Protein AF-A0A8H5JDY6-F1 (afdb_monomer_lite)

InterPro domains:
  IPR015947 PUA-like superfamily [SSF88697] (14-107)

Structure (mmCIF, N/CA/C/O backbone):
data_AF-A0A8H5JDY6-F1
#
_entry.id   AF-A0A8H5JDY6-F1
#
loop_
_atom_site.group_PDB
_atom_site.id
_atom_site.type_symbol
_atom_site.label_atom_id
_atom_site.label_alt_id
_atom_site.label_comp_id
_atom_site.label_asym_id
_atom_site.label_entity_id
_atom_site.label_seq_id
_atom_site.pdbx_PDB_ins_code
_atom_site.Cartn_x
_atom_site.Cartn_y
_atom_site.Cartn_z
_atom_site.occupancy
_atom_site.B_iso_or_equiv
_atom_site.auth_seq_id
_atom_site.auth_comp_id
_atom_site.auth_asym_id
_atom_site.auth_atom_id
_atom_site.pdbx_PDB_model_num
ATOM 1 N N . MET A 1 1 ? 12.019 32.047 50.350 1.00 37.59 1 MET A N 1
ATOM 2 C CA . MET A 1 1 ? 12.387 30.990 49.386 1.00 37.59 1 MET A CA 1
ATOM 3 C C . MET A 1 1 ? 11.101 30.482 48.761 1.00 37.59 1 MET A C 1
ATOM 5 O O . MET A 1 1 ? 10.306 29.867 49.458 1.00 37.59 1 MET A O 1
ATOM 9 N N . SER A 1 2 ? 10.834 30.854 47.509 1.00 33.97 2 SER A N 1
ATOM 10 C CA . SER A 1 2 ? 9.687 30.367 46.742 1.00 33.97 2 SER A CA 1
ATOM 11 C C . SER A 1 2 ? 9.898 28.890 46.413 1.00 33.97 2 SER A C 1
ATOM 13 O O . SER A 1 2 ? 10.955 28.505 45.916 1.00 33.97 2 SER A O 1
ATOM 15 N N . SER A 1 3 ? 8.912 28.051 46.726 1.00 31.92 3 SER A N 1
ATOM 16 C CA . SER A 1 3 ? 8.915 26.646 46.322 1.00 31.92 3 SER A CA 1
ATOM 17 C C . SER A 1 3 ? 9.013 26.551 44.794 1.00 31.92 3 SER A C 1
ATOM 19 O O . SER A 1 3 ? 8.308 27.296 44.107 1.00 31.92 3 SER A O 1
ATOM 21 N N . PRO A 1 4 ? 9.854 25.662 44.238 1.00 40.69 4 PRO A N 1
ATOM 22 C CA . PRO A 1 4 ? 9.937 25.493 42.796 1.00 40.69 4 PRO A CA 1
ATOM 23 C C . PRO A 1 4 ? 8.584 24.999 42.276 1.00 40.69 4 PRO A C 1
ATOM 25 O O . PRO A 1 4 ? 8.028 24.021 42.785 1.00 40.69 4 PRO A O 1
ATOM 28 N N . SER A 1 5 ? 8.037 25.697 41.279 1.00 38.22 5 SER A N 1
ATOM 29 C CA . SER A 1 5 ? 6.816 25.287 40.591 1.00 38.22 5 SER A CA 1
ATOM 30 C C . SER A 1 5 ? 7.032 23.891 40.010 1.00 38.22 5 SER A C 1
ATOM 32 O O . SER A 1 5 ? 7.867 23.714 39.120 1.00 38.22 5 SER A O 1
ATOM 34 N N . LYS A 1 6 ? 6.301 22.891 40.519 1.00 40.03 6 LYS A N 1
ATOM 35 C CA . LYS A 1 6 ? 6.245 21.562 39.900 1.00 40.03 6 LYS A CA 1
ATOM 36 C C . LYS A 1 6 ? 5.881 21.746 38.426 1.00 40.03 6 LYS A C 1
ATOM 38 O O . LYS A 1 6 ? 4.860 22.365 38.127 1.00 40.03 6 LYS A O 1
ATOM 43 N N . ALA A 1 7 ? 6.710 21.214 37.528 1.00 43.44 7 ALA A N 1
ATOM 44 C CA . ALA A 1 7 ? 6.368 21.100 36.116 1.00 43.44 7 ALA A CA 1
ATOM 45 C C . ALA A 1 7 ? 4.961 20.480 35.987 1.00 43.44 7 ALA A C 1
ATOM 47 O O . ALA A 1 7 ? 4.639 19.577 36.772 1.00 43.44 7 ALA A O 1
ATOM 48 N N . PRO A 1 8 ? 4.106 20.962 35.065 1.00 44.25 8 PRO A N 1
ATOM 49 C CA . PRO A 1 8 ? 2.738 20.476 34.945 1.00 44.25 8 PRO A CA 1
ATOM 50 C C . PRO A 1 8 ? 2.750 18.957 34.767 1.00 44.25 8 PRO A C 1
ATOM 52 O O . PRO A 1 8 ? 3.319 18.421 33.816 1.00 44.25 8 PRO A O 1
ATOM 55 N N . GLN A 1 9 ? 2.165 18.262 35.742 1.00 56.91 9 GLN A N 1
ATOM 56 C CA . GLN A 1 9 ? 2.072 16.811 35.754 1.00 56.91 9 GLN A CA 1
ATOM 57 C C . GLN A 1 9 ? 1.309 16.390 34.498 1.00 56.91 9 GLN A C 1
ATOM 59 O O . GLN A 1 9 ? 0.154 16.779 34.309 1.00 56.91 9 GLN A O 1
ATOM 64 N N . ARG A 1 10 ? 1.992 15.660 33.611 1.00 61.56 10 ARG A N 1
ATOM 65 C CA . ARG A 1 10 ? 1.423 15.218 32.338 1.00 61.56 10 ARG A CA 1
ATOM 66 C C . ARG A 1 10 ? 0.091 14.500 32.582 1.00 61.56 10 ARG A C 1
ATOM 68 O O . ARG A 1 10 ? 0.060 13.578 33.397 1.00 61.56 10 ARG A O 1
ATOM 75 N N . SER A 1 11 ? -0.977 14.927 31.910 1.00 84.81 11 SER A N 1
ATOM 76 C CA . SER A 1 11 ? -2.358 14.620 32.312 1.00 84.81 11 SER A CA 1
ATOM 77 C C . SER A 1 11 ? -3.200 13.986 31.203 1.00 84.81 11 SER A C 1
ATOM 79 O O . SER A 1 11 ? -2.949 14.176 30.015 1.00 84.81 11 SER A O 1
ATOM 81 N N . ASP A 1 12 ? -4.202 13.217 31.612 1.00 94.88 12 ASP A N 1
ATOM 82 C CA . ASP A 1 12 ? -5.194 12.591 30.744 1.00 94.88 12 ASP A CA 1
ATOM 83 C C . ASP A 1 12 ? -6.489 13.411 30.751 1.00 94.88 12 ASP A C 1
ATOM 85 O O . ASP A 1 12 ? -6.920 13.894 31.806 1.00 94.88 12 ASP A O 1
ATOM 89 N N . MET A 1 13 ? -7.123 13.556 29.586 1.00 95.88 13 MET A N 1
ATOM 90 C CA . MET A 1 13 ? -8.344 14.354 29.425 1.00 95.88 13 MET A CA 1
ATOM 91 C C . MET A 1 13 ? -9.471 13.536 28.805 1.00 95.88 13 MET A C 1
ATOM 93 O O . MET A 1 13 ? -9.252 12.833 27.830 1.00 95.88 13 MET A O 1
ATOM 97 N N . ILE A 1 14 ? -10.686 13.690 29.321 1.00 96.81 14 ILE A N 1
ATOM 98 C CA . ILE A 1 14 ? -11.923 13.220 28.706 1.00 96.81 14 ILE A CA 1
ATOM 99 C C . ILE A 1 14 ? -12.445 14.313 27.778 1.00 96.81 14 ILE A C 1
ATOM 101 O O . ILE A 1 14 ? -12.570 15.469 28.198 1.00 96.81 14 ILE A O 1
ATOM 105 N N . LEU A 1 15 ? -12.785 13.943 26.545 1.00 96.25 15 LEU A N 1
ATOM 106 C CA . LEU A 1 15 ? -13.447 14.812 25.577 1.00 96.25 15 LEU A CA 1
ATOM 107 C C . LEU A 1 15 ? -14.740 14.160 25.091 1.00 96.25 15 LEU A C 1
ATOM 109 O O . LEU A 1 15 ? -14.753 12.994 24.703 1.00 96.25 15 LEU A O 1
ATOM 113 N N . ALA A 1 16 ? -15.826 14.931 25.100 1.00 94.81 16 ALA A N 1
ATOM 114 C CA . ALA A 1 16 ? -17.083 14.515 24.495 1.00 94.81 16 ALA A CA 1
ATOM 115 C C . ALA A 1 16 ? -16.989 14.582 22.966 1.00 94.81 16 ALA A C 1
ATOM 117 O O . ALA A 1 16 ? -16.473 15.561 22.415 1.00 94.81 16 ALA A O 1
ATOM 118 N N . MET A 1 17 ? -17.508 13.554 22.302 1.00 94.31 17 MET A N 1
ATOM 119 C CA . MET A 1 17 ? -17.521 13.437 20.850 1.00 94.31 17 MET A CA 1
ATOM 120 C C . MET A 1 17 ? -18.772 12.700 20.389 1.00 94.31 17 MET A C 1
ATOM 122 O O . MET A 1 17 ? -19.239 11.777 21.058 1.00 94.31 17 MET A O 1
ATOM 126 N N . ASN A 1 18 ? -19.330 13.119 19.256 1.00 92.50 18 ASN A N 1
ATOM 127 C CA . ASN A 1 18 ? -20.426 12.378 18.649 1.00 92.50 18 ASN A CA 1
ATOM 128 C C . ASN A 1 18 ? -19.904 11.155 17.888 1.00 92.50 18 ASN A C 1
ATOM 130 O O . ASN A 1 18 ? -18.706 11.010 17.633 1.00 92.50 18 ASN A O 1
ATOM 134 N N . ASP A 1 19 ? -20.840 10.291 17.528 1.00 87.19 19 ASP A N 1
ATOM 135 C CA . ASP A 1 19 ? -20.514 9.025 16.906 1.00 87.19 19 ASP A CA 1
ATOM 136 C C . ASP A 1 19 ? -19.826 9.149 15.528 1.00 87.19 19 ASP A C 1
ATOM 138 O O . ASP A 1 19 ? -18.737 8.592 15.368 1.00 87.19 19 ASP A O 1
ATOM 142 N N . PRO A 1 20 ? -20.327 9.967 14.575 1.00 88.56 20 PRO A N 1
ATOM 143 C CA . PRO A 1 20 ? -19.644 10.147 13.291 1.00 88.56 20 PRO A CA 1
ATOM 144 C C . PRO A 1 20 ? -18.198 10.662 13.387 1.00 88.56 20 PRO A C 1
ATOM 146 O O . PRO A 1 20 ? -17.340 10.186 12.647 1.00 88.56 20 PRO A O 1
ATOM 149 N N . TYR A 1 21 ? -17.892 11.606 14.289 1.00 90.56 21 TYR A N 1
ATOM 150 C CA . TYR A 1 21 ? -16.520 12.116 14.441 1.00 90.56 21 TYR A CA 1
ATOM 151 C C . TYR A 1 21 ? -15.595 11.099 15.110 1.00 90.56 21 TYR A C 1
ATOM 153 O O . TYR A 1 21 ? -14.415 11.027 14.771 1.00 90.56 21 TYR A O 1
ATOM 161 N N . MET A 1 22 ? -16.120 10.290 16.036 1.00 92.25 22 MET A N 1
ATOM 162 C CA . MET A 1 22 ? -15.347 9.195 16.616 1.00 92.25 22 MET A CA 1
ATOM 163 C C . MET A 1 22 ? -14.999 8.154 15.556 1.00 92.25 22 MET A C 1
ATOM 165 O O . MET A 1 22 ? -13.853 7.716 15.512 1.00 92.25 22 MET A O 1
ATOM 169 N N . GLN A 1 23 ? -15.937 7.817 14.668 1.00 85.12 23 GLN A N 1
ATOM 170 C CA . GLN A 1 23 ? -15.677 6.871 13.587 1.00 85.12 23 GLN A CA 1
ATOM 171 C C . GLN A 1 23 ? -14.550 7.354 12.663 1.00 85.12 23 GLN A C 1
ATOM 173 O O . GLN A 1 23 ? -13.665 6.580 12.320 1.00 85.12 23 GLN A O 1
ATOM 178 N N . GLN A 1 24 ? -14.478 8.657 12.372 1.00 87.88 24 GLN A N 1
ATOM 179 C CA . GLN A 1 24 ? -13.372 9.218 11.586 1.00 87.88 24 GLN A CA 1
ATOM 180 C C . GLN A 1 24 ? -11.995 9.005 12.238 1.00 87.88 24 GLN A C 1
ATOM 182 O O . GLN A 1 24 ? -11.001 8.810 11.539 1.00 87.88 24 GLN A O 1
ATOM 187 N N . ILE A 1 25 ? -11.921 9.048 13.570 1.00 91.19 25 ILE A N 1
ATOM 188 C CA . ILE A 1 25 ? -10.687 8.771 14.317 1.00 91.19 25 ILE A CA 1
ATOM 189 C C . ILE A 1 25 ? -10.376 7.274 14.316 1.00 91.19 25 ILE A C 1
ATOM 191 O O . ILE A 1 25 ? -9.220 6.906 14.121 1.00 91.19 25 ILE A O 1
ATOM 195 N N . ILE A 1 26 ? -11.392 6.429 14.524 1.00 85.62 26 ILE A N 1
ATOM 196 C CA . ILE A 1 26 ? -11.260 4.964 14.511 1.00 85.62 26 ILE A CA 1
ATOM 197 C C . ILE A 1 26 ? -10.711 4.500 13.159 1.00 85.62 26 ILE A C 1
ATOM 199 O O . ILE A 1 26 ? -9.690 3.822 13.138 1.00 85.62 26 ILE A O 1
ATOM 203 N N . ASP A 1 27 ? -11.299 4.972 12.058 1.00 75.81 27 ASP A N 1
ATOM 204 C CA . ASP A 1 27 ? -10.912 4.614 10.683 1.00 75.81 27 ASP A CA 1
ATOM 205 C C . ASP A 1 27 ? -9.605 5.301 10.231 1.00 75.81 27 ASP A C 1
ATOM 207 O O . ASP A 1 27 ? -9.150 5.176 9.086 1.00 75.81 27 ASP A O 1
ATOM 211 N N . GLY A 1 28 ? -9.019 6.129 11.105 1.00 78.25 28 GLY A N 1
ATOM 212 C CA . GLY A 1 28 ? -7.809 6.899 10.841 1.00 78.25 28 GLY A CA 1
ATOM 213 C C . GLY A 1 28 ? -7.948 7.920 9.709 1.00 78.25 28 GLY A C 1
ATOM 214 O O . GLY A 1 28 ? -6.936 8.340 9.151 1.00 78.25 28 GLY A O 1
ATOM 215 N N . THR A 1 29 ? -9.173 8.306 9.337 1.00 81.75 29 THR A N 1
ATOM 216 C CA . THR A 1 29 ? -9.412 9.390 8.370 1.00 81.75 29 THR A CA 1
ATOM 217 C C . THR A 1 29 ? -9.142 10.750 9.003 1.00 81.75 29 THR A C 1
ATOM 219 O O . THR A 1 29 ? -8.613 11.636 8.342 1.00 81.75 29 THR A O 1
ATOM 222 N N . LYS A 1 30 ? -9.422 10.906 10.301 1.00 89.69 30 LYS A N 1
ATOM 223 C CA . LYS A 1 30 ? -9.057 12.071 11.108 1.00 89.69 30 LYS A CA 1
ATOM 224 C C . LYS A 1 30 ? -7.798 11.767 11.920 1.00 89.69 30 LYS A C 1
ATOM 226 O O . LYS A 1 30 ? -7.852 11.047 12.913 1.00 89.69 30 LYS A O 1
ATOM 231 N N . THR A 1 31 ? -6.662 12.334 11.511 1.00 90.56 31 THR A N 1
ATOM 232 C CA . THR A 1 31 ? -5.354 12.075 12.145 1.00 90.56 31 THR A CA 1
ATOM 233 C C . THR A 1 31 ? -4.997 13.072 13.252 1.00 90.56 31 THR A C 1
ATOM 235 O O . THR A 1 31 ? -4.133 12.786 14.086 1.00 90.56 31 THR A O 1
ATOM 238 N N . TYR A 1 32 ? -5.687 14.215 13.309 1.00 96.00 32 TYR A N 1
ATOM 239 C CA . TYR A 1 32 ? -5.535 15.229 14.352 1.00 96.00 32 TYR A CA 1
ATOM 240 C C . TYR A 1 32 ? -6.867 15.586 15.002 1.00 96.00 32 TYR A C 1
ATOM 242 O O . TYR A 1 32 ? -7.896 15.728 14.335 1.00 96.00 32 TYR A O 1
ATOM 250 N N . GLU A 1 33 ? -6.825 15.807 16.312 1.00 96.12 33 GLU A N 1
ATOM 251 C CA . GLU A 1 33 ? -7.919 16.397 17.070 1.00 96.12 33 GLU A CA 1
ATOM 252 C C . GLU A 1 33 ? -7.685 17.899 17.259 1.00 96.12 33 GLU A C 1
ATOM 254 O O . GLU A 1 33 ? -6.688 18.312 17.853 1.00 96.12 33 GLU A O 1
ATOM 259 N N . PHE A 1 34 ? -8.607 18.723 16.758 1.00 95.75 34 PHE A N 1
ATOM 260 C CA . PHE A 1 34 ? -8.471 20.182 16.753 1.00 95.75 34 PHE A CA 1
ATOM 261 C C . PHE A 1 34 ? -9.213 20.793 17.937 1.00 95.75 34 PHE A C 1
ATOM 263 O O . PHE A 1 34 ? -10.382 20.483 18.183 1.00 95.75 34 PHE A O 1
ATOM 270 N N . ARG A 1 35 ? -8.571 21.709 18.668 1.00 94.81 35 ARG A N 1
ATOM 271 C CA . ARG A 1 35 ? -9.177 22.392 19.815 1.00 94.81 35 ARG A CA 1
ATOM 272 C C . ARG A 1 35 ? -8.899 23.887 19.821 1.00 94.81 35 ARG A C 1
ATOM 274 O O . ARG A 1 35 ? -7.846 24.357 19.409 1.00 94.81 35 ARG A O 1
ATOM 281 N N . LYS A 1 36 ? -9.858 24.622 20.389 1.00 93.75 36 LYS A N 1
ATOM 282 C CA . LYS A 1 36 ? -9.757 26.068 20.640 1.00 93.75 36 LYS A CA 1
ATOM 283 C C . LYS A 1 36 ? -8.929 26.431 21.873 1.00 93.75 36 LYS A C 1
ATOM 285 O O . LYS A 1 36 ? -8.822 27.590 22.249 1.00 93.75 36 LYS A O 1
ATOM 290 N N . TYR A 1 37 ? -8.409 25.433 22.576 1.00 91.88 37 TYR A N 1
ATOM 291 C CA . TYR A 1 37 ? -7.704 25.614 23.834 1.00 91.88 37 TYR A CA 1
ATOM 292 C C . TYR A 1 37 ? -6.547 24.634 23.944 1.00 91.88 37 TYR A C 1
ATOM 294 O O . TYR A 1 37 ? -6.638 23.496 23.487 1.00 91.88 37 TYR A O 1
ATOM 302 N N . ASN A 1 38 ? -5.500 25.062 24.645 1.00 92.50 38 ASN A N 1
ATOM 303 C CA . ASN A 1 38 ? -4.368 24.208 24.950 1.00 92.50 38 ASN A CA 1
ATOM 304 C C . ASN A 1 38 ? -4.682 23.260 26.125 1.00 92.50 38 ASN A C 1
ATOM 306 O O . ASN A 1 38 ? -5.188 23.671 27.174 1.00 92.50 38 ASN A O 1
ATOM 310 N N . MET A 1 39 ? -4.343 21.991 25.947 1.00 92.56 39 MET A N 1
ATOM 311 C CA . MET A 1 39 ? -4.252 20.922 26.935 1.00 92.56 39 MET A CA 1
ATOM 312 C C . MET A 1 39 ? -2.767 20.631 27.207 1.00 92.56 39 MET A C 1
ATOM 314 O O . MET A 1 39 ? -2.231 19.602 26.804 1.00 92.56 39 MET A O 1
ATOM 318 N N . ALA A 1 40 ? -2.078 21.573 27.855 1.00 90.19 40 ALA A N 1
ATOM 319 C CA . ALA A 1 40 ? -0.635 21.481 28.072 1.00 90.19 40 ALA A CA 1
ATOM 320 C C . ALA A 1 40 ? -0.251 20.221 28.873 1.00 90.19 40 ALA A C 1
ATOM 322 O O . ALA A 1 40 ? -0.848 19.917 29.909 1.00 90.19 40 ALA A O 1
ATOM 323 N N . GLY A 1 41 ? 0.762 19.496 28.389 1.00 89.62 41 GLY A N 1
ATOM 324 C CA . GLY A 1 41 ? 1.234 18.251 28.997 1.00 89.62 41 GLY A CA 1
ATOM 325 C C . GLY A 1 41 ? 0.276 17.066 28.840 1.00 89.62 41 GLY A C 1
ATOM 326 O O . GLY A 1 41 ? 0.387 16.102 29.600 1.00 89.62 41 GLY A O 1
ATOM 327 N N . ILE A 1 42 ? -0.683 17.123 27.912 1.00 94.44 42 ILE A N 1
ATOM 328 C CA . ILE A 1 42 ? -1.572 15.991 27.655 1.00 94.44 42 ILE A CA 1
ATOM 329 C C . ILE A 1 42 ? -0.788 14.751 27.204 1.00 94.44 42 ILE A C 1
ATOM 331 O O . ILE A 1 42 ? 0.170 14.849 26.443 1.00 94.44 42 ILE A O 1
ATOM 335 N N . LYS A 1 43 ? -1.196 13.578 27.694 1.00 94.25 43 LYS A N 1
ATOM 336 C CA . LYS A 1 43 ? -0.685 12.274 27.233 1.00 94.25 43 LYS A CA 1
ATOM 337 C C . LYS A 1 43 ? -1.691 11.534 26.372 1.00 94.25 43 LYS A C 1
ATOM 339 O O . LYS A 1 43 ? -1.327 10.898 25.387 1.00 94.25 43 LYS A O 1
ATOM 344 N N . ARG A 1 44 ? -2.946 11.544 26.815 1.00 96.31 44 ARG A N 1
ATOM 345 C CA . ARG A 1 44 ? -4.019 10.717 26.274 1.00 96.31 44 ARG A CA 1
ATOM 346 C C . ARG A 1 44 ? -5.330 11.483 26.318 1.00 96.31 44 ARG A C 1
ATOM 348 O O . ARG A 1 44 ? -5.602 12.211 27.278 1.00 96.31 44 ARG A O 1
ATOM 355 N N . ILE A 1 45 ? -6.141 11.265 25.296 1.00 97.44 45 ILE A N 1
ATOM 356 C CA . ILE A 1 45 ? -7.530 11.697 25.234 1.00 97.44 45 ILE A CA 1
ATOM 357 C C . ILE A 1 45 ? -8.422 10.468 25.403 1.00 97.44 45 ILE A C 1
ATOM 359 O O . ILE A 1 45 ? -8.247 9.473 24.710 1.00 97.44 45 ILE A O 1
ATOM 363 N N . TRP A 1 46 ? -9.377 10.543 26.321 1.00 97.81 46 TRP A N 1
ATOM 364 C CA . TRP A 1 46 ? -10.408 9.544 26.568 1.00 97.81 46 TRP A CA 1
ATOM 365 C C . TRP A 1 46 ? -11.700 10.056 25.932 1.00 97.81 46 TRP A C 1
ATOM 367 O O . TRP A 1 46 ? -12.231 11.095 26.330 1.00 97.81 46 TRP A O 1
ATOM 377 N N . PHE A 1 47 ? -12.203 9.377 24.909 1.00 97.25 47 PHE A N 1
ATOM 378 C CA . PHE A 1 47 ? -13.349 9.862 24.150 1.00 97.25 47 PHE A CA 1
ATOM 379 C C . PHE A 1 47 ? -14.662 9.331 24.716 1.00 97.25 47 PHE A C 1
ATOM 381 O O . PHE A 1 47 ? -14.977 8.140 24.622 1.00 97.25 47 PHE A O 1
ATOM 388 N N . TYR A 1 48 ? -15.438 10.250 25.291 1.00 97.12 48 TYR A N 1
ATOM 389 C CA . TYR A 1 48 ? -16.818 10.028 25.696 1.00 97.12 48 TYR A CA 1
ATOM 390 C C . TYR A 1 48 ? -17.724 10.154 24.470 1.00 97.12 48 TYR A C 1
ATOM 392 O O . TYR A 1 48 ? -17.989 11.269 24.008 1.00 97.12 48 TYR A O 1
ATOM 400 N N . ARG A 1 49 ? -18.198 9.019 23.941 1.00 94.94 49 ARG A N 1
ATOM 401 C CA . ARG A 1 49 ? -19.226 9.012 22.897 1.00 94.94 49 ARG A CA 1
ATOM 402 C C . ARG A 1 49 ? -20.537 9.441 23.533 1.00 94.94 49 ARG A C 1
ATOM 404 O O . ARG A 1 49 ? -21.015 8.820 24.485 1.00 94.94 49 ARG A O 1
ATOM 411 N N . THR A 1 50 ? -21.111 10.515 23.005 1.00 93.00 50 THR A N 1
ATOM 412 C CA . THR A 1 50 ? -22.443 10.980 23.401 1.00 93.00 50 THR A CA 1
ATOM 413 C C . THR A 1 50 ? -23.515 9.949 23.016 1.00 93.00 50 THR A C 1
ATOM 415 O O . THR A 1 50 ? -23.203 8.844 22.568 1.00 93.00 50 THR A O 1
ATOM 418 N N . ALA A 1 51 ? -24.797 10.278 23.201 1.00 86.88 51 ALA A N 1
ATOM 419 C CA . ALA A 1 51 ? -25.891 9.403 22.777 1.00 86.88 51 ALA A CA 1
ATOM 420 C C . ALA A 1 51 ? -25.686 8.904 21.323 1.00 86.88 51 ALA A C 1
ATOM 422 O O . ALA A 1 51 ? -25.271 9.703 20.478 1.00 86.88 51 ALA A O 1
ATOM 423 N N . PRO A 1 52 ? -25.949 7.613 21.033 1.00 89.75 52 PRO A N 1
ATOM 424 C CA . PRO A 1 52 ? -26.630 6.638 21.896 1.00 89.75 52 PRO A CA 1
ATOM 425 C C . PRO A 1 52 ? -25.738 5.917 22.925 1.00 89.75 52 PRO A C 1
ATOM 427 O O . PRO A 1 52 ? -26.274 5.319 23.850 1.00 89.75 52 PRO A O 1
ATOM 430 N N . HIS A 1 53 ? -24.407 5.994 22.825 1.00 91.31 53 HIS A N 1
ATOM 431 C CA . HIS A 1 53 ? -23.498 5.193 23.663 1.00 91.31 53 HIS A CA 1
ATOM 432 C C . HIS A 1 53 ? -23.437 5.670 25.117 1.00 91.31 53 HIS A C 1
ATOM 434 O O . HIS A 1 53 ? -23.490 4.866 26.040 1.00 91.31 53 HIS A O 1
ATOM 440 N N . SER A 1 54 ? -23.335 6.987 25.327 1.00 94.25 54 SER A N 1
ATOM 441 C CA . SER A 1 54 ? -23.217 7.602 26.661 1.00 94.25 54 SER A CA 1
ATOM 442 C C . SER A 1 54 ? -22.106 6.988 27.532 1.00 94.25 54 SER A C 1
ATOM 444 O O . SER A 1 54 ? -22.267 6.829 28.748 1.00 94.25 54 SER A O 1
ATOM 446 N N . ALA A 1 55 ? -20.968 6.670 26.912 1.00 96.31 55 ALA A N 1
ATOM 447 C CA . ALA A 1 55 ? -19.855 5.954 27.526 1.00 96.31 55 ALA A CA 1
ATOM 448 C C . ALA A 1 55 ? -18.504 6.448 26.995 1.00 96.31 55 ALA A C 1
ATOM 450 O O . ALA A 1 55 ? -18.398 6.917 25.857 1.00 96.31 55 ALA A O 1
ATOM 451 N N . ILE A 1 56 ? -17.449 6.315 27.802 1.00 97.19 56 ILE A N 1
ATOM 452 C CA . ILE A 1 56 ? -16.083 6.406 27.282 1.00 97.19 56 ILE A CA 1
ATOM 453 C C . ILE A 1 56 ? -15.762 5.086 26.604 1.00 97.19 56 ILE A C 1
ATOM 455 O O . ILE A 1 56 ? -15.784 4.038 27.238 1.00 97.19 56 ILE A O 1
ATOM 459 N N . THR A 1 57 ? -15.462 5.149 25.315 1.00 96.12 57 THR A N 1
ATOM 460 C CA . THR A 1 57 ? -15.255 3.943 24.497 1.00 96.12 57 THR A CA 1
ATOM 461 C C . THR A 1 57 ? -13.826 3.802 24.012 1.00 96.12 57 THR A C 1
ATOM 463 O O . THR A 1 57 ? -13.404 2.690 23.721 1.00 96.12 57 THR A O 1
ATOM 466 N N . HIS A 1 58 ? -13.076 4.906 23.941 1.00 96.25 58 HIS A N 1
ATOM 467 C CA . HIS A 1 58 ? -11.737 4.896 23.370 1.00 96.25 58 HIS A CA 1
ATOM 468 C C . HIS A 1 58 ? -10.744 5.734 24.165 1.00 96.25 58 HIS A C 1
ATOM 470 O O . HIS A 1 58 ? -11.092 6.790 24.698 1.00 96.25 58 HIS A O 1
ATOM 476 N N . ILE A 1 59 ? -9.488 5.289 24.172 1.00 97.12 59 ILE A N 1
ATOM 477 C CA . ILE A 1 59 ? -8.332 6.020 24.692 1.00 97.12 59 ILE A CA 1
ATOM 478 C C . ILE A 1 59 ? -7.342 6.220 23.546 1.00 97.12 59 ILE A C 1
ATOM 480 O O . ILE A 1 59 ? -6.968 5.277 22.852 1.00 97.12 59 ILE A O 1
ATOM 484 N N . CYS A 1 60 ? -6.915 7.457 23.334 1.00 96.44 60 CYS A N 1
ATOM 485 C CA . CYS A 1 60 ? -6.026 7.842 22.248 1.00 96.44 60 CYS A CA 1
ATOM 486 C C . CYS A 1 60 ? -4.791 8.549 22.809 1.00 96.44 60 CYS A C 1
ATOM 488 O O . CYS A 1 60 ? -4.912 9.679 23.291 1.00 96.44 60 CYS A O 1
ATOM 490 N N . PRO A 1 61 ? -3.601 7.926 22.776 1.00 95.38 61 PRO A N 1
ATOM 491 C CA . PRO A 1 61 ? -2.351 8.630 23.022 1.00 95.38 61 PRO A CA 1
ATOM 492 C C . PRO A 1 61 ? -2.151 9.741 21.993 1.00 95.38 61 PRO A C 1
ATOM 494 O O . PRO A 1 61 ? -2.406 9.538 20.803 1.00 95.38 61 PRO A O 1
ATOM 497 N N . VAL A 1 62 ? -1.675 10.897 22.448 1.00 95.75 62 VAL A N 1
ATOM 498 C CA . VAL A 1 62 ? -1.482 12.075 21.597 1.00 95.75 62 VAL A CA 1
ATOM 499 C C . VAL A 1 62 ? -0.130 12.738 21.820 1.00 95.75 62 VAL A C 1
ATOM 501 O O . VAL A 1 62 ? 0.487 12.578 22.874 1.00 95.75 62 VAL A O 1
ATOM 504 N N . ASN A 1 63 ? 0.319 13.492 20.818 1.00 92.62 63 ASN A N 1
ATOM 505 C CA . ASN A 1 63 ? 1.472 14.383 20.950 1.00 92.62 63 ASN A CA 1
ATOM 506 C C . ASN A 1 63 ? 1.082 15.712 21.611 1.00 92.62 63 ASN A C 1
ATOM 508 O O . ASN A 1 63 ? -0.100 16.014 21.797 1.00 92.62 63 ASN A O 1
ATOM 512 N N . GLU A 1 64 ? 2.088 16.527 21.934 1.00 91.88 64 GLU A N 1
ATOM 513 C CA . GLU A 1 64 ? 1.857 17.936 22.252 1.00 91.88 64 GLU A CA 1
ATOM 514 C C . GLU A 1 64 ? 1.203 18.659 21.067 1.00 91.88 64 GLU A C 1
ATOM 516 O O . GLU A 1 64 ? 1.286 18.216 19.918 1.00 91.88 64 GLU A O 1
ATOM 521 N N . ALA A 1 65 ? 0.509 19.757 21.365 1.00 93.81 65 ALA A N 1
ATOM 522 C CA . ALA A 1 65 ? -0.211 20.505 20.348 1.00 93.81 65 ALA A CA 1
ATOM 523 C C . ALA A 1 65 ? 0.754 21.110 19.326 1.00 93.81 65 ALA A C 1
ATOM 525 O O . ALA A 1 65 ? 1.684 21.820 19.707 1.00 93.81 65 ALA A O 1
ATOM 526 N N . VAL A 1 66 ? 0.462 20.913 18.044 1.00 94.12 66 VAL A N 1
ATOM 527 C CA . VAL A 1 66 ? 1.000 21.760 16.977 1.00 94.12 66 VAL A CA 1
ATOM 528 C C . VAL A 1 66 ? 0.097 22.983 16.856 1.00 94.12 66 VAL A C 1
ATOM 530 O O . VAL A 1 66 ? -1.131 22.845 16.863 1.00 94.12 66 VAL A O 1
ATOM 533 N N . THR A 1 67 ? 0.683 24.177 16.778 1.00 93.44 67 THR A N 1
ATOM 534 C CA . THR A 1 67 ? -0.081 25.421 16.628 1.00 93.44 67 THR A CA 1
ATOM 535 C C . THR A 1 67 ? -0.003 25.939 15.196 1.00 93.44 67 THR A C 1
ATOM 537 O O . THR A 1 67 ? 0.748 25.427 14.373 1.00 93.44 67 THR A O 1
ATOM 540 N N . ARG A 1 68 ? -0.820 26.944 14.880 1.00 88.81 68 ARG A N 1
ATOM 541 C CA . ARG A 1 68 ? -0.810 27.646 13.583 1.00 88.81 68 ARG A CA 1
ATOM 542 C C . ARG A 1 68 ? -0.100 29.005 13.644 1.00 88.81 68 ARG A C 1
ATOM 544 O O . ARG A 1 68 ? -0.405 29.920 12.864 1.00 88.81 68 ARG A O 1
ATOM 551 N N . ASN A 1 69 ? 0.791 29.166 14.624 1.00 87.88 69 ASN A N 1
ATOM 552 C CA . ASN A 1 69 ? 1.602 30.364 14.789 1.00 87.88 69 ASN A CA 1
ATOM 553 C C . ASN A 1 69 ? 2.587 30.520 13.625 1.00 87.88 69 ASN A C 1
ATOM 555 O O . ASN A 1 69 ? 3.000 29.550 12.994 1.00 87.88 69 ASN A O 1
ATOM 559 N N . SER A 1 70 ? 2.968 31.765 13.335 1.00 83.56 70 SER A N 1
ATOM 560 C CA . SER A 1 70 ? 3.970 32.034 12.302 1.00 83.56 70 SER A CA 1
ATOM 561 C C . SER A 1 70 ? 5.307 31.395 12.689 1.00 83.56 70 SER A C 1
ATOM 563 O O . SER A 1 70 ? 5.842 31.708 13.751 1.00 83.56 70 SER A O 1
ATOM 565 N N . GLY A 1 71 ? 5.834 30.521 11.829 1.00 83.56 71 GLY A N 1
ATOM 566 C CA . GLY A 1 71 ? 7.089 29.794 12.050 1.00 83.56 71 GLY A CA 1
ATOM 567 C C . GLY A 1 71 ? 6.926 28.342 12.510 1.00 83.56 71 GLY A C 1
ATOM 568 O O . GLY A 1 71 ? 7.904 27.598 12.458 1.00 83.56 71 GLY A O 1
ATOM 569 N N . ASP A 1 72 ? 5.719 27.916 12.892 1.00 86.56 72 ASP A N 1
ATOM 570 C CA . ASP A 1 72 ? 5.446 26.505 13.172 1.00 86.56 72 ASP A CA 1
ATOM 571 C C . ASP A 1 72 ? 5.366 25.702 11.865 1.00 86.56 72 ASP A C 1
ATOM 573 O O . ASP A 1 72 ? 4.904 26.194 10.832 1.00 86.56 72 ASP A O 1
ATOM 577 N N . ALA A 1 73 ? 5.823 24.449 11.908 1.00 87.25 73 ALA A N 1
ATOM 578 C CA . ALA A 1 73 ? 5.717 23.551 10.764 1.00 87.25 73 ALA A CA 1
ATOM 579 C C . ALA A 1 73 ? 4.240 23.194 10.496 1.00 87.25 73 ALA A C 1
ATOM 581 O O . ALA A 1 73 ? 3.508 22.911 11.451 1.00 87.25 73 ALA A O 1
ATOM 582 N N . PRO A 1 74 ? 3.801 23.162 9.223 1.00 91.12 74 PRO A N 1
ATOM 583 C CA . PRO A 1 74 ? 2.446 22.747 8.886 1.00 91.12 74 PRO A CA 1
ATOM 584 C C . PRO A 1 74 ? 2.210 21.281 9.262 1.00 91.12 74 PRO A C 1
ATOM 586 O O . PRO A 1 74 ? 3.138 20.468 9.327 1.00 91.12 74 PRO A O 1
ATOM 589 N N . LEU A 1 75 ? 0.943 20.930 9.479 1.00 91.31 75 LEU A N 1
ATOM 590 C CA . LEU A 1 75 ? 0.545 19.541 9.663 1.00 91.31 75 LEU A CA 1
ATOM 591 C C . LEU A 1 75 ? 0.788 18.753 8.367 1.00 91.31 75 LEU A C 1
ATOM 593 O O . LEU A 1 75 ? 0.540 19.290 7.285 1.00 91.31 75 LEU A O 1
ATOM 597 N N . PRO A 1 76 ? 1.185 17.471 8.438 1.00 87.50 76 PRO A N 1
ATOM 598 C CA . PRO A 1 76 ? 1.101 16.581 7.287 1.00 87.50 76 PRO A CA 1
ATOM 599 C C . PRO A 1 76 ? -0.341 16.525 6.773 1.00 87.50 76 PRO A C 1
ATOM 601 O O . PRO A 1 76 ? -1.263 16.314 7.559 1.00 87.50 76 PRO A O 1
ATOM 604 N N . GLU A 1 77 ? -0.559 16.660 5.466 1.00 87.44 77 GLU A N 1
ATOM 605 C CA . GLU A 1 77 ? -1.895 16.600 4.844 1.00 87.44 77 GLU A CA 1
ATOM 606 C C . GLU A 1 77 ? -2.395 15.149 4.680 1.00 87.44 77 GLU A C 1
ATOM 608 O O . GLU A 1 77 ? -2.879 14.735 3.632 1.00 87.44 77 GLU A O 1
ATOM 613 N N . ASP A 1 78 ? -2.237 14.342 5.732 1.00 77.88 78 ASP A N 1
ATOM 614 C CA . ASP A 1 78 ? -2.522 12.905 5.762 1.00 77.88 78 ASP A CA 1
ATOM 615 C C . ASP A 1 78 ? -3.862 12.547 6.430 1.00 77.88 78 ASP A C 1
ATOM 617 O O . ASP A 1 78 ? -4.134 11.371 6.676 1.00 77.88 78 ASP A O 1
ATOM 621 N N . GLY A 1 79 ? -4.690 13.548 6.738 1.00 81.94 79 GLY A N 1
ATOM 622 C CA . GLY A 1 79 ? -5.968 13.375 7.419 1.00 81.94 79 GLY A CA 1
ATOM 623 C C . GLY A 1 79 ? -6.949 14.518 7.172 1.00 81.94 79 GLY A C 1
ATOM 624 O O . GLY A 1 79 ? -6.577 15.623 6.775 1.00 81.94 79 GLY A O 1
ATOM 625 N N . LEU A 1 80 ? -8.224 14.227 7.420 1.00 86.44 80 LEU A N 1
ATOM 626 C CA . LEU A 1 80 ? -9.352 15.131 7.243 1.00 86.44 80 LEU A CA 1
ATOM 627 C C . LEU A 1 80 ? -9.183 16.394 8.095 1.00 86.44 80 LEU A C 1
ATOM 629 O O . LEU A 1 80 ? -9.086 16.314 9.326 1.00 86.44 80 LEU A O 1
ATOM 633 N N . GLY A 1 81 ? -9.205 17.555 7.440 1.00 92.12 81 GLY A N 1
ATOM 634 C CA . GLY A 1 81 ? -9.076 18.853 8.091 1.00 92.12 81 GLY A CA 1
ATOM 635 C C . GLY A 1 81 ? -7.654 19.386 8.202 1.00 92.12 81 GLY A C 1
ATOM 636 O O . GLY A 1 81 ? -7.473 20.515 8.650 1.00 92.12 81 GLY A O 1
ATOM 637 N N . ASN A 1 82 ? -6.630 18.591 7.872 1.00 93.69 82 ASN A N 1
ATOM 638 C CA . ASN A 1 82 ? -5.240 19.010 8.067 1.00 93.69 82 ASN A CA 1
ATOM 639 C C . ASN A 1 82 ? -4.858 20.132 7.098 1.00 93.69 82 ASN A C 1
ATOM 641 O O . ASN A 1 82 ? -4.206 21.093 7.501 1.00 93.69 82 ASN A O 1
ATOM 645 N N . LYS A 1 83 ? -5.295 20.021 5.840 1.00 92.44 83 LYS A N 1
ATOM 646 C CA . LYS A 1 83 ? -5.067 21.044 4.821 1.00 92.44 83 LYS A CA 1
ATOM 647 C C . LYS A 1 83 ? -5.807 22.333 5.174 1.00 92.44 83 LYS A C 1
ATOM 649 O O . LYS A 1 83 ? -5.193 23.391 5.233 1.00 92.44 83 LYS A O 1
ATOM 654 N N . GLU A 1 84 ? -7.088 22.228 5.508 1.00 95.00 84 GLU A N 1
ATOM 655 C CA . GLU A 1 84 ? -7.939 23.354 5.897 1.00 95.00 84 GLU A CA 1
ATOM 656 C C . GLU A 1 84 ? -7.384 24.072 7.141 1.00 95.00 84 GLU A C 1
ATOM 658 O O . GLU A 1 84 ? -7.349 25.303 7.207 1.00 95.00 84 GLU A O 1
ATOM 663 N N . TYR A 1 85 ? -6.859 23.312 8.108 1.00 94.50 85 TYR A N 1
ATOM 664 C CA . TYR A 1 85 ? -6.166 23.859 9.273 1.00 94.50 85 TYR A CA 1
ATOM 665 C C . TYR A 1 85 ? -4.889 24.626 8.890 1.00 94.50 85 TYR A C 1
ATOM 667 O O . TYR A 1 85 ? -4.665 25.730 9.397 1.00 94.50 85 TYR A O 1
ATOM 675 N N . ASN A 1 86 ? -4.067 24.071 7.991 1.00 93.62 86 ASN A N 1
ATOM 676 C CA . ASN A 1 86 ? -2.847 24.718 7.494 1.00 93.62 86 ASN A CA 1
ATOM 677 C C . ASN A 1 86 ? -3.158 26.011 6.720 1.00 93.62 86 ASN A C 1
ATOM 679 O O . ASN A 1 86 ? -2.460 27.013 6.879 1.00 93.62 86 ASN A O 1
ATOM 683 N N . GLU A 1 87 ? -4.225 26.002 5.919 1.00 93.56 87 GLU A N 1
ATOM 684 C CA . GLU A 1 87 ? -4.680 27.128 5.093 1.00 93.56 87 GLU A CA 1
ATOM 685 C C . GLU A 1 87 ? -5.454 28.194 5.890 1.00 93.56 87 GLU A C 1
ATOM 687 O O . GLU A 1 87 ? -5.759 29.260 5.356 1.00 93.56 87 GLU A O 1
ATOM 692 N N . LYS A 1 88 ? -5.709 27.952 7.185 1.00 91.56 88 LYS A N 1
ATOM 693 C CA . LYS A 1 88 ? -6.506 28.817 8.073 1.00 91.56 88 LYS A CA 1
ATOM 694 C C . LYS A 1 88 ? -7.919 29.057 7.539 1.00 91.56 88 LYS A C 1
ATOM 696 O O . LYS A 1 88 ? -8.416 30.184 7.582 1.00 91.56 88 LYS A O 1
ATOM 701 N N . ASP A 1 89 ? -8.552 27.989 7.067 1.00 94.12 89 ASP A N 1
ATOM 702 C CA . ASP A 1 89 ? -9.938 28.010 6.613 1.00 94.12 89 ASP A CA 1
ATOM 703 C C . ASP A 1 89 ? -10.886 28.546 7.708 1.00 94.12 89 ASP A C 1
ATOM 705 O O . ASP A 1 89 ? -10.649 28.371 8.912 1.00 94.12 89 ASP A O 1
ATOM 709 N N . ALA A 1 90 ? -11.962 29.217 7.289 1.00 91.69 90 ALA A N 1
ATOM 710 C CA . ALA A 1 90 ? -12.940 29.835 8.182 1.00 91.69 90 ALA A CA 1
ATOM 711 C C . ALA A 1 90 ? -13.610 28.819 9.124 1.00 91.69 90 ALA A C 1
ATOM 713 O O . ALA A 1 90 ? -13.869 29.140 10.287 1.00 91.69 90 ALA A O 1
ATOM 714 N N . ASP A 1 91 ? -13.806 27.573 8.684 1.00 90.25 91 ASP A N 1
ATOM 715 C CA . ASP A 1 91 ? -14.382 26.507 9.514 1.00 90.25 91 ASP A CA 1
ATOM 716 C C . ASP A 1 91 ? -13.477 26.141 10.709 1.00 90.25 91 ASP A C 1
ATOM 718 O O . ASP A 1 91 ? -13.936 25.609 11.727 1.00 90.25 91 ASP A O 1
ATOM 722 N N . TYR A 1 92 ? -12.191 26.495 10.631 1.00 90.62 92 TYR A N 1
ATOM 723 C CA . TYR A 1 92 ? -11.182 26.288 11.669 1.00 90.62 92 TYR A CA 1
ATOM 724 C C . TYR A 1 92 ? -10.890 27.562 12.474 1.00 90.62 92 TYR A C 1
ATOM 726 O O . TYR A 1 92 ? -9.929 27.620 13.255 1.00 90.62 92 TYR A O 1
ATOM 734 N N . GLU A 1 93 ? -11.715 28.605 12.355 1.00 89.88 93 GLU A N 1
ATOM 735 C CA . GLU A 1 93 ? -11.531 29.828 13.128 1.00 89.88 93 GLU A CA 1
ATOM 736 C C . GLU A 1 93 ? -11.601 29.560 14.648 1.00 89.88 93 GLU A C 1
ATOM 738 O O . GLU A 1 93 ? -12.472 28.867 15.195 1.00 89.88 93 GLU A O 1
ATOM 743 N N . GLY A 1 94 ? -10.606 30.094 15.360 1.00 88.81 94 GLY A N 1
ATOM 744 C CA . GLY A 1 94 ? -10.382 29.842 16.785 1.00 88.81 94 GLY A CA 1
ATOM 745 C C . GLY A 1 94 ? -9.907 28.433 17.166 1.00 88.81 94 GLY A C 1
ATOM 746 O O . GLY A 1 94 ? -9.721 28.195 18.353 1.00 88.81 94 GLY A O 1
ATOM 747 N N . TYR A 1 95 ? -9.712 27.495 16.233 1.00 93.31 95 TYR A N 1
ATOM 748 C CA . TYR A 1 95 ? -9.036 26.220 16.503 1.00 93.31 95 TYR A CA 1
ATOM 749 C C . TYR A 1 95 ? -7.522 26.391 16.319 1.00 93.31 95 TYR A C 1
ATOM 751 O O . TYR A 1 95 ? -7.006 26.240 15.220 1.00 93.31 95 TYR A O 1
ATOM 759 N N . ASP A 1 96 ? -6.815 26.743 17.395 1.00 94.44 96 ASP A N 1
ATOM 760 C CA . ASP A 1 96 ? -5.376 27.069 17.362 1.00 94.44 96 ASP A CA 1
ATOM 761 C C . ASP A 1 96 ? -4.447 25.905 17.752 1.00 94.44 96 ASP A C 1
ATOM 763 O O . ASP A 1 96 ? -3.225 26.062 17.724 1.00 94.44 96 ASP A O 1
ATOM 767 N N . PHE A 1 97 ? -5.005 24.758 18.154 1.00 95.75 97 PHE A N 1
ATOM 768 C CA . PHE A 1 97 ? -4.244 23.623 18.683 1.00 95.75 97 PHE A CA 1
ATOM 769 C C . PHE A 1 97 ? -4.664 22.313 18.014 1.00 95.75 97 PHE A C 1
ATOM 771 O O . PHE A 1 97 ? -5.828 21.918 18.106 1.00 95.75 97 PHE A O 1
ATOM 778 N N . ALA A 1 98 ? -3.711 21.609 17.405 1.00 96.81 98 ALA A N 1
ATOM 779 C CA . ALA A 1 98 ? -3.914 20.307 16.778 1.00 96.81 98 ALA A CA 1
ATOM 780 C C . ALA A 1 98 ? -3.136 19.207 17.517 1.00 96.81 98 ALA A C 1
ATOM 782 O O . ALA A 1 98 ? -1.913 19.270 17.644 1.00 96.81 98 ALA A O 1
ATOM 783 N N . TYR A 1 99 ? -3.839 18.175 17.985 1.00 96.50 99 TYR A N 1
ATOM 784 C CA . TYR A 1 99 ? -3.265 17.036 18.709 1.00 96.50 99 TYR A CA 1
ATOM 785 C C . TYR A 1 99 ? -3.200 15.813 17.798 1.00 96.50 99 TYR A C 1
ATOM 787 O O . TYR A 1 99 ? -4.243 15.281 17.419 1.00 96.50 99 TYR A O 1
ATOM 795 N N . ARG A 1 100 ? -1.991 15.349 17.454 1.00 94.94 100 ARG A N 1
ATOM 796 C CA . ARG A 1 100 ? -1.820 14.127 16.648 1.00 94.94 100 ARG A CA 1
ATOM 797 C C . ARG A 1 100 ? -2.355 12.931 17.420 1.00 94.94 100 ARG A C 1
ATOM 799 O O . ARG A 1 100 ? -1.919 12.705 18.545 1.00 94.94 100 ARG A O 1
ATOM 806 N N . ILE A 1 101 ? -3.229 12.149 16.800 1.00 94.44 101 ILE A N 1
ATOM 807 C CA . ILE A 1 101 ? -3.683 10.866 17.334 1.00 94.44 101 ILE A CA 1
ATOM 808 C C . ILE A 1 101 ? -2.651 9.807 16.951 1.00 94.44 101 ILE A C 1
ATOM 810 O O . ILE A 1 101 ? -2.429 9.537 15.772 1.00 94.44 101 ILE A O 1
ATOM 814 N N . ASN A 1 102 ? -1.982 9.231 17.949 1.00 88.25 102 ASN A N 1
ATOM 815 C CA . ASN A 1 102 ? -0.881 8.291 17.721 1.00 88.25 102 ASN A CA 1
ATOM 816 C C . ASN A 1 102 ? -1.366 6.844 17.580 1.00 88.25 102 ASN A C 1
ATOM 818 O O . ASN A 1 102 ? -0.749 6.039 16.884 1.00 88.25 102 ASN A O 1
ATOM 822 N N . ALA A 1 103 ? -2.441 6.504 18.286 1.00 88.69 103 ALA A N 1
ATOM 823 C CA . ALA A 1 103 ? -3.076 5.196 18.271 1.00 88.69 103 ALA A CA 1
ATOM 824 C C . ALA A 1 103 ? -4.489 5.312 18.850 1.00 88.69 103 ALA A C 1
ATOM 826 O O . ALA A 1 103 ? -4.780 6.248 19.595 1.00 88.69 103 ALA A O 1
ATOM 827 N N . VAL A 1 104 ? -5.333 4.332 18.543 1.00 91.81 104 VAL A N 1
ATOM 828 C CA . VAL A 1 104 ? -6.696 4.227 19.062 1.00 91.81 104 VAL A CA 1
ATOM 829 C C . VAL A 1 104 ? -6.799 2.921 19.841 1.00 91.81 104 VAL A C 1
ATOM 831 O O . VAL A 1 104 ? -6.397 1.869 19.349 1.00 91.81 104 VAL A O 1
ATOM 834 N N . TYR A 1 105 ? -7.292 2.990 21.072 1.00 93.38 105 TYR A N 1
ATOM 835 C CA . TYR A 1 105 ? -7.530 1.827 21.921 1.00 93.38 105 TYR A CA 1
ATOM 836 C C . TYR A 1 105 ? -9.003 1.785 22.287 1.00 93.38 105 TYR A C 1
ATOM 838 O O . TYR A 1 105 ? -9.528 2.775 22.788 1.00 93.38 105 TYR A O 1
ATOM 846 N N . GLU A 1 106 ? -9.651 0.657 22.034 1.00 93.50 106 GLU A N 1
ATOM 847 C CA . GLU A 1 106 ? -11.018 0.358 22.442 1.00 93.50 106 GLU A CA 1
ATOM 848 C C . GLU A 1 106 ? -11.017 -0.127 23.897 1.00 93.50 106 GLU A C 1
ATOM 850 O O . GLU A 1 106 ? -10.293 -1.067 24.251 1.00 93.50 106 GLU A O 1
ATOM 855 N N . ILE A 1 107 ? -11.823 0.520 24.742 1.00 95.31 107 ILE A N 1
ATOM 856 C CA . ILE A 1 107 ? -11.889 0.196 26.166 1.00 95.31 107 ILE A CA 1
ATOM 857 C C . ILE A 1 107 ? -12.569 -1.158 26.377 1.00 95.31 107 ILE A C 1
ATOM 859 O O . ILE A 1 107 ? -13.723 -1.359 26.001 1.00 95.31 107 ILE A O 1
ATOM 863 N N . GLN A 1 108 ? -11.865 -2.056 27.058 1.00 91.75 108 GLN A N 1
ATOM 864 C CA . GLN A 1 108 ? -12.353 -3.337 27.546 1.00 91.75 108 GLN A CA 1
ATOM 865 C C . GLN A 1 108 ? -12.926 -3.148 28.955 1.00 91.75 108 GLN A C 1
ATOM 867 O O . GLN A 1 108 ? -12.243 -3.321 29.961 1.00 91.75 108 GLN A O 1
ATOM 872 N N . ALA A 1 109 ? -14.190 -2.739 29.017 1.00 89.38 109 ALA A N 1
ATOM 873 C CA . ALA A 1 109 ? -14.959 -2.648 30.255 1.00 89.38 109 ALA A CA 1
ATOM 874 C C . ALA A 1 109 ? -16.010 -3.764 30.326 1.00 89.38 109 ALA A C 1
ATOM 876 O O . ALA A 1 109 ? -16.370 -4.364 29.307 1.00 89.38 109 ALA A O 1
ATOM 877 N N . GLU A 1 110 ? -16.517 -4.032 31.530 1.00 80.31 110 GLU A N 1
ATOM 878 C CA . GLU A 1 110 ? -17.553 -5.041 31.752 1.00 80.31 110 GLU A CA 1
ATOM 879 C C . GLU A 1 110 ? -18.774 -4.794 30.845 1.00 80.31 110 GLU A C 1
ATOM 881 O O . GLU A 1 110 ? -19.235 -3.666 30.670 1.00 80.31 110 GLU A O 1
ATOM 886 N N . GLY A 1 111 ? -19.264 -5.855 30.197 1.00 79.56 111 GLY A N 1
ATOM 887 C CA . GLY A 1 111 ? -20.386 -5.777 29.257 1.00 79.56 111 GLY A CA 1
ATOM 888 C C . GLY A 1 111 ? -20.054 -5.220 27.864 1.00 79.56 111 GLY A C 1
ATOM 889 O O . GLY A 1 111 ? -20.955 -5.134 27.034 1.00 79.56 111 GLY A O 1
ATOM 890 N N . GLY A 1 112 ? -18.797 -4.859 27.575 1.00 82.94 112 GLY A N 1
ATOM 891 C CA . GLY A 1 112 ? -18.347 -4.471 26.228 1.00 82.94 112 GLY A CA 1
ATOM 892 C C . GLY A 1 112 ? -18.869 -3.117 25.727 1.00 82.94 112 GLY A C 1
ATOM 893 O O . GLY A 1 112 ? -18.760 -2.817 24.543 1.00 82.94 112 GLY A O 1
ATOM 894 N N . GLN A 1 113 ? -19.445 -2.289 26.604 1.00 87.06 113 GLN A N 1
ATOM 895 C CA . GLN A 1 113 ? -20.034 -0.986 26.245 1.00 87.06 113 GLN A CA 1
ATOM 896 C C . GLN A 1 113 ? -19.099 0.208 26.511 1.00 87.06 113 GLN A C 1
ATOM 898 O O . GLN A 1 113 ? -19.491 1.363 26.329 1.00 87.06 113 GLN A O 1
ATOM 903 N N . GLY A 1 114 ? -17.863 -0.055 26.941 1.00 93.25 114 GLY A N 1
ATOM 904 C CA . GLY A 1 114 ? -16.961 0.961 27.479 1.00 93.25 114 GLY A CA 1
ATOM 905 C C . GLY A 1 114 ? -17.358 1.403 28.893 1.00 93.25 114 GLY A C 1
ATOM 906 O O . GLY A 1 114 ? -18.196 0.789 29.550 1.00 93.25 114 GLY A O 1
ATOM 907 N N . ILE A 1 115 ? -16.750 2.484 29.380 1.00 96.50 115 ILE A N 1
ATOM 908 C CA . ILE A 1 115 ? -17.010 3.018 30.724 1.00 96.50 115 ILE A CA 1
ATOM 909 C C . ILE A 1 115 ? -18.285 3.851 30.665 1.00 96.50 115 ILE A C 1
ATOM 911 O O . ILE A 1 115 ? -18.276 5.011 30.234 1.00 96.50 115 ILE A O 1
ATOM 915 N N . THR A 1 116 ? -19.400 3.244 31.056 1.00 95.81 116 THR A N 1
ATOM 916 C CA . THR A 1 116 ? -20.714 3.888 30.998 1.00 95.81 116 THR A CA 1
ATOM 917 C C . THR A 1 116 ? -20.809 5.064 31.968 1.00 95.81 116 THR A C 1
ATOM 919 O O . THR A 1 116 ? -20.058 5.173 32.941 1.00 95.81 116 THR A O 1
ATOM 922 N N . TRP A 1 117 ? -21.767 5.965 31.729 1.00 94.44 117 TRP A N 1
ATOM 923 C CA . TRP A 1 117 ? -22.046 7.059 32.662 1.00 94.44 117 TRP A CA 1
ATOM 924 C C . TRP A 1 117 ? -22.319 6.575 34.096 1.00 94.44 117 TRP A C 1
ATOM 926 O O . TRP A 1 117 ? -21.857 7.211 35.042 1.00 94.44 117 TRP A O 1
ATOM 936 N N . ALA A 1 118 ? -23.019 5.449 34.261 1.00 94.00 118 ALA A N 1
ATOM 937 C CA . ALA A 1 118 ? -23.271 4.868 35.577 1.00 94.00 118 ALA A CA 1
ATOM 938 C C . ALA A 1 118 ? -21.956 4.506 36.283 1.00 94.00 118 ALA A C 1
ATOM 940 O O . ALA A 1 118 ? -21.732 4.966 37.395 1.00 94.00 118 ALA A O 1
ATOM 941 N N . MET A 1 119 ? -21.042 3.817 35.595 1.00 95.50 119 MET A N 1
ATOM 942 C CA . MET A 1 119 ? -19.726 3.448 36.138 1.00 95.50 119 MET A CA 1
ATOM 943 C C . MET A 1 119 ? -18.896 4.689 36.495 1.00 95.50 119 MET A C 1
ATOM 945 O O . MET A 1 119 ? -18.370 4.812 37.598 1.00 95.50 119 MET A O 1
ATOM 949 N N . MET A 1 120 ? -18.846 5.686 35.603 1.00 95.81 120 MET A N 1
ATOM 950 C CA . MET A 1 120 ? -18.163 6.960 35.873 1.00 95.81 120 MET A CA 1
ATOM 951 C C . MET A 1 120 ? -18.689 7.661 37.135 1.00 95.81 120 MET A C 1
ATOM 953 O O . MET A 1 120 ? -17.910 8.227 37.906 1.00 95.81 120 MET A O 1
ATOM 957 N N . ARG A 1 121 ? -20.009 7.657 37.340 1.00 96.06 121 ARG A N 1
ATOM 958 C CA . ARG A 1 121 ? -20.655 8.297 38.490 1.00 96.06 121 ARG A CA 1
ATOM 959 C C . ARG A 1 121 ? -20.459 7.491 39.772 1.00 96.06 121 ARG A C 1
ATOM 961 O O . ARG A 1 121 ? -20.049 8.061 40.781 1.00 96.06 121 ARG A O 1
ATOM 968 N N . ASP A 1 122 ? -20.762 6.201 39.716 1.00 95.75 122 ASP A N 1
ATOM 969 C CA . ASP A 1 122 ? -20.924 5.340 40.886 1.00 95.75 122 ASP A CA 1
ATOM 970 C C . ASP A 1 122 ? -19.577 4.798 41.391 1.00 95.75 122 ASP A C 1
ATOM 972 O O . ASP A 1 122 ? -19.374 4.710 42.599 1.00 95.75 122 ASP A O 1
ATOM 976 N N . GLU A 1 123 ? -18.625 4.523 40.493 1.00 95.75 123 GLU A N 1
ATOM 977 C CA . GLU A 1 123 ? -17.307 3.960 40.840 1.00 95.75 123 GLU A CA 1
ATOM 978 C C . GLU A 1 123 ? -16.206 5.028 40.896 1.00 95.75 123 GLU A C 1
ATOM 980 O O . GLU A 1 123 ? -15.272 4.941 41.694 1.00 95.75 123 GLU A O 1
ATOM 985 N N . HIS A 1 124 ? -16.314 6.071 40.065 1.00 94.69 124 HIS A N 1
ATOM 986 C CA . HIS A 1 124 ? -15.251 7.071 39.897 1.00 94.69 124 HIS A CA 1
ATOM 987 C C . HIS A 1 124 ? -15.629 8.482 40.360 1.00 94.69 124 HIS A C 1
ATOM 989 O O . HIS A 1 124 ? -14.839 9.419 40.212 1.00 94.69 124 HIS A O 1
ATOM 995 N N . GLY A 1 125 ? -16.816 8.649 40.950 1.00 93.06 125 GLY A N 1
ATOM 996 C CA . GLY A 1 125 ? -17.236 9.886 41.608 1.00 93.06 125 GLY A CA 1
ATOM 997 C C . GLY A 1 125 ? -17.469 11.068 40.662 1.00 93.06 125 GLY A C 1
ATOM 998 O O . GLY A 1 125 ? -17.452 12.225 41.099 1.00 93.06 125 GLY A O 1
ATOM 999 N N . MET A 1 126 ? -17.677 10.822 39.364 1.00 94.75 126 MET A N 1
ATOM 1000 C CA . MET A 1 126 ? -18.005 11.889 38.420 1.00 94.75 126 MET A CA 1
ATOM 1001 C C . MET A 1 126 ? -19.414 12.431 38.684 1.00 94.75 126 MET A C 1
ATOM 1003 O O . MET A 1 126 ? -20.388 11.690 38.757 1.00 94.75 126 MET A O 1
ATOM 1007 N N . LYS A 1 127 ? -19.546 13.758 38.799 1.00 93.00 127 LYS A N 1
ATOM 1008 C CA . LYS A 1 127 ? -20.828 14.409 39.139 1.00 93.00 127 LYS A CA 1
ATOM 1009 C C . LYS A 1 127 ? -21.739 14.655 37.939 1.00 93.00 127 LYS A C 1
ATOM 1011 O O . LYS A 1 127 ? -22.954 14.707 38.095 1.00 93.00 127 LYS A O 1
ATOM 1016 N N . ILE A 1 128 ? -21.155 14.842 36.756 1.00 91.62 128 ILE A N 1
ATOM 1017 C CA . ILE A 1 128 ? -21.880 15.080 35.505 1.00 91.62 128 ILE A CA 1
ATOM 1018 C C . ILE A 1 128 ? -21.224 14.323 34.355 1.00 91.62 128 ILE A C 1
ATOM 1020 O O . ILE A 1 128 ? -20.002 14.154 34.340 1.00 91.62 128 ILE A O 1
ATOM 1024 N N . ALA A 1 129 ? -22.038 13.917 33.378 1.00 90.56 129 ALA A N 1
ATOM 1025 C CA . ALA A 1 129 ? -21.529 13.351 32.138 1.00 90.56 129 ALA A CA 1
ATOM 1026 C C . ALA A 1 129 ? -20.607 14.370 31.437 1.00 90.56 129 ALA A C 1
ATOM 1028 O O . ALA A 1 129 ? -20.908 15.573 31.458 1.00 90.56 129 ALA A O 1
ATOM 1029 N N . PRO A 1 130 ? -19.499 13.930 30.816 1.00 92.81 130 PRO A N 1
ATOM 1030 C CA . PRO A 1 130 ? -18.595 14.822 30.100 1.00 92.81 130 PRO A CA 1
ATOM 1031 C C . PRO A 1 130 ? -19.328 15.618 29.010 1.00 92.81 130 PRO A C 1
ATOM 1033 O O . PRO A 1 130 ? -19.917 15.050 28.096 1.00 92.81 130 PRO A O 1
ATOM 1036 N N . ARG A 1 131 ? -19.284 16.953 29.099 1.00 85.38 131 ARG A N 1
ATOM 1037 C CA . ARG A 1 131 ? -19.823 17.882 28.077 1.00 85.38 131 ARG A CA 1
ATOM 1038 C C . ARG A 1 131 ? -18.741 18.706 27.373 1.00 85.38 131 ARG A C 1
ATOM 1040 O O . ARG A 1 131 ? -19.022 19.430 26.429 1.00 85.38 131 ARG A O 1
ATOM 1047 N N . GLY A 1 132 ? -17.507 18.622 27.857 1.00 81.38 132 GLY A N 1
ATOM 1048 C CA . GLY A 1 132 ? -16.350 19.384 27.398 1.00 81.38 132 GLY A CA 1
ATOM 1049 C C . GLY A 1 132 ? -15.075 18.713 27.898 1.00 81.38 132 GLY A C 1
ATOM 1050 O O . GLY A 1 132 ? -15.081 17.505 28.121 1.00 81.38 132 GLY A O 1
ATOM 1051 N N . ARG A 1 133 ? -13.999 19.479 28.111 1.00 88.44 133 ARG A N 1
ATOM 1052 C CA . ARG A 1 133 ? -12.765 18.929 28.693 1.00 88.44 133 ARG A CA 1
ATOM 1053 C C . ARG A 1 133 ? -12.937 18.639 30.180 1.00 88.44 133 ARG A C 1
ATOM 1055 O O . ARG A 1 133 ? -13.287 19.532 30.951 1.00 88.44 133 ARG A O 1
ATOM 1062 N N . VAL A 1 134 ? -12.652 17.410 30.582 1.00 93.25 134 VAL A N 1
ATOM 1063 C CA . VAL A 1 134 ? -12.633 16.984 31.986 1.00 93.25 134 VAL A CA 1
ATOM 1064 C C . VAL A 1 134 ? -11.337 16.225 32.225 1.00 93.25 134 VAL A C 1
ATOM 1066 O O . VAL A 1 134 ? -10.912 15.467 31.365 1.00 93.25 134 VAL A O 1
ATOM 1069 N N . ARG A 1 135 ? -10.676 16.416 33.366 1.00 93.56 135 ARG A N 1
ATOM 1070 C CA . ARG A 1 135 ? -9.511 15.589 33.706 1.00 93.56 135 ARG A CA 1
ATOM 1071 C C . ARG A 1 135 ? -9.979 14.175 34.046 1.00 93.56 135 ARG A C 1
ATOM 1073 O O . ARG A 1 135 ? -10.948 14.033 34.787 1.00 93.56 135 ARG A O 1
ATOM 1080 N N . VAL A 1 136 ? -9.286 13.156 33.544 1.00 95.06 136 VAL A N 1
ATOM 1081 C CA . VAL A 1 136 ? -9.592 11.764 33.903 1.00 95.06 136 VAL A CA 1
ATOM 1082 C C . VAL A 1 136 ? -9.249 11.537 35.387 1.00 95.06 136 VAL A C 1
ATOM 1084 O O . VAL A 1 136 ? -8.134 11.876 35.797 1.00 95.06 136 VAL A O 1
ATOM 1087 N N . PRO A 1 137 ? -10.170 10.995 36.207 1.00 94.62 137 PRO A N 1
ATOM 1088 C CA . PRO A 1 137 ? -9.880 10.580 37.579 1.00 94.62 137 PRO A CA 1
ATOM 1089 C C . PRO A 1 137 ? -8.741 9.554 37.657 1.00 94.62 137 PRO A C 1
ATOM 1091 O O . PRO A 1 137 ? -8.666 8.641 36.838 1.00 94.62 137 PRO A O 1
ATOM 1094 N N . GLU A 1 138 ? -7.885 9.648 38.678 1.00 93.12 138 GLU A N 1
ATOM 1095 C CA . GLU A 1 138 ? -6.773 8.699 38.871 1.00 93.12 138 GLU A CA 1
ATOM 1096 C C . GLU A 1 138 ? -7.258 7.250 39.028 1.00 93.12 138 GLU A C 1
ATOM 1098 O O . GLU A 1 138 ? -6.613 6.335 38.523 1.00 93.12 138 GLU A O 1
ATOM 1103 N N . SER A 1 139 ? -8.430 7.044 39.641 1.00 94.69 139 SER A N 1
ATOM 1104 C CA . SER A 1 139 ? -9.052 5.720 39.761 1.00 94.69 139 SER A CA 1
ATOM 1105 C C . SER A 1 139 ? -9.406 5.109 38.404 1.00 94.69 139 SER A C 1
ATOM 1107 O O . SER A 1 139 ? -9.212 3.914 38.214 1.00 94.69 139 SER A O 1
ATOM 1109 N N . MET A 1 140 ? -9.849 5.918 37.434 1.00 95.31 140 MET A N 1
ATOM 1110 C CA . MET A 1 140 ? -10.117 5.440 36.072 1.00 95.31 140 MET A CA 1
ATOM 1111 C C . MET A 1 140 ? -8.825 5.057 35.355 1.00 95.31 140 MET A C 1
ATOM 1113 O O . MET A 1 140 ? -8.783 4.027 34.696 1.00 95.31 140 MET A O 1
ATOM 1117 N N . ILE A 1 141 ? -7.760 5.852 35.511 1.00 93.88 141 ILE A N 1
ATOM 1118 C CA . ILE A 1 141 ? -6.451 5.548 34.912 1.00 93.88 141 ILE A CA 1
ATOM 1119 C C . ILE A 1 141 ? -5.880 4.244 35.483 1.00 93.88 141 ILE A C 1
ATOM 1121 O O . ILE A 1 141 ? -5.270 3.477 34.744 1.00 93.88 141 ILE A O 1
ATOM 1125 N N . ALA A 1 142 ? -6.064 4.004 36.784 1.00 92.56 142 ALA A N 1
ATOM 1126 C CA . ALA A 1 142 ? -5.599 2.791 37.448 1.00 92.56 142 ALA A CA 1
ATOM 1127 C C . ALA A 1 142 ? -6.409 1.547 37.047 1.00 92.56 142 ALA A C 1
ATOM 1129 O O . ALA A 1 142 ? -5.822 0.486 36.864 1.00 92.56 142 ALA A O 1
ATOM 1130 N N . GLN A 1 143 ? -7.734 1.672 36.908 1.00 94.69 143 GLN A N 1
ATOM 1131 C CA . GLN A 1 143 ? -8.622 0.553 36.568 1.00 94.69 143 GLN A CA 1
ATOM 1132 C C . GLN A 1 143 ? -8.607 0.208 35.074 1.00 94.69 143 GLN A C 1
ATOM 1134 O O . GLN A 1 143 ? -8.676 -0.963 34.720 1.00 94.69 143 GLN A O 1
ATOM 1139 N N . TYR A 1 144 ? -8.498 1.210 34.200 1.00 94.62 144 TYR A N 1
ATOM 1140 C CA . TYR A 1 144 ? -8.500 1.045 32.745 1.00 94.62 144 TYR A CA 1
ATOM 1141 C C . TYR A 1 144 ? -7.154 1.495 32.175 1.00 94.62 144 TYR A C 1
ATOM 1143 O O . TYR A 1 144 ? -7.052 2.498 31.460 1.00 94.62 144 TYR A O 1
ATOM 1151 N N . SER A 1 145 ? -6.097 0.765 32.547 1.00 92.38 145 SER A N 1
ATOM 1152 C CA . SER A 1 145 ? -4.741 1.010 32.048 1.00 92.38 145 SER A CA 1
ATOM 1153 C C . SER A 1 145 ? -4.709 0.866 30.521 1.00 92.38 145 SER A C 1
ATOM 1155 O O . SER A 1 145 ? -5.450 0.062 29.961 1.00 92.38 145 SER A O 1
ATOM 1157 N N . LEU A 1 146 ? -3.881 1.647 29.820 1.00 90.94 146 LEU A N 1
ATOM 1158 C CA . LEU A 1 146 ? -3.871 1.635 28.348 1.00 90.94 146 LEU A CA 1
ATOM 1159 C C . LEU A 1 146 ? -3.414 0.272 27.807 1.00 90.94 146 LEU A C 1
ATOM 1161 O O . LEU A 1 146 ? -3.873 -0.173 26.759 1.00 90.94 146 LEU A O 1
ATOM 1165 N N . GLU A 1 147 ? -2.493 -0.354 28.530 1.00 88.81 147 GLU A N 1
ATOM 1166 C CA . GLU A 1 147 ? -1.836 -1.616 28.221 1.00 88.81 147 GLU A CA 1
ATOM 1167 C C . GLU A 1 147 ? -2.818 -2.794 28.210 1.00 88.81 147 GLU A C 1
ATOM 1169 O O . GLU A 1 147 ? -2.629 -3.728 27.432 1.00 88.81 147 GLU A O 1
ATOM 1174 N N . ASP A 1 148 ? -3.888 -2.705 29.005 1.00 91.12 148 ASP A N 1
ATOM 1175 C CA . ASP A 1 148 ? -4.948 -3.716 29.080 1.00 91.12 148 ASP A CA 1
ATOM 1176 C C . ASP A 1 148 ? -6.059 -3.497 28.037 1.00 91.12 148 ASP A C 1
ATOM 1178 O O . ASP A 1 148 ? -6.958 -4.326 27.891 1.00 91.12 148 ASP A O 1
ATOM 1182 N N . GLN A 1 149 ? -6.031 -2.376 27.306 1.00 92.56 149 GLN A N 1
ATOM 1183 C CA . GLN A 1 149 ? -7.058 -2.061 26.315 1.00 92.56 149 GLN A CA 1
ATOM 1184 C C . GLN A 1 149 ? -6.744 -2.679 24.952 1.00 92.56 149 GLN A C 1
ATOM 1186 O O . GLN A 1 149 ? -5.590 -2.846 24.546 1.00 92.56 149 GLN A O 1
ATOM 1191 N N . LYS A 1 150 ? -7.794 -2.953 24.177 1.00 89.12 150 LYS A N 1
ATOM 1192 C CA . LYS A 1 150 ? -7.652 -3.512 22.834 1.00 89.12 150 LYS A CA 1
ATOM 1193 C C . LYS A 1 150 ? -7.208 -2.413 21.876 1.00 89.12 150 LYS A C 1
ATOM 1195 O O . LYS A 1 150 ? -7.979 -1.524 21.525 1.00 89.12 150 LYS A O 1
ATOM 1200 N N . LYS A 1 151 ? -5.959 -2.476 21.419 1.00 86.69 151 LYS A N 1
ATOM 1201 C CA . LYS A 1 151 ? -5.474 -1.569 20.375 1.00 86.69 151 LYS A CA 1
ATOM 1202 C C . LYS A 1 151 ? -6.243 -1.817 19.074 1.00 86.69 151 LYS A C 1
ATOM 1204 O O . LYS A 1 151 ? -6.225 -2.929 18.549 1.00 86.69 151 LYS A O 1
ATOM 1209 N N . VAL A 1 152 ? -6.875 -0.777 18.540 1.00 83.25 152 VAL A N 1
ATOM 1210 C CA . VAL A 1 152 ? -7.488 -0.800 17.211 1.00 83.25 152 VAL A CA 1
ATOM 1211 C C . VAL A 1 152 ? -6.358 -0.712 16.191 1.00 83.25 152 VAL A C 1
ATOM 1213 O O . VAL A 1 152 ? -5.645 0.290 16.104 1.00 83.25 152 VAL A O 1
ATOM 1216 N N . LEU A 1 153 ? -6.141 -1.807 15.465 1.00 76.50 153 LEU A N 1
ATOM 1217 C CA . LEU A 1 153 ? -5.171 -1.874 14.381 1.00 76.50 153 LEU A CA 1
ATOM 1218 C C . LEU A 1 153 ? -5.916 -1.784 13.058 1.00 76.50 153 LEU A C 1
ATOM 1220 O O . LEU A 1 153 ? -6.617 -2.718 12.670 1.00 76.50 153 LEU A O 1
ATOM 1224 N N . ARG A 1 154 ? -5.705 -0.678 12.347 1.00 83.88 154 ARG A N 1
ATOM 1225 C CA . ARG A 1 154 ? -6.087 -0.570 10.943 1.00 83.88 154 ARG A CA 1
ATOM 1226 C C . ARG A 1 154 ? -5.369 -1.646 10.134 1.00 83.88 154 ARG A C 1
ATOM 1228 O O . ARG A 1 154 ? -4.208 -1.961 10.407 1.00 83.88 154 ARG A O 1
ATOM 1235 N N . THR A 1 155 ? -6.039 -2.188 9.130 1.00 90.56 155 THR A N 1
ATOM 1236 C CA . THR A 1 155 ? -5.446 -3.086 8.142 1.00 90.56 155 THR A CA 1
ATOM 1237 C C . THR A 1 155 ? -5.465 -2.412 6.779 1.00 90.56 155 THR A C 1
ATOM 1239 O O . THR A 1 155 ? -6.518 -2.083 6.244 1.00 90.56 155 THR A O 1
ATOM 1242 N N . GLU A 1 156 ? -4.292 -2.187 6.205 1.00 92.69 156 GLU A N 1
ATOM 1243 C CA . GLU A 1 156 ? -4.159 -1.690 4.843 1.00 92.69 156 GLU A CA 1
ATOM 1244 C C . GLU A 1 156 ? -3.989 -2.870 3.883 1.00 92.69 156 GLU A C 1
ATOM 1246 O O . GLU A 1 156 ? -2.996 -3.595 3.951 1.00 92.69 156 GLU A O 1
ATOM 1251 N N . VAL A 1 157 ? -4.951 -3.054 2.978 1.00 97.12 157 VAL A N 1
ATOM 1252 C CA . VAL A 1 157 ? -4.828 -3.971 1.839 1.00 97.12 157 VAL A CA 1
ATOM 1253 C C . VAL A 1 157 ? -4.294 -3.165 0.660 1.00 97.12 157 VAL A C 1
ATOM 1255 O O . VAL A 1 157 ? -4.992 -2.325 0.092 1.00 97.12 157 VAL A O 1
ATOM 1258 N N . ASN A 1 158 ? -3.035 -3.382 0.312 1.00 96.12 158 ASN A N 1
ATOM 1259 C CA . ASN A 1 158 ? -2.355 -2.672 -0.757 1.00 96.12 158 ASN A CA 1
ATOM 1260 C C . ASN A 1 158 ? -2.343 -3.496 -2.050 1.00 96.12 158 ASN A C 1
ATOM 1262 O O . ASN A 1 158 ? -2.281 -4.724 -2.021 1.00 96.12 158 ASN A O 1
ATOM 1266 N N . ILE A 1 159 ? -2.408 -2.815 -3.190 1.00 95.56 159 ILE A N 1
ATOM 1267 C CA . ILE A 1 159 ? -2.139 -3.395 -4.500 1.00 95.56 159 ILE A CA 1
ATOM 1268 C C . ILE A 1 159 ? -1.346 -2.414 -5.360 1.00 95.56 159 ILE A C 1
ATOM 1270 O O . ILE A 1 159 ? -1.774 -1.279 -5.579 1.00 95.56 159 ILE A O 1
ATOM 1274 N N . ILE A 1 160 ? -0.241 -2.888 -5.936 1.00 92.50 160 ILE A N 1
ATOM 1275 C CA . ILE A 1 160 ? 0.592 -2.107 -6.857 1.00 92.50 160 ILE A CA 1
ATOM 1276 C C . ILE A 1 160 ? 0.281 -2.477 -8.307 1.00 92.50 160 ILE A C 1
ATOM 1278 O O . ILE A 1 160 ? 0.354 -3.637 -8.722 1.00 92.50 160 ILE A O 1
ATOM 1282 N N . ILE A 1 161 ? -0.013 -1.469 -9.124 1.00 90.94 161 ILE A N 1
ATOM 1283 C CA . ILE A 1 161 ? -0.364 -1.626 -10.537 1.00 90.94 161 ILE A CA 1
ATOM 1284 C C . ILE A 1 161 ? 0.424 -0.624 -11.367 1.00 90.94 161 ILE A C 1
ATOM 1286 O O . ILE A 1 161 ? 0.560 0.528 -10.991 1.00 90.94 161 ILE A O 1
ATOM 1290 N N . GLN A 1 162 ? 0.906 -1.034 -12.540 1.00 88.69 162 GLN A N 1
ATOM 1291 C CA . GLN A 1 162 ? 1.577 -0.148 -13.500 1.00 88.69 162 GLN A CA 1
ATOM 1292 C C . GLN A 1 162 ? 0.645 0.187 -14.674 1.00 88.69 162 GLN A C 1
ATOM 1294 O O . GLN A 1 162 ? 0.499 -0.674 -15.539 1.00 88.69 162 GLN A O 1
ATOM 1299 N N . PRO A 1 163 ? 0.031 1.379 -14.787 1.00 88.62 163 PRO A N 1
ATOM 1300 C CA . PRO A 1 163 ? -0.912 1.750 -15.861 1.00 88.62 163 PRO A CA 1
ATOM 1301 C C . PRO A 1 163 ? -0.289 1.976 -17.258 1.00 88.62 163 PRO A C 1
ATOM 1303 O O . PRO A 1 163 ? -0.467 3.017 -17.877 1.00 88.62 163 PRO A O 1
ATOM 1306 N N . ASN A 1 164 ? 0.461 1.012 -17.792 1.00 84.25 164 ASN A N 1
ATOM 1307 C CA . ASN A 1 164 ? 1.144 1.124 -19.093 1.00 84.25 164 ASN A CA 1
ATOM 1308 C C . ASN A 1 164 ? 0.320 0.661 -20.316 1.00 84.25 164 ASN A C 1
ATOM 1310 O O . ASN A 1 164 ? 0.772 0.801 -21.450 1.00 84.25 164 ASN A O 1
ATOM 1314 N N . SER A 1 165 ? -0.863 0.095 -20.085 1.00 86.88 165 SER A N 1
ATOM 1315 C CA . SER A 1 165 ? -1.853 -0.320 -21.086 1.00 86.88 165 SER A CA 1
ATOM 1316 C C . SER A 1 165 ? -3.236 -0.324 -20.424 1.00 86.88 165 SER A C 1
ATOM 1318 O O . SER A 1 165 ? -3.292 -0.216 -19.193 1.00 86.88 165 SER A O 1
ATOM 1320 N N . PRO A 1 166 ? -4.339 -0.518 -21.175 1.00 90.56 166 PRO A N 1
ATOM 1321 C CA . PRO A 1 166 ? -5.637 -0.806 -20.571 1.00 90.56 166 PRO A CA 1
ATOM 1322 C C . PRO A 1 166 ? -5.558 -2.034 -19.652 1.00 90.56 166 PRO A C 1
ATOM 1324 O O . PRO A 1 166 ? -4.711 -2.915 -19.855 1.00 90.56 166 PRO A O 1
ATOM 1327 N N . ALA A 1 167 ? -6.425 -2.093 -18.639 1.00 92.75 167 ALA A N 1
ATOM 1328 C CA . ALA A 1 167 ? -6.492 -3.233 -17.735 1.00 92.75 167 ALA A CA 1
ATOM 1329 C C . ALA A 1 167 ? -6.975 -4.482 -18.490 1.00 92.75 167 ALA A C 1
ATOM 1331 O O . ALA A 1 167 ? -8.060 -4.486 -19.067 1.00 92.75 167 ALA A O 1
ATOM 1332 N N . HIS A 1 168 ? -6.160 -5.537 -18.480 1.00 93.06 168 HIS A N 1
ATOM 1333 C CA . HIS A 1 168 ? -6.548 -6.856 -18.977 1.00 93.06 168 HIS A CA 1
ATOM 1334 C C . HIS A 1 168 ? -7.170 -7.687 -17.847 1.00 93.06 168 HIS A C 1
ATOM 1336 O O . HIS A 1 168 ? -7.088 -7.312 -16.675 1.00 93.06 168 HIS A O 1
ATOM 1342 N N . ILE A 1 169 ? -7.725 -8.856 -18.177 1.00 93.88 169 ILE A N 1
ATOM 1343 C CA . ILE A 1 169 ? -8.477 -9.693 -17.233 1.00 93.88 169 ILE A CA 1
ATOM 1344 C C . ILE A 1 169 ? -7.712 -10.005 -15.942 1.00 93.88 169 ILE A C 1
ATOM 1346 O O . ILE A 1 169 ? -8.230 -9.775 -14.861 1.00 93.88 169 ILE A O 1
ATOM 1350 N N . GLY A 1 170 ? -6.440 -10.403 -16.029 1.00 93.62 170 GLY A N 1
ATOM 1351 C CA . GLY A 1 170 ? -5.604 -10.621 -14.842 1.00 93.62 170 GLY A CA 1
ATOM 1352 C C . GLY A 1 170 ? -5.441 -9.383 -13.947 1.00 93.62 170 GLY A C 1
ATOM 1353 O O . GLY A 1 170 ? -5.442 -9.515 -12.731 1.00 93.62 170 GLY A O 1
ATOM 1354 N N . THR A 1 171 ? -5.349 -8.177 -14.518 1.00 93.75 171 THR A N 1
ATOM 1355 C CA . THR A 1 171 ? -5.312 -6.936 -13.726 1.00 93.75 171 THR A CA 1
ATOM 1356 C C . THR A 1 171 ? -6.655 -6.651 -13.054 1.00 93.75 171 THR A C 1
ATOM 1358 O O . THR A 1 171 ? -6.680 -6.261 -11.889 1.00 93.75 171 THR A O 1
ATOM 1361 N N . MET A 1 172 ? -7.763 -6.889 -13.764 1.00 95.81 172 MET A N 1
ATOM 1362 C CA . MET A 1 172 ? -9.112 -6.784 -13.199 1.00 95.81 172 MET A CA 1
ATOM 1363 C C . MET A 1 172 ? -9.308 -7.778 -12.047 1.00 95.81 172 MET A C 1
ATOM 1365 O O . MET A 1 172 ? -9.811 -7.393 -10.999 1.00 95.81 172 MET A O 1
ATOM 1369 N N . CYS A 1 173 ? -8.832 -9.019 -12.192 1.00 96.69 173 CYS A N 1
ATOM 1370 C CA . CYS A 1 173 ? -8.840 -10.026 -11.131 1.00 96.69 173 CYS A CA 1
ATOM 1371 C C . CYS A 1 173 ? -8.046 -9.589 -9.893 1.00 96.69 173 CYS A C 1
ATOM 1373 O O . CYS A 1 173 ? -8.524 -9.784 -8.781 1.00 96.69 173 CYS A O 1
ATOM 1375 N N . SER A 1 174 ? -6.858 -8.991 -10.055 1.00 96.62 174 SER A N 1
ATOM 1376 C CA . SER A 1 174 ? -6.070 -8.514 -8.908 1.00 96.62 174 SER A CA 1
ATOM 1377 C C . SER A 1 174 ? -6.758 -7.363 -8.168 1.00 96.62 174 SER A C 1
ATOM 1379 O O . SER A 1 174 ? -6.827 -7.398 -6.942 1.00 96.62 174 SER A O 1
ATOM 1381 N N . LEU A 1 175 ? -7.321 -6.388 -8.894 1.00 97.38 175 LEU A N 1
ATOM 1382 C CA . LEU A 1 175 ? -8.135 -5.320 -8.296 1.00 97.38 175 LEU A CA 1
ATOM 1383 C C . LEU A 1 175 ? -9.360 -5.890 -7.575 1.00 97.38 175 LEU A C 1
ATOM 1385 O O . LEU A 1 175 ? -9.605 -5.557 -6.420 1.00 97.38 175 LEU A O 1
ATOM 1389 N N . GLY A 1 176 ? -10.091 -6.795 -8.230 1.00 97.81 176 GLY A N 1
ATOM 1390 C CA . GLY A 1 176 ? -11.227 -7.491 -7.632 1.00 97.81 176 GLY A CA 1
ATOM 1391 C C . GLY A 1 176 ? -10.843 -8.191 -6.332 1.00 97.81 176 GLY A C 1
ATOM 1392 O O . GLY A 1 176 ? -11.518 -8.012 -5.325 1.00 97.81 176 GLY A O 1
ATOM 1393 N N . LEU A 1 177 ? -9.729 -8.931 -6.327 1.00 98.12 177 LEU A N 1
ATOM 1394 C CA . LEU A 1 177 ? -9.279 -9.683 -5.158 1.00 98.12 177 LEU A CA 1
ATOM 1395 C C . LEU A 1 177 ? -8.946 -8.763 -3.980 1.00 98.12 177 LEU A C 1
ATOM 1397 O O . LEU A 1 177 ? -9.310 -9.086 -2.855 1.00 98.12 177 LEU A O 1
ATOM 1401 N N . ALA A 1 178 ? -8.306 -7.616 -4.228 1.00 98.25 178 ALA A N 1
ATOM 1402 C CA . ALA A 1 178 ? -8.007 -6.640 -3.181 1.00 98.25 178 ALA A CA 1
ATOM 1403 C C . ALA A 1 178 ? -9.279 -6.141 -2.480 1.00 98.25 178 ALA A C 1
ATOM 1405 O O . ALA A 1 178 ? -9.352 -6.131 -1.251 1.00 98.25 178 ALA A O 1
ATOM 1406 N N . LEU A 1 179 ? -10.301 -5.778 -3.259 1.00 98.25 179 LEU A N 1
ATOM 1407 C CA . LEU A 1 179 ? -11.548 -5.227 -2.730 1.00 98.25 179 LEU A CA 1
ATOM 1408 C C . LEU A 1 179 ? -12.435 -6.309 -2.089 1.00 98.25 179 LEU A C 1
ATOM 1410 O O . LEU A 1 179 ? -13.037 -6.059 -1.048 1.00 98.25 179 LEU A O 1
ATOM 1414 N N . VAL A 1 180 ? -12.489 -7.516 -2.659 1.00 97.81 180 VAL A N 1
ATOM 1415 C CA . VAL A 1 180 ? -13.235 -8.649 -2.082 1.00 97.81 180 VAL A CA 1
ATOM 1416 C C . VAL A 1 180 ? -12.590 -9.123 -0.779 1.00 97.81 180 VAL A C 1
ATOM 1418 O O . VAL A 1 180 ? -13.298 -9.371 0.196 1.00 97.81 180 VAL A O 1
ATOM 1421 N N . LEU A 1 181 ? -11.257 -9.213 -0.722 1.00 97.50 181 LEU A N 1
ATOM 1422 C CA . LEU A 1 181 ? -10.560 -9.546 0.519 1.00 97.50 181 LEU A CA 1
ATOM 1423 C C . LEU A 1 181 ? -10.850 -8.496 1.594 1.00 97.50 181 LEU A C 1
ATOM 1425 O O . LEU A 1 181 ? -11.189 -8.853 2.718 1.00 97.50 181 LEU A O 1
ATOM 1429 N N . ALA A 1 182 ? -10.771 -7.210 1.241 1.00 96.81 182 ALA A N 1
ATOM 1430 C CA . ALA A 1 182 ? -11.090 -6.127 2.161 1.00 96.81 182 ALA A CA 1
ATOM 1431 C C . ALA A 1 182 ? -12.537 -6.198 2.669 1.00 96.81 182 ALA A C 1
ATOM 1433 O O . ALA A 1 182 ? -12.754 -6.079 3.871 1.00 96.81 182 ALA A O 1
ATOM 1434 N N . ARG A 1 183 ? -13.510 -6.483 1.793 1.00 95.25 183 ARG A N 1
ATOM 1435 C CA . ARG A 1 183 ? -14.906 -6.739 2.183 1.00 95.25 183 ARG A CA 1
ATOM 1436 C C . ARG A 1 183 ? -15.005 -7.857 3.217 1.00 95.25 183 ARG A C 1
ATOM 1438 O O . ARG A 1 183 ? -15.674 -7.690 4.228 1.00 95.25 183 ARG A O 1
ATOM 1445 N N . ARG A 1 184 ? -14.321 -8.984 2.994 1.00 95.25 184 ARG A N 1
ATOM 1446 C CA . ARG A 1 184 ? -14.349 -10.108 3.938 1.00 95.25 184 ARG A CA 1
ATOM 1447 C C . ARG A 1 184 ? -13.734 -9.734 5.285 1.00 95.25 184 ARG A C 1
ATOM 1449 O O . ARG A 1 184 ? -14.280 -10.114 6.309 1.00 95.25 184 ARG A O 1
ATOM 1456 N N . LEU A 1 185 ? -12.640 -8.972 5.291 1.00 94.12 185 LEU A N 1
ATOM 1457 C CA . LEU A 1 185 ? -12.017 -8.470 6.519 1.00 94.12 185 LEU A CA 1
ATOM 1458 C C . LEU A 1 185 ? -12.947 -7.501 7.279 1.00 94.12 185 LEU A C 1
ATOM 1460 O O . LEU A 1 185 ? -13.029 -7.588 8.502 1.00 94.12 185 LEU A O 1
ATOM 1464 N N . LEU A 1 186 ? -13.691 -6.636 6.576 1.00 87.81 186 LEU A N 1
ATOM 1465 C CA . LEU A 1 186 ? -14.722 -5.786 7.190 1.00 87.81 186 LEU A CA 1
ATOM 1466 C C . LEU A 1 186 ? -15.842 -6.620 7.831 1.00 87.81 186 LEU A C 1
ATOM 1468 O O . LEU A 1 186 ? -16.254 -6.320 8.948 1.00 87.81 186 LEU A O 1
ATOM 1472 N N . ASP A 1 187 ? -16.308 -7.685 7.166 1.00 86.94 187 ASP A N 1
ATOM 1473 C CA . ASP A 1 187 ? -17.341 -8.575 7.721 1.00 86.94 187 ASP A CA 1
ATOM 1474 C C . ASP A 1 187 ? -16.883 -9.280 9.009 1.00 86.94 187 ASP A C 1
ATOM 1476 O O . ASP A 1 187 ? -17.700 -9.579 9.877 1.00 86.94 187 ASP A O 1
ATOM 1480 N N . GLU A 1 188 ? -15.578 -9.529 9.145 1.00 88.62 188 GLU A N 1
ATOM 1481 C CA . GLU A 1 188 ? -14.955 -10.071 10.362 1.00 88.62 188 GLU A CA 1
ATOM 1482 C C . GLU A 1 188 ? -14.671 -8.983 11.425 1.00 88.62 188 GLU A C 1
ATOM 1484 O O . GLU A 1 188 ? -14.065 -9.257 12.461 1.00 88.62 188 GLU A O 1
ATOM 1489 N N . GLY A 1 189 ? -15.112 -7.741 11.196 1.00 77.75 189 GLY A N 1
ATOM 1490 C CA . GLY A 1 189 ? -15.038 -6.638 12.158 1.00 77.75 189 GLY A CA 1
ATOM 1491 C C . GLY A 1 189 ? -13.689 -5.917 12.222 1.00 77.75 189 GLY A C 1
ATOM 1492 O O . GLY A 1 189 ? -13.415 -5.234 13.211 1.00 77.75 189 GLY A O 1
ATOM 1493 N N . LEU A 1 190 ? -12.830 -6.067 11.208 1.00 84.31 190 LEU A N 1
ATOM 1494 C CA . LEU A 1 190 ? -11.581 -5.305 11.106 1.00 84.31 190 LEU A CA 1
ATOM 1495 C C . LEU A 1 190 ? -11.831 -3.917 10.504 1.00 84.31 190 LEU A C 1
ATOM 1497 O O . LEU A 1 190 ? -12.689 -3.756 9.644 1.00 84.31 190 LEU A O 1
ATOM 1501 N N . ASP A 1 191 ? -11.022 -2.933 10.899 1.00 81.38 191 ASP A N 1
ATOM 1502 C CA . ASP A 1 191 ? -10.913 -1.657 10.182 1.00 81.38 191 ASP A CA 1
ATOM 1503 C C . ASP A 1 191 ? -9.973 -1.832 8.982 1.00 81.38 191 ASP A C 1
ATOM 1505 O O . ASP A 1 191 ? -8.821 -2.255 9.142 1.00 81.38 191 ASP A O 1
ATOM 1509 N N . VAL A 1 192 ? -10.469 -1.543 7.775 1.00 89.69 192 VAL A N 1
ATOM 1510 C CA . VAL A 1 192 ? -9.778 -1.845 6.519 1.00 89.69 192 VAL A CA 1
ATOM 1511 C C . VAL A 1 192 ? -9.783 -0.651 5.572 1.00 89.69 192 VAL A C 1
ATOM 1513 O O . VAL A 1 192 ? -10.825 -0.081 5.257 1.00 89.69 192 VAL A O 1
ATOM 1516 N N . LEU A 1 193 ? -8.606 -0.335 5.032 1.00 91.31 193 LEU A N 1
ATOM 1517 C CA . LEU A 1 193 ? -8.429 0.573 3.900 1.00 91.31 193 LEU A CA 1
ATOM 1518 C C . LEU A 1 193 ? -7.806 -0.185 2.734 1.00 91.31 193 LEU A C 1
ATOM 1520 O O . LEU A 1 193 ? -6.795 -0.863 2.911 1.00 91.31 193 LEU A O 1
ATOM 1524 N N . VAL A 1 194 ? -8.338 0.011 1.531 1.00 96.31 194 VAL A N 1
ATOM 1525 C CA . VAL A 1 194 ? -7.667 -0.433 0.306 1.00 96.31 194 VAL A CA 1
ATOM 1526 C C . VAL A 1 194 ? -6.832 0.694 -0.295 1.00 96.31 194 VAL A C 1
ATOM 1528 O O . VAL A 1 194 ? -7.354 1.759 -0.618 1.00 96.31 194 VAL A O 1
ATOM 1531 N N . THR A 1 195 ? -5.542 0.455 -0.512 1.00 95.31 195 THR A N 1
ATOM 1532 C CA . THR A 1 195 ? -4.659 1.377 -1.240 1.00 95.31 195 THR A CA 1
ATOM 1533 C C . THR A 1 195 ? -4.329 0.796 -2.605 1.00 95.31 195 THR A C 1
ATOM 1535 O O . THR A 1 195 ? -3.690 -0.246 -2.701 1.00 95.31 195 THR A O 1
ATOM 1538 N N . CYS A 1 196 ? -4.737 1.485 -3.668 1.00 96.19 196 CYS A N 1
ATOM 1539 C CA . CYS A 1 196 ? -4.301 1.179 -5.027 1.00 96.19 196 CYS A CA 1
ATOM 1540 C C . CYS A 1 196 ? -3.125 2.086 -5.403 1.00 96.19 196 CYS A C 1
ATOM 1542 O O . CYS A 1 196 ? -3.325 3.261 -5.717 1.00 96.19 196 CYS A O 1
ATOM 1544 N N . ASP A 1 197 ? -1.913 1.535 -5.389 1.00 93.19 197 ASP A N 1
ATOM 1545 C CA . ASP A 1 197 ? -0.695 2.222 -5.808 1.00 93.19 197 ASP A CA 1
ATOM 1546 C C . ASP A 1 197 ? -0.506 2.130 -7.322 1.00 93.19 197 ASP A C 1
ATOM 1548 O O . ASP A 1 197 ? -0.225 1.072 -7.890 1.00 93.19 197 ASP A O 1
ATOM 1552 N N . LEU A 1 198 ? -0.649 3.267 -7.995 1.00 91.31 198 LEU A N 1
ATOM 1553 C CA . LEU A 1 198 ? -0.501 3.396 -9.435 1.00 91.31 198 LEU A CA 1
ATOM 1554 C C . LEU A 1 198 ? 0.909 3.867 -9.780 1.00 91.31 198 LEU A C 1
ATOM 1556 O O . LEU A 1 198 ? 1.286 5.034 -9.654 1.00 91.31 198 LEU A O 1
ATOM 1560 N N . TRP A 1 199 ? 1.704 2.923 -10.262 1.00 87.25 199 TRP A N 1
ATOM 1561 C CA . TRP A 1 199 ? 3.115 3.113 -10.512 1.00 87.25 199 TRP A CA 1
ATOM 1562 C C . TRP A 1 199 ? 3.372 3.662 -11.922 1.00 87.25 199 TRP A C 1
ATOM 1564 O O . TRP A 1 199 ? 3.335 2.939 -12.923 1.00 87.25 199 TRP A O 1
ATOM 1574 N N . GLY A 1 200 ? 3.612 4.975 -11.994 1.00 79.00 200 GLY A N 1
ATOM 1575 C CA . GLY A 1 200 ? 3.761 5.718 -13.249 1.00 79.00 200 GLY A CA 1
ATOM 1576 C C . GLY A 1 200 ? 5.178 5.813 -13.809 1.00 79.00 200 GLY A C 1
ATOM 1577 O O . GLY A 1 200 ? 5.325 6.012 -15.017 1.00 79.00 200 GLY A O 1
ATOM 1578 N N . ARG A 1 201 ? 6.222 5.619 -12.989 1.00 78.75 201 ARG A N 1
ATOM 1579 C CA . ARG A 1 201 ? 7.625 5.730 -13.436 1.00 78.75 201 ARG A CA 1
ATOM 1580 C C . ARG A 1 201 ? 8.243 4.389 -13.846 1.00 78.75 201 ARG A C 1
ATOM 1582 O O . ARG A 1 201 ? 9.457 4.208 -13.865 1.00 78.75 201 ARG A O 1
ATOM 1589 N N . ALA A 1 202 ? 7.389 3.432 -14.210 1.00 71.00 202 ALA A N 1
ATOM 1590 C CA . ALA A 1 202 ? 7.823 2.156 -14.758 1.00 71.00 202 ALA A CA 1
ATOM 1591 C C . ALA A 1 202 ? 8.490 2.321 -16.140 1.00 71.00 202 ALA A C 1
ATOM 1593 O O . ALA A 1 202 ? 8.404 3.367 -16.789 1.00 71.00 202 ALA A O 1
ATOM 1594 N N . LYS A 1 203 ? 9.168 1.253 -16.580 1.00 72.06 203 LYS A N 1
ATOM 1595 C CA . LYS A 1 203 ? 9.975 1.205 -17.808 1.00 72.06 203 LYS A CA 1
ATOM 1596 C C . LYS A 1 203 ? 9.172 1.653 -19.038 1.00 72.06 203 LYS A C 1
ATOM 1598 O O . LYS A 1 203 ? 8.177 1.019 -19.394 1.00 72.06 203 LYS A O 1
ATOM 1603 N N . GLY A 1 204 ? 9.646 2.717 -19.684 1.00 77.25 204 GLY A N 1
ATOM 1604 C CA . GLY A 1 204 ? 9.170 3.198 -20.975 1.00 77.25 204 GLY A CA 1
ATOM 1605 C C . GLY A 1 204 ? 10.116 2.817 -22.113 1.00 77.25 204 GLY A C 1
ATOM 1606 O O . GLY A 1 204 ? 10.296 1.632 -22.391 1.00 77.25 204 GLY A O 1
ATOM 1607 N N . GLU A 1 205 ? 10.684 3.820 -22.781 1.00 83.81 205 GLU A N 1
ATOM 1608 C CA . GLU A 1 205 ? 11.692 3.650 -23.836 1.00 83.81 205 GLU A CA 1
ATOM 1609 C C . GLU A 1 205 ? 13.086 3.462 -23.227 1.00 83.81 205 GLU A C 1
ATOM 1611 O O . GLU A 1 205 ? 13.405 4.091 -22.219 1.00 83.81 205 GLU A O 1
ATOM 1616 N N . GLU A 1 206 ? 13.903 2.595 -23.828 1.00 89.50 206 GLU A N 1
ATOM 1617 C CA . GLU A 1 206 ? 15.291 2.357 -23.425 1.00 89.50 206 GLU A CA 1
ATOM 1618 C C . GLU A 1 206 ? 16.245 2.698 -24.563 1.00 89.50 206 GLU A C 1
ATOM 1620 O O . GLU A 1 206 ? 15.938 2.479 -25.733 1.00 89.50 206 GLU A O 1
ATOM 1625 N N . MET A 1 207 ? 17.421 3.191 -24.196 1.00 93.25 207 MET A N 1
ATOM 1626 C CA . MET A 1 207 ? 18.504 3.507 -25.119 1.00 93.25 207 MET A CA 1
ATOM 1627 C C . MET A 1 207 ? 19.848 3.316 -24.428 1.00 93.25 207 MET A C 1
ATOM 1629 O O . MET A 1 207 ? 19.941 3.470 -23.213 1.00 93.25 207 MET A O 1
ATOM 1633 N N . SER A 1 208 ? 20.889 3.019 -25.198 1.00 93.94 208 SER A N 1
ATOM 1634 C CA . SER A 1 208 ? 22.254 2.922 -24.681 1.00 93.94 208 SER A CA 1
ATOM 1635 C C . SER A 1 208 ? 23.075 4.094 -25.214 1.00 93.94 208 SER A C 1
ATOM 1637 O O . SER A 1 208 ? 23.126 4.320 -26.422 1.00 93.94 208 SER A O 1
ATOM 1639 N N . ILE A 1 209 ? 23.703 4.844 -24.310 1.00 93.44 209 ILE A N 1
ATOM 1640 C CA . ILE A 1 209 ? 24.557 5.998 -24.615 1.00 93.44 209 ILE A CA 1
ATOM 1641 C C . ILE A 1 209 ? 25.903 5.735 -23.943 1.00 93.44 209 ILE A C 1
ATOM 1643 O O . ILE A 1 209 ? 25.956 5.517 -22.733 1.00 93.44 209 ILE A O 1
ATOM 1647 N N . ASP A 1 210 ? 26.980 5.694 -24.729 1.00 90.38 210 ASP A N 1
ATOM 1648 C CA . ASP A 1 210 ? 28.350 5.443 -24.253 1.00 90.38 210 ASP A CA 1
ATOM 1649 C C . ASP A 1 210 ? 28.480 4.198 -23.355 1.00 90.38 210 ASP A C 1
ATOM 1651 O O . ASP A 1 210 ? 29.107 4.222 -22.294 1.00 90.38 210 ASP A O 1
ATOM 1655 N N . GLY A 1 211 ? 27.828 3.104 -23.763 1.00 89.38 211 GLY A N 1
ATOM 1656 C CA . GLY A 1 211 ? 27.847 1.830 -23.037 1.00 89.38 211 GLY A CA 1
ATOM 1657 C C . GLY A 1 211 ? 27.022 1.809 -21.746 1.00 89.38 211 GLY A C 1
ATOM 1658 O O . GLY A 1 211 ? 27.110 0.840 -20.995 1.00 89.38 211 GLY A O 1
ATOM 1659 N N . VAL A 1 212 ? 26.220 2.845 -21.480 1.00 92.19 212 VAL A N 1
ATOM 1660 C CA . VAL A 1 212 ? 25.323 2.919 -20.322 1.00 92.19 212 VAL A CA 1
ATOM 1661 C C . VAL A 1 212 ? 23.872 2.944 -20.770 1.00 92.19 212 VAL A C 1
ATOM 1663 O O . VAL A 1 212 ? 23.496 3.684 -21.678 1.00 92.19 212 VAL A O 1
ATOM 1666 N N . ASP A 1 213 ? 23.053 2.128 -20.112 1.00 93.19 213 ASP A N 1
ATOM 1667 C CA . ASP A 1 213 ? 21.629 2.026 -20.400 1.00 93.19 213 ASP A CA 1
ATOM 1668 C C . ASP A 1 213 ? 20.848 3.133 -19.691 1.00 93.19 213 ASP A C 1
ATOM 1670 O O . ASP A 1 213 ? 20.869 3.255 -18.464 1.00 93.19 213 ASP A O 1
ATOM 1674 N N . TYR A 1 214 ? 20.093 3.889 -20.475 1.00 93.50 214 TYR A N 1
ATOM 1675 C CA . TYR A 1 214 ? 19.172 4.923 -20.036 1.00 93.50 214 TYR A CA 1
ATOM 1676 C C . TYR A 1 214 ? 17.730 4.547 -20.374 1.00 93.50 214 TYR A C 1
ATOM 1678 O O . TYR A 1 214 ? 17.460 3.748 -21.275 1.00 93.50 214 TYR A O 1
ATOM 1686 N N . LEU A 1 215 ? 16.786 5.140 -19.648 1.00 91.75 215 LEU A N 1
ATOM 1687 C CA . LEU A 1 215 ? 15.360 5.015 -19.912 1.00 91.75 215 LEU A CA 1
ATOM 1688 C C . LEU A 1 215 ? 14.625 6.347 -19.763 1.00 91.75 215 LEU A C 1
ATOM 1690 O O . LEU A 1 215 ? 15.071 7.234 -19.036 1.00 91.75 215 LEU A O 1
ATOM 1694 N N . LYS A 1 216 ? 13.466 6.446 -20.418 1.00 88.19 216 LYS A N 1
ATOM 1695 C CA . LYS A 1 216 ? 12.414 7.424 -20.102 1.00 88.19 216 LYS A CA 1
ATOM 1696 C C . LYS A 1 216 ? 11.203 6.703 -19.535 1.00 88.19 216 LYS A C 1
ATOM 1698 O O . LYS A 1 216 ? 10.861 5.608 -19.991 1.00 88.19 216 LYS A O 1
ATOM 1703 N N . SER A 1 217 ? 10.555 7.291 -18.535 1.00 82.94 217 SER A N 1
ATOM 1704 C CA . SER A 1 217 ? 9.433 6.637 -17.871 1.00 82.94 217 SER A CA 1
ATOM 1705 C C . SER A 1 217 ? 8.137 6.716 -18.688 1.00 82.94 217 SER A C 1
ATOM 1707 O O . SER A 1 217 ? 7.988 7.530 -19.599 1.00 82.94 217 SER A O 1
ATOM 1709 N N . LEU A 1 218 ? 7.156 5.866 -18.370 1.00 75.75 218 LEU A N 1
ATOM 1710 C CA . LEU A 1 218 ? 5.830 5.919 -19.009 1.00 75.75 218 LEU A CA 1
ATOM 1711 C C . LEU A 1 218 ? 5.123 7.257 -18.812 1.00 75.75 218 LEU A C 1
ATOM 1713 O O . LEU A 1 218 ? 4.386 7.689 -19.701 1.00 75.75 218 LEU A O 1
ATOM 1717 N N . ARG A 1 219 ? 5.327 7.871 -17.644 1.00 77.88 219 ARG A N 1
ATOM 1718 C CA . ARG A 1 219 ? 4.810 9.194 -17.319 1.00 77.88 219 ARG A CA 1
ATOM 1719 C C . ARG A 1 219 ? 5.435 10.257 -18.214 1.00 77.88 219 ARG A C 1
ATOM 1721 O O . ARG A 1 219 ? 4.692 11.044 -18.789 1.00 77.88 219 ARG A O 1
ATOM 1728 N N . ASP A 1 220 ? 6.753 10.220 -18.395 1.00 75.94 220 ASP A N 1
ATOM 1729 C CA . ASP A 1 220 ? 7.471 11.175 -19.256 1.00 75.94 220 ASP A CA 1
ATOM 1730 C C . ASP A 1 220 ? 7.044 11.055 -20.727 1.00 75.94 220 ASP A C 1
ATOM 1732 O O . ASP A 1 220 ? 7.118 12.013 -21.489 1.00 75.94 220 ASP A O 1
ATOM 1736 N N . MET A 1 221 ? 6.543 9.882 -21.127 1.00 76.31 221 MET A N 1
ATOM 1737 C CA . MET A 1 221 ? 5.974 9.635 -22.456 1.00 76.31 221 MET A CA 1
ATOM 1738 C C . MET A 1 221 ? 4.452 9.868 -22.549 1.00 76.31 221 MET A C 1
ATOM 1740 O O . MET A 1 221 ? 3.860 9.580 -23.590 1.00 76.31 221 MET A O 1
ATOM 1744 N N . GLY A 1 222 ? 3.774 10.277 -21.470 1.00 78.56 222 GLY A N 1
ATOM 1745 C CA . GLY A 1 222 ? 2.317 10.481 -21.433 1.00 78.56 222 GLY A CA 1
ATOM 1746 C C . GLY A 1 222 ? 1.454 9.207 -21.504 1.00 78.56 222 GLY A C 1
ATOM 1747 O O . GLY A 1 222 ? 0.224 9.287 -21.547 1.00 78.56 222 GLY A O 1
ATOM 1748 N N . LYS A 1 223 ? 2.056 8.006 -21.510 1.00 78.94 223 LYS A N 1
ATOM 1749 C CA . LYS A 1 223 ? 1.318 6.726 -21.605 1.00 78.94 223 LYS A CA 1
ATOM 1750 C C . LYS A 1 223 ? 0.551 6.400 -20.326 1.00 78.94 223 LYS A C 1
ATOM 1752 O O . LYS A 1 223 ? -0.514 5.796 -20.396 1.00 78.94 223 LYS A O 1
ATOM 1757 N N . PHE A 1 224 ? 1.083 6.807 -19.175 1.00 84.69 224 PHE A N 1
ATOM 1758 C CA . PHE A 1 224 ? 0.438 6.609 -17.877 1.00 84.69 224 PHE A CA 1
ATOM 1759 C C . PHE A 1 224 ? -0.921 7.323 -17.809 1.00 84.69 224 PHE A C 1
ATOM 1761 O O . PHE A 1 224 ? -1.942 6.700 -17.520 1.00 84.69 224 PHE A O 1
ATOM 1768 N N . GLN A 1 225 ? -0.951 8.610 -18.164 1.00 87.88 225 GLN A N 1
ATOM 1769 C CA . GLN A 1 225 ? -2.148 9.453 -18.119 1.00 87.88 225 GLN A CA 1
ATOM 1770 C C . GLN A 1 225 ? -3.242 8.940 -19.056 1.00 87.88 225 GLN A C 1
ATOM 1772 O O . GLN A 1 225 ? -4.419 9.009 -18.718 1.00 87.88 225 GLN A O 1
ATOM 1777 N N . LYS A 1 226 ? -2.858 8.369 -20.204 1.00 88.81 226 LYS A N 1
ATOM 1778 C CA . LYS A 1 226 ? -3.797 7.781 -21.165 1.00 88.81 226 LYS A CA 1
ATOM 1779 C C . LYS A 1 226 ? -4.627 6.639 -20.569 1.00 88.81 226 LYS A C 1
ATOM 1781 O O . LYS A 1 226 ? -5.788 6.487 -20.934 1.00 88.81 226 LYS A O 1
ATOM 1786 N N . HIS A 1 227 ? -4.035 5.810 -19.712 1.00 89.50 227 HIS A N 1
ATOM 1787 C CA . HIS A 1 227 ? -4.692 4.604 -19.197 1.00 89.50 227 HIS A CA 1
ATOM 1788 C C . HIS A 1 227 ? -5.243 4.763 -17.783 1.00 89.50 227 HIS A C 1
ATOM 1790 O O . HIS A 1 227 ? -6.126 4.001 -17.397 1.00 89.50 227 HIS A O 1
ATOM 1796 N N . LEU A 1 228 ? -4.765 5.761 -17.037 1.00 91.31 228 LEU A N 1
ATOM 1797 C CA . LEU A 1 228 ? -5.179 6.062 -15.669 1.00 91.31 228 LEU A CA 1
ATOM 1798 C C . LEU A 1 228 ? -6.710 6.080 -15.447 1.00 91.31 228 LEU A C 1
ATOM 1800 O O . LEU A 1 228 ? -7.140 5.452 -14.477 1.00 91.31 228 LEU A O 1
ATOM 1804 N N . PRO A 1 229 ? -7.549 6.696 -16.312 1.00 93.75 229 PRO A N 1
ATOM 1805 C CA . PRO A 1 229 ? -8.993 6.772 -16.068 1.00 93.75 229 PRO A CA 1
ATOM 1806 C C . PRO A 1 229 ? -9.671 5.408 -15.897 1.00 93.75 229 PRO A C 1
ATOM 1808 O O . PRO A 1 229 ? -10.466 5.242 -14.975 1.00 93.75 229 PRO A O 1
ATOM 1811 N N . GLY A 1 230 ? -9.308 4.412 -16.713 1.00 94.25 230 GLY A N 1
ATOM 1812 C CA . GLY A 1 230 ? -9.893 3.070 -16.625 1.00 94.25 230 GLY A CA 1
ATOM 1813 C C . GLY A 1 230 ? -9.560 2.370 -15.303 1.00 94.25 230 GLY A C 1
ATOM 1814 O O . GLY A 1 230 ? -10.415 1.723 -14.708 1.00 94.25 230 GLY A O 1
ATOM 1815 N N . TYR A 1 231 ? -8.341 2.556 -14.784 1.00 95.62 231 TYR A N 1
ATOM 1816 C CA . TYR A 1 231 ? -7.948 2.030 -13.470 1.00 95.62 231 TYR A CA 1
ATOM 1817 C C . TYR A 1 231 ? -8.735 2.675 -12.333 1.00 95.62 231 TYR A C 1
ATOM 1819 O O . TYR A 1 231 ? -9.263 1.969 -11.478 1.00 95.62 231 TYR A O 1
ATOM 1827 N N . VAL A 1 232 ? -8.843 4.006 -12.354 1.00 95.38 232 VAL A N 1
ATOM 1828 C CA . VAL A 1 232 ? -9.611 4.766 -11.360 1.00 95.38 232 VAL A CA 1
ATOM 1829 C C . VAL A 1 232 ? -11.075 4.334 -11.370 1.00 95.38 232 VAL A C 1
ATOM 1831 O O . VAL A 1 232 ? -11.654 4.103 -10.310 1.00 95.38 232 VAL A O 1
ATOM 1834 N N . GLN A 1 233 ? -11.657 4.167 -12.558 1.00 96.06 233 GLN A N 1
ATOM 1835 C CA . GLN A 1 233 ? -13.035 3.723 -12.706 1.00 96.06 233 GLN A CA 1
ATOM 1836 C C . GLN A 1 233 ? -13.256 2.323 -12.119 1.00 96.06 233 GLN A C 1
ATOM 1838 O O . GLN A 1 233 ? -14.150 2.169 -11.291 1.00 96.06 233 GLN A O 1
ATOM 1843 N N . ILE A 1 234 ? -12.431 1.329 -12.480 1.00 96.69 234 ILE A N 1
ATOM 1844 C CA . ILE A 1 234 ? -12.551 -0.042 -11.949 1.00 96.69 234 ILE A CA 1
ATOM 1845 C C . ILE A 1 234 ? -12.472 -0.037 -10.418 1.00 96.69 234 ILE A C 1
ATOM 1847 O O . ILE A 1 234 ? -13.313 -0.643 -9.755 1.00 96.69 234 ILE A O 1
ATOM 1851 N N . THR A 1 235 ? -11.479 0.655 -9.851 1.00 97.38 235 THR A N 1
ATOM 1852 C CA . THR A 1 235 ? -11.296 0.723 -8.397 1.00 97.38 235 THR A CA 1
ATOM 1853 C C . THR A 1 235 ? -12.502 1.364 -7.711 1.00 97.38 235 THR A C 1
ATOM 1855 O O . THR A 1 235 ? -13.003 0.806 -6.739 1.00 97.38 235 THR A O 1
ATOM 1858 N N . ASN A 1 236 ? -13.009 2.490 -8.225 1.00 95.06 236 ASN A N 1
ATOM 1859 C CA . ASN A 1 236 ? -14.166 3.180 -7.649 1.00 95.06 236 ASN A CA 1
ATOM 1860 C C . ASN A 1 236 ? -15.453 2.343 -7.744 1.00 95.06 236 ASN A C 1
ATOM 1862 O O . ASN A 1 236 ? -16.216 2.283 -6.780 1.00 95.06 236 ASN A O 1
ATOM 1866 N N . GLU A 1 237 ? -15.694 1.684 -8.884 1.00 96.12 237 GLU A N 1
ATOM 1867 C CA . GLU A 1 237 ? -16.855 0.807 -9.088 1.00 96.12 237 GLU A CA 1
ATOM 1868 C C . GLU A 1 237 ? -16.834 -0.370 -8.096 1.00 96.12 237 GLU A C 1
ATOM 1870 O O . GLU A 1 237 ? -17.845 -0.654 -7.448 1.00 96.12 237 GLU A O 1
ATOM 1875 N N . LEU A 1 238 ? -15.679 -1.023 -7.917 1.00 97.38 238 LEU A N 1
ATOM 1876 C CA . LEU A 1 238 ? -15.516 -2.122 -6.961 1.00 97.38 238 LEU A CA 1
ATOM 1877 C C . LEU A 1 238 ? -15.638 -1.653 -5.506 1.00 97.38 238 LEU A C 1
ATOM 1879 O O . LEU A 1 238 ? -16.344 -2.281 -4.719 1.00 97.38 238 LEU A O 1
ATOM 1883 N N . ALA A 1 239 ? -14.985 -0.548 -5.144 1.00 94.38 239 ALA A N 1
ATOM 1884 C CA . ALA A 1 239 ? -15.060 0.009 -3.797 1.00 94.38 239 ALA A CA 1
ATOM 1885 C C . ALA A 1 239 ? -16.498 0.383 -3.419 1.00 94.38 239 ALA A C 1
ATOM 1887 O O . ALA A 1 239 ? -16.963 0.034 -2.335 1.00 94.38 239 ALA A O 1
ATOM 1888 N N . SER A 1 240 ? -17.240 1.006 -4.343 1.00 92.50 240 SER A N 1
ATOM 1889 C CA . SER A 1 240 ? -18.660 1.316 -4.160 1.00 92.50 240 SER A CA 1
ATOM 1890 C C . SER A 1 240 ? -19.505 0.049 -4.008 1.00 92.50 240 SER A C 1
ATOM 1892 O O . SER A 1 240 ? -20.301 -0.047 -3.071 1.00 92.50 240 SER A O 1
ATOM 1894 N N . ARG A 1 241 ? -19.292 -0.953 -4.875 1.00 95.62 241 ARG A N 1
ATOM 1895 C CA . ARG A 1 241 ? -19.990 -2.247 -4.819 1.00 95.62 241 ARG A CA 1
ATOM 1896 C C . ARG A 1 241 ? -19.835 -2.923 -3.457 1.00 95.62 241 ARG A C 1
ATOM 1898 O O . ARG A 1 241 ? -20.821 -3.420 -2.919 1.00 95.62 241 ARG A O 1
ATOM 1905 N N . TYR A 1 242 ? -18.619 -2.943 -2.919 1.00 94.94 242 TYR A N 1
ATOM 1906 C CA . TYR A 1 242 ? -18.303 -3.640 -1.672 1.00 94.94 242 TYR A CA 1
ATOM 1907 C C . TYR A 1 242 ? -18.345 -2.756 -0.426 1.00 94.94 242 TYR A C 1
ATOM 1909 O O . TYR A 1 242 ? -18.128 -3.262 0.670 1.00 94.94 242 TYR A O 1
ATOM 1917 N N . ARG A 1 243 ? -18.648 -1.459 -0.577 1.00 88.75 243 ARG A N 1
ATOM 1918 C CA . ARG A 1 243 ? -18.665 -0.465 0.511 1.00 88.75 243 ARG A CA 1
ATOM 1919 C C . ARG A 1 243 ? -17.353 -0.438 1.302 1.00 88.75 243 ARG A C 1
ATOM 1921 O O . ARG A 1 243 ? -17.354 -0.313 2.521 1.00 88.75 243 ARG A O 1
ATOM 1928 N N . VAL A 1 244 ? -16.239 -0.563 0.588 1.00 87.44 244 VAL A N 1
ATOM 1929 C CA . VAL A 1 244 ? -14.888 -0.544 1.154 1.00 87.44 244 VAL A CA 1
ATOM 1930 C C . VAL A 1 244 ? -14.306 0.852 0.978 1.00 87.44 244 VAL A C 1
ATOM 1932 O O . VAL A 1 244 ? -14.350 1.406 -0.120 1.00 87.44 244 VAL A O 1
ATOM 1935 N N . HIS A 1 245 ? -13.724 1.411 2.038 1.00 87.69 245 HIS A N 1
ATOM 1936 C CA . HIS A 1 245 ? -12.942 2.635 1.916 1.00 87.69 245 HIS A CA 1
ATOM 1937 C C . HIS A 1 245 ? -11.662 2.370 1.131 1.00 87.69 245 HIS A C 1
ATOM 1939 O O . HIS A 1 245 ? -10.923 1.420 1.405 1.00 87.69 245 HIS A O 1
ATOM 1945 N N . HIS A 1 246 ? -11.364 3.245 0.175 1.00 92.50 246 HIS A N 1
ATOM 1946 C CA . HIS A 1 246 ? -10.163 3.132 -0.632 1.00 92.50 246 HIS A CA 1
ATOM 1947 C C . HIS A 1 246 ? -9.483 4.477 -0.856 1.00 92.50 246 HIS A C 1
ATOM 1949 O O . HIS A 1 246 ? -10.093 5.542 -0.765 1.00 92.50 246 HIS A O 1
ATOM 1955 N N . ARG A 1 247 ? -8.200 4.405 -1.200 1.00 91.88 247 ARG A N 1
ATOM 1956 C CA . ARG A 1 247 ? -7.431 5.511 -1.761 1.00 91.88 247 ARG A CA 1
ATOM 1957 C C . ARG A 1 247 ? -6.686 5.042 -3.000 1.00 91.88 247 ARG A C 1
ATOM 1959 O O . ARG A 1 247 ? -6.238 3.898 -3.083 1.00 91.88 247 ARG A O 1
ATOM 1966 N N . ILE A 1 248 ? -6.538 5.947 -3.953 1.00 92.31 248 ILE A N 1
ATOM 1967 C CA . ILE A 1 248 ? -5.680 5.762 -5.118 1.00 92.31 248 ILE A CA 1
ATOM 1968 C C . ILE A 1 248 ? -4.504 6.699 -4.922 1.00 92.31 248 ILE A C 1
ATOM 1970 O O . ILE A 1 248 ? -4.708 7.874 -4.634 1.00 92.31 248 ILE A O 1
ATOM 1974 N N . ARG A 1 249 ? -3.297 6.160 -5.045 1.00 91.88 249 ARG A N 1
ATOM 1975 C CA . ARG A 1 249 ? -2.060 6.893 -4.804 1.00 91.88 249 ARG A CA 1
ATOM 1976 C C . ARG A 1 249 ? -1.132 6.709 -5.988 1.00 91.88 249 ARG A C 1
ATOM 1978 O O . ARG A 1 249 ? -1.069 5.620 -6.556 1.00 91.88 249 ARG A O 1
ATOM 1985 N N . ILE A 1 250 ? -0.411 7.753 -6.375 1.00 89.31 250 ILE A N 1
ATOM 1986 C CA . ILE A 1 250 ? 0.695 7.605 -7.331 1.00 89.31 250 ILE A CA 1
ATOM 1987 C C . ILE A 1 250 ? 2.018 7.415 -6.593 1.00 89.31 250 ILE A C 1
ATOM 1989 O O . ILE A 1 250 ? 2.189 7.848 -5.459 1.00 89.31 250 ILE A O 1
ATOM 1993 N N . GLU A 1 251 ? 2.989 6.790 -7.251 1.00 88.19 251 GLU A N 1
ATOM 1994 C CA . GLU A 1 251 ? 4.297 6.498 -6.648 1.00 88.19 251 GLU A CA 1
ATOM 1995 C C . GLU A 1 251 ? 4.961 7.717 -5.979 1.00 88.19 251 GLU A C 1
ATOM 1997 O O . GLU A 1 251 ? 5.511 7.586 -4.893 1.00 88.19 251 GLU A O 1
ATOM 2002 N N . GLU A 1 252 ? 4.900 8.904 -6.586 1.00 88.81 252 GLU A N 1
ATOM 2003 C CA . GLU A 1 252 ? 5.490 10.118 -6.001 1.00 88.81 252 GLU A CA 1
ATOM 2004 C C . GLU A 1 252 ? 4.860 10.493 -4.659 1.00 88.81 252 GLU A C 1
ATOM 2006 O O . GLU A 1 252 ? 5.571 10.885 -3.735 1.00 88.81 252 GLU A O 1
ATOM 2011 N N . GLU A 1 253 ? 3.544 10.329 -4.527 1.00 88.62 253 GLU A N 1
ATOM 2012 C CA . GLU A 1 253 ? 2.838 10.565 -3.270 1.00 88.62 253 GLU A CA 1
ATOM 2013 C C . GLU A 1 253 ? 3.299 9.567 -2.207 1.00 88.62 253 GLU A C 1
ATOM 2015 O O . GLU A 1 253 ? 3.611 9.986 -1.098 1.00 88.62 253 GLU A O 1
ATOM 2020 N N . PHE A 1 254 ? 3.431 8.273 -2.542 1.00 90.50 254 PHE A N 1
ATOM 2021 C CA . PHE A 1 254 ? 4.010 7.285 -1.619 1.00 90.50 254 PHE A CA 1
ATOM 2022 C C . PHE A 1 254 ? 5.410 7.698 -1.178 1.00 90.50 254 PHE A C 1
ATOM 2024 O O . PHE A 1 254 ? 5.700 7.735 0.013 1.00 90.50 254 PHE A O 1
ATOM 2031 N N . MET A 1 255 ? 6.261 8.067 -2.134 1.00 92.62 255 MET A N 1
ATOM 2032 C CA . MET A 1 255 ? 7.636 8.476 -1.871 1.00 92.62 255 MET A CA 1
ATOM 2033 C C . MET A 1 255 ? 7.743 9.765 -1.041 1.00 92.62 255 MET A C 1
ATOM 2035 O O . MET A 1 255 ? 8.819 10.069 -0.526 1.00 92.62 255 MET A O 1
ATOM 2039 N N . SER A 1 256 ? 6.644 10.502 -0.874 1.00 87.50 256 SER A N 1
ATOM 2040 C CA . SER A 1 256 ? 6.554 11.717 -0.056 1.00 87.50 256 SER A CA 1
ATOM 2041 C C . SER A 1 256 ? 6.086 11.440 1.382 1.00 87.50 256 SER A C 1
ATOM 2043 O O . SER A 1 256 ? 5.955 12.370 2.175 1.00 87.50 256 SER A O 1
ATOM 2045 N N . TYR A 1 257 ? 5.804 10.182 1.744 1.00 84.56 257 TYR A N 1
ATOM 2046 C CA . TYR A 1 257 ? 5.273 9.844 3.066 1.00 84.56 257 TYR A CA 1
ATOM 2047 C C . TYR A 1 257 ? 6.291 10.054 4.187 1.00 84.56 257 TYR A C 1
ATOM 2049 O O . TYR A 1 257 ? 7.482 9.752 4.063 1.00 84.56 257 TYR A O 1
ATOM 2057 N N . HIS A 1 258 ? 5.774 10.483 5.341 1.00 77.94 258 HIS A N 1
ATOM 2058 C CA . HIS A 1 258 ? 6.541 10.583 6.574 1.00 77.94 258 HIS A CA 1
ATOM 2059 C C . HIS A 1 258 ? 7.144 9.214 6.938 1.00 77.94 258 HIS A C 1
ATOM 2061 O O . HIS A 1 258 ? 6.422 8.242 7.163 1.00 77.94 258 HIS A O 1
ATOM 2067 N N . GLY A 1 259 ? 8.476 9.141 6.987 1.00 86.94 259 GLY A N 1
ATOM 2068 C CA . GLY A 1 259 ? 9.251 7.924 7.257 1.00 86.94 259 GLY A CA 1
ATOM 2069 C C . GLY A 1 259 ? 9.947 7.317 6.033 1.00 86.94 259 GLY A C 1
ATOM 2070 O O . GLY A 1 259 ? 10.912 6.570 6.205 1.00 86.94 259 GLY A O 1
ATOM 2071 N N . ILE A 1 260 ? 9.542 7.669 4.805 1.00 93.81 260 ILE A N 1
ATOM 2072 C CA . ILE A 1 260 ? 10.267 7.261 3.592 1.00 93.81 260 ILE A CA 1
ATOM 2073 C C . ILE A 1 260 ? 11.702 7.801 3.564 1.00 93.81 260 ILE A C 1
ATOM 2075 O O . ILE A 1 260 ? 12.592 7.003 3.268 1.00 93.81 260 ILE A O 1
ATOM 2079 N N . PRO A 1 261 ? 11.984 9.069 3.929 1.00 93.50 261 PRO A N 1
ATOM 2080 C CA . PRO A 1 261 ? 13.359 9.558 4.032 1.00 93.50 261 PRO A CA 1
ATOM 2081 C C . PRO A 1 261 ? 14.295 8.661 4.852 1.00 93.50 261 PRO A C 1
ATOM 2083 O O . PRO A 1 261 ? 15.411 8.369 4.420 1.00 93.50 261 PRO A O 1
ATOM 2086 N N . ASP A 1 262 ? 13.823 8.151 5.992 1.00 92.88 262 ASP A N 1
ATOM 2087 C CA . ASP A 1 262 ? 14.610 7.268 6.858 1.00 92.88 262 ASP A CA 1
ATOM 2088 C C . ASP A 1 262 ? 14.815 5.882 6.237 1.00 92.88 262 ASP A C 1
ATOM 2090 O O . ASP A 1 262 ? 15.856 5.252 6.427 1.00 92.88 262 ASP A O 1
ATOM 2094 N N . VAL A 1 263 ? 13.815 5.366 5.513 1.00 96.62 263 VAL A N 1
ATOM 2095 C CA . VAL A 1 263 ? 13.948 4.113 4.749 1.00 96.62 263 VAL A CA 1
ATOM 2096 C C . VAL A 1 263 ? 14.973 4.290 3.631 1.00 96.62 263 VAL A C 1
ATOM 2098 O O . VAL A 1 263 ? 15.869 3.459 3.487 1.00 96.62 263 VAL A O 1
ATOM 2101 N N . LEU A 1 264 ? 14.885 5.386 2.873 1.00 97.06 264 LEU A N 1
ATOM 2102 C CA . LEU A 1 264 ? 15.809 5.695 1.784 1.00 97.06 264 LEU A CA 1
ATOM 2103 C C . LEU A 1 264 ? 17.242 5.828 2.275 1.00 97.06 264 LEU A C 1
ATOM 2105 O O . LEU A 1 264 ? 18.136 5.202 1.705 1.00 97.06 264 LEU A O 1
ATOM 2109 N N . ARG A 1 265 ? 17.457 6.585 3.355 1.00 96.62 265 ARG A N 1
ATOM 2110 C CA . ARG A 1 265 ? 18.782 6.743 3.955 1.00 96.62 265 ARG A CA 1
ATOM 2111 C C . ARG A 1 265 ? 19.353 5.395 4.386 1.00 96.62 265 ARG A C 1
ATOM 2113 O O . ARG A 1 265 ? 20.501 5.100 4.067 1.00 96.62 265 ARG A O 1
ATOM 2120 N N . GLU A 1 266 ? 18.554 4.540 5.031 1.00 95.88 266 GLU A N 1
ATOM 2121 C CA . GLU A 1 266 ? 18.998 3.189 5.396 1.00 95.88 266 GLU A CA 1
ATOM 2122 C C . GLU A 1 266 ? 19.415 2.373 4.161 1.00 95.88 266 GLU A C 1
ATOM 2124 O O . GLU A 1 266 ? 20.483 1.755 4.157 1.00 95.88 266 GLU A O 1
ATOM 2129 N N . VAL A 1 267 ? 18.593 2.374 3.106 1.00 96.69 267 VAL A N 1
ATOM 2130 C CA . VAL A 1 267 ? 18.873 1.640 1.863 1.00 96.69 267 VAL A CA 1
ATOM 2131 C C . VAL A 1 267 ? 20.145 2.148 1.187 1.00 96.69 267 VAL A C 1
ATOM 2133 O O . VAL A 1 267 ? 20.956 1.337 0.742 1.00 96.69 267 VAL A O 1
ATOM 2136 N N . ILE A 1 268 ? 20.355 3.465 1.145 1.00 97.19 268 ILE A N 1
ATOM 2137 C CA . ILE A 1 268 ? 21.541 4.089 0.546 1.00 97.19 268 ILE A CA 1
ATOM 2138 C C . ILE A 1 268 ? 22.806 3.780 1.352 1.00 97.19 268 ILE A C 1
ATOM 2140 O O . ILE A 1 268 ? 23.834 3.425 0.767 1.00 97.19 268 ILE A O 1
ATOM 2144 N N . VAL A 1 269 ? 22.750 3.863 2.682 1.00 97.31 269 VAL A N 1
ATOM 2145 C CA . VAL A 1 269 ? 23.886 3.514 3.551 1.00 97.31 269 VAL A CA 1
ATOM 2146 C C . VAL A 1 269 ? 24.248 2.034 3.388 1.00 97.31 269 VAL A C 1
ATOM 2148 O O . VAL A 1 269 ? 25.420 1.685 3.280 1.00 97.31 269 VAL A O 1
ATOM 2151 N N . LYS A 1 270 ? 23.250 1.151 3.274 1.00 95.81 270 LYS A N 1
ATOM 2152 C CA . LYS A 1 270 ? 23.443 -0.298 3.087 1.00 95.81 270 LYS A CA 1
ATOM 2153 C C . LYS A 1 270 ? 23.533 -0.731 1.615 1.00 95.81 270 LYS A C 1
ATOM 2155 O O . LYS A 1 270 ? 23.466 -1.929 1.327 1.00 95.81 270 LYS A O 1
ATOM 2160 N N . ARG A 1 271 ? 23.691 0.203 0.670 1.00 95.06 271 ARG A N 1
ATOM 2161 C CA . ARG A 1 271 ? 23.578 -0.066 -0.777 1.00 95.06 271 ARG A CA 1
ATOM 2162 C C . ARG A 1 271 ? 24.514 -1.158 -1.281 1.00 95.06 271 ARG A C 1
ATOM 2164 O O . ARG A 1 271 ? 24.104 -1.950 -2.118 1.00 95.06 271 ARG A O 1
ATOM 2171 N N . GLU A 1 272 ? 25.741 -1.240 -0.769 1.00 93.69 272 GLU A N 1
ATOM 2172 C CA . GLU A 1 272 ? 26.711 -2.254 -1.203 1.00 93.69 272 GLU A CA 1
ATOM 2173 C C . GLU A 1 272 ? 26.289 -3.661 -0.777 1.00 93.69 272 GLU A C 1
ATOM 2175 O O . GLU A 1 272 ? 26.436 -4.624 -1.530 1.00 93.69 272 GLU A O 1
ATOM 2180 N N . PHE A 1 273 ? 25.734 -3.784 0.431 1.00 93.75 273 PHE A N 1
ATOM 2181 C CA . PHE A 1 273 ? 25.203 -5.044 0.936 1.00 93.75 273 PHE A CA 1
ATOM 2182 C C . PHE A 1 273 ? 24.008 -5.496 0.095 1.00 93.75 273 PHE A C 1
ATOM 2184 O O . PHE A 1 273 ? 24.005 -6.610 -0.430 1.00 93.75 273 PHE A O 1
ATOM 2191 N N . TYR A 1 274 ? 23.026 -4.613 -0.098 1.00 93.12 274 TYR A N 1
ATOM 2192 C CA . TYR A 1 274 ? 21.861 -4.920 -0.922 1.00 93.12 274 TYR A CA 1
ATOM 2193 C C . TYR A 1 274 ? 22.241 -5.166 -2.386 1.00 93.12 274 TYR A C 1
ATOM 2195 O O . TYR A 1 274 ? 21.691 -6.071 -3.002 1.00 93.12 274 TYR A O 1
ATOM 2203 N N . GLY A 1 275 ? 23.210 -4.430 -2.938 1.00 92.06 275 GLY A N 1
ATOM 2204 C CA . GLY A 1 275 ? 23.707 -4.595 -4.305 1.00 92.06 275 GLY A CA 1
ATOM 2205 C C . GLY A 1 275 ? 24.270 -5.991 -4.560 1.00 92.06 275 GLY A C 1
ATOM 2206 O O . GLY A 1 275 ? 23.928 -6.611 -5.564 1.00 92.06 275 GLY A O 1
ATOM 2207 N N . LYS A 1 276 ? 25.031 -6.550 -3.611 1.00 90.75 276 LYS A N 1
ATOM 2208 C CA . LYS A 1 276 ? 25.560 -7.925 -3.698 1.00 90.75 276 LYS A CA 1
ATOM 2209 C C . LYS A 1 276 ? 24.470 -8.997 -3.750 1.00 90.75 276 LYS A C 1
ATOM 2211 O O . LYS A 1 276 ? 24.709 -10.065 -4.302 1.00 90.75 276 LYS A O 1
ATOM 2216 N N . VAL A 1 277 ? 23.294 -8.735 -3.177 1.00 89.06 277 VAL A N 1
ATOM 2217 C CA . VAL A 1 277 ? 22.208 -9.725 -3.083 1.00 89.06 277 VAL A CA 1
ATOM 2218 C C . VAL A 1 277 ? 21.142 -9.516 -4.160 1.00 89.06 277 VAL A C 1
ATOM 2220 O O . VAL A 1 277 ? 20.712 -10.473 -4.798 1.00 89.06 277 VAL A O 1
ATOM 2223 N N . LEU A 1 278 ? 20.720 -8.271 -4.380 1.00 88.25 278 LEU A N 1
ATOM 2224 C CA . LEU A 1 278 ? 19.651 -7.905 -5.313 1.00 88.25 278 LEU A CA 1
ATOM 2225 C C . LEU A 1 278 ? 20.148 -7.705 -6.749 1.00 88.25 278 LEU A C 1
ATOM 2227 O O . LEU A 1 278 ? 19.362 -7.825 -7.687 1.00 88.25 278 LEU A O 1
ATOM 2231 N N . ALA A 1 279 ? 21.431 -7.386 -6.927 1.00 89.19 279 ALA A N 1
ATOM 2232 C CA . ALA A 1 279 ? 22.042 -7.116 -8.224 1.00 89.19 279 ALA A CA 1
ATOM 2233 C C . ALA A 1 279 ? 23.478 -7.684 -8.311 1.00 89.19 279 ALA A C 1
ATOM 2235 O O . ALA A 1 279 ? 24.403 -6.942 -8.648 1.00 89.19 279 ALA A O 1
ATOM 2236 N N . PRO A 1 280 ? 23.689 -8.991 -8.042 1.00 87.94 280 PRO A N 1
ATOM 2237 C CA . PRO A 1 280 ? 25.023 -9.587 -7.886 1.00 87.94 280 PRO A CA 1
ATOM 2238 C C . PRO A 1 280 ? 25.935 -9.397 -9.104 1.00 87.94 280 PRO A C 1
ATOM 2240 O O . PRO A 1 280 ? 27.140 -9.247 -8.948 1.00 87.94 280 PRO A O 1
ATOM 2243 N N . GLU A 1 281 ? 25.363 -9.363 -10.310 1.00 88.62 281 GLU A N 1
ATOM 2244 C CA . GLU A 1 281 ? 26.100 -9.134 -11.558 1.00 88.62 281 GLU A CA 1
ATOM 2245 C C . GLU A 1 281 ? 26.741 -7.738 -11.621 1.00 88.62 281 GLU A C 1
ATOM 2247 O O . GLU A 1 281 ? 27.838 -7.583 -12.145 1.00 88.62 281 GLU A O 1
ATOM 2252 N N . ARG A 1 282 ? 26.059 -6.715 -11.091 1.00 86.06 282 ARG A N 1
ATOM 2253 C CA . ARG A 1 282 ? 26.476 -5.308 -11.215 1.00 86.06 282 ARG A CA 1
ATOM 2254 C C . ARG A 1 282 ? 27.054 -4.733 -9.926 1.00 86.06 282 ARG A C 1
ATOM 2256 O O . ARG A 1 282 ? 27.709 -3.697 -9.972 1.00 86.06 282 ARG A O 1
ATOM 2263 N N . GLY A 1 283 ? 26.726 -5.319 -8.774 1.00 85.06 283 GLY A N 1
ATOM 2264 C CA . GLY A 1 283 ? 27.073 -4.812 -7.442 1.00 85.06 283 GLY A CA 1
ATOM 2265 C C . GLY A 1 283 ? 26.415 -3.476 -7.061 1.00 85.06 283 GLY A C 1
ATOM 2266 O O . GLY A 1 283 ? 26.548 -3.042 -5.920 1.00 85.06 283 GLY A O 1
ATOM 2267 N N . SER A 1 284 ? 25.687 -2.839 -7.981 1.00 89.38 284 SER A N 1
ATOM 2268 C CA . SER A 1 284 ? 25.019 -1.547 -7.815 1.00 89.38 284 SER A CA 1
ATOM 2269 C C . SER A 1 284 ? 23.504 -1.712 -7.757 1.00 89.38 284 SER A C 1
ATOM 2271 O O . SER A 1 284 ? 22.910 -2.560 -8.428 1.00 89.38 284 SER A O 1
ATOM 2273 N N . LEU A 1 285 ? 22.870 -0.891 -6.921 1.00 94.00 285 LEU A N 1
ATOM 2274 C CA . LEU A 1 285 ? 21.421 -0.803 -6.848 1.00 94.00 285 LEU A CA 1
ATOM 2275 C C . LEU A 1 285 ? 20.891 0.164 -7.900 1.00 94.00 285 LEU A C 1
ATOM 2277 O O . LEU A 1 285 ? 21.418 1.260 -8.060 1.00 94.00 285 LEU A O 1
ATOM 2281 N N . ALA A 1 286 ? 19.763 -0.199 -8.511 1.00 93.62 286 ALA A N 1
ATOM 2282 C CA . ALA A 1 286 ? 19.002 0.661 -9.410 1.00 93.62 286 ALA A CA 1
ATOM 2283 C C . ALA A 1 286 ? 18.239 1.764 -8.643 1.00 93.62 286 ALA A C 1
ATOM 2285 O O . ALA A 1 286 ? 17.013 1.846 -8.728 1.00 93.62 286 ALA A O 1
ATOM 2286 N N . ILE A 1 287 ? 18.972 2.579 -7.878 1.00 95.69 287 ILE A N 1
ATOM 2287 C CA . ILE A 1 287 ? 18.524 3.848 -7.297 1.00 95.69 287 ILE A CA 1
ATOM 2288 C C . ILE A 1 287 ? 18.624 4.889 -8.406 1.00 95.69 287 ILE A C 1
ATOM 2290 O O . ILE A 1 287 ? 19.670 5.026 -9.037 1.00 95.69 287 ILE A O 1
ATOM 2294 N N . ARG A 1 288 ? 17.532 5.588 -8.691 1.00 94.62 288 ARG A N 1
ATOM 2295 C CA . ARG A 1 288 ? 17.400 6.399 -9.902 1.00 94.62 288 ARG A CA 1
ATOM 2296 C C . ARG A 1 288 ? 16.744 7.739 -9.596 1.00 94.62 288 ARG A C 1
ATOM 2298 O O . ARG A 1 288 ? 15.996 7.840 -8.631 1.00 94.62 288 ARG A O 1
ATOM 2305 N N . ALA A 1 289 ? 16.954 8.713 -10.470 1.00 94.94 289 ALA A N 1
ATOM 2306 C CA . ALA A 1 289 ? 16.161 9.933 -10.561 1.00 94.94 289 ALA A CA 1
ATOM 2307 C C . ALA A 1 289 ? 16.149 10.405 -12.021 1.00 94.94 289 ALA A C 1
ATOM 2309 O O . ALA A 1 289 ? 17.113 10.172 -12.759 1.00 94.94 289 ALA A O 1
ATOM 2310 N N . SER A 1 290 ? 15.053 11.032 -12.448 1.00 93.62 290 SER A N 1
ATOM 2311 C CA . SER A 1 290 ? 14.954 11.625 -13.785 1.00 93.62 290 SER A CA 1
ATOM 2312 C C . SER A 1 290 ? 15.744 12.922 -13.843 1.00 93.62 290 SER A C 1
ATOM 2314 O O . SER A 1 290 ? 15.630 13.758 -12.951 1.00 93.62 290 SER A O 1
ATOM 2316 N N . CYS A 1 291 ? 16.504 13.118 -14.922 1.00 94.75 291 CYS A N 1
ATOM 2317 C CA . CYS A 1 291 ? 17.097 14.415 -15.217 1.00 94.75 291 CYS A CA 1
ATOM 2318 C C . CYS A 1 291 ? 15.989 15.483 -15.287 1.00 94.75 291 CYS A C 1
ATOM 2320 O O . CYS A 1 291 ? 15.042 15.292 -16.059 1.00 94.75 291 CYS A O 1
ATOM 2322 N N . PRO A 1 292 ? 16.106 16.604 -14.552 1.00 93.31 292 PRO A N 1
ATOM 2323 C CA . PRO A 1 292 ? 15.062 17.630 -14.506 1.00 93.31 292 PRO A CA 1
ATOM 2324 C C . PRO A 1 292 ? 14.834 18.327 -15.856 1.00 93.31 292 PRO A C 1
ATOM 2326 O O . PRO A 1 292 ? 13.773 18.900 -16.074 1.00 93.31 292 PRO A O 1
ATOM 2329 N N . GLU A 1 293 ? 15.802 18.254 -16.775 1.00 94.12 293 GLU A N 1
ATOM 2330 C CA . GLU A 1 293 ? 15.724 18.911 -18.083 1.00 94.12 293 GLU A CA 1
ATOM 2331 C C . GLU A 1 293 ? 15.136 18.012 -19.180 1.00 94.12 293 GLU A C 1
ATOM 2333 O O . GLU A 1 293 ? 14.314 18.461 -19.974 1.00 94.12 293 GLU A O 1
ATOM 2338 N N . CYS A 1 294 ? 15.527 16.732 -19.246 1.00 91.94 294 CYS A N 1
ATOM 2339 C CA . CYS A 1 294 ? 15.115 15.845 -20.349 1.00 91.94 294 CYS A CA 1
ATOM 2340 C C . CYS A 1 294 ? 14.419 14.547 -19.941 1.00 91.94 294 CYS A C 1
ATOM 2342 O O . CYS A 1 294 ? 14.044 13.759 -20.819 1.00 91.94 294 CYS A O 1
ATOM 2344 N N . GLY A 1 295 ? 14.275 14.295 -18.639 1.00 91.31 295 GLY A N 1
ATOM 2345 C CA . GLY A 1 295 ? 13.618 13.105 -18.103 1.00 91.31 295 GLY A CA 1
ATOM 2346 C C . GLY A 1 295 ? 14.401 11.799 -18.274 1.00 91.31 295 GLY A C 1
ATOM 2347 O O . GLY A 1 295 ? 13.866 10.737 -17.973 1.00 91.31 295 GLY A O 1
ATOM 2348 N N . LEU A 1 296 ? 15.645 11.837 -18.770 1.00 93.19 296 LEU A N 1
ATOM 2349 C CA . LEU A 1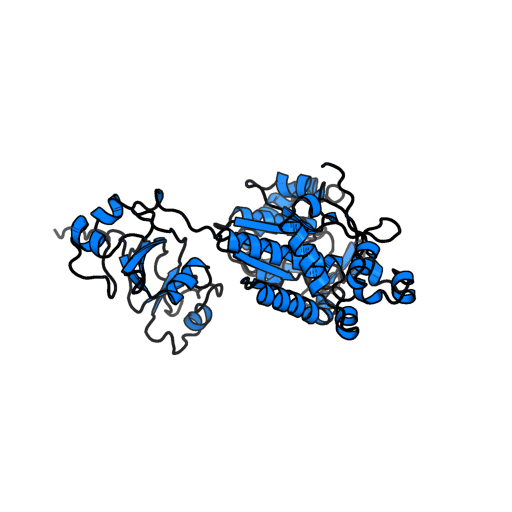 296 ? 16.479 10.637 -18.879 1.00 93.19 296 LEU A CA 1
ATOM 2350 C C . LEU A 1 296 ? 16.892 10.128 -17.497 1.00 93.19 296 LEU A C 1
ATOM 2352 O O . LEU A 1 296 ? 17.277 10.906 -16.625 1.00 93.19 296 LEU A O 1
ATOM 2356 N N . VAL A 1 297 ? 16.861 8.808 -17.343 1.00 93.62 297 VAL A N 1
ATOM 2357 C CA . VAL A 1 297 ? 17.202 8.088 -16.117 1.00 93.62 297 VAL A CA 1
ATOM 2358 C C . VAL A 1 297 ? 18.238 7.020 -16.443 1.00 93.62 297 VAL A C 1
ATOM 2360 O O . VAL A 1 297 ? 18.008 6.210 -17.339 1.00 93.62 297 VAL A O 1
ATOM 2363 N N . GLU A 1 298 ? 19.355 6.965 -15.720 1.00 93.88 298 GLU A N 1
ATOM 2364 C CA . GLU A 1 298 ? 20.291 5.839 -15.841 1.00 93.88 298 GLU A CA 1
ATOM 2365 C C . GLU A 1 298 ? 19.701 4.586 -15.176 1.00 93.88 298 GLU A C 1
ATOM 2367 O O . GLU A 1 298 ? 19.161 4.631 -14.072 1.00 93.88 298 GLU A O 1
ATOM 2372 N N . LYS A 1 299 ? 19.743 3.447 -15.867 1.00 92.06 299 LYS A N 1
ATOM 2373 C CA . LYS A 1 299 ? 18.919 2.284 -15.524 1.00 92.06 299 LYS A CA 1
ATOM 2374 C C . LYS A 1 299 ? 19.434 1.495 -14.323 1.00 92.06 299 LYS A C 1
ATOM 2376 O O . LYS A 1 299 ? 18.617 0.881 -13.633 1.00 92.06 299 LYS A O 1
ATOM 2381 N N . TYR A 1 300 ? 20.729 1.449 -14.048 1.00 92.31 300 TYR A N 1
ATOM 2382 C CA . TYR A 1 300 ? 21.280 0.513 -13.061 1.00 92.31 300 TYR A CA 1
ATOM 2383 C C . TYR A 1 300 ? 21.958 1.172 -11.859 1.00 92.31 300 TYR A C 1
ATOM 2385 O O . TYR A 1 300 ? 22.395 0.453 -10.968 1.00 92.31 300 TYR A O 1
ATOM 2393 N N . GLY A 1 301 ? 21.984 2.501 -11.784 1.00 92.56 301 GLY A N 1
ATOM 2394 C CA . GLY A 1 301 ? 22.626 3.251 -10.704 1.00 92.56 301 GLY A CA 1
ATOM 2395 C C . GLY A 1 301 ? 24.152 3.132 -10.714 1.00 92.56 301 GLY A C 1
ATOM 2396 O O . GLY A 1 301 ? 24.783 3.255 -9.664 1.00 92.56 301 GLY A O 1
ATOM 2397 N N . THR A 1 302 ? 24.754 2.848 -11.873 1.00 91.69 302 THR A N 1
ATOM 2398 C CA . THR A 1 302 ? 26.192 2.546 -12.011 1.00 91.69 302 THR A CA 1
ATOM 2399 C C . THR A 1 302 ? 27.078 3.787 -11.944 1.00 91.69 302 THR A C 1
ATOM 2401 O O . THR A 1 302 ? 28.253 3.678 -11.603 1.00 91.69 302 THR A O 1
ATOM 2404 N N . ARG A 1 303 ? 26.522 4.968 -12.248 1.00 92.50 303 ARG A N 1
ATOM 2405 C CA . ARG A 1 303 ? 27.234 6.259 -12.226 1.00 92.50 303 ARG A CA 1
ATOM 2406 C C . ARG A 1 303 ? 26.876 7.143 -11.030 1.00 92.50 303 ARG A C 1
ATOM 2408 O O . ARG A 1 303 ? 27.323 8.285 -10.966 1.00 92.50 303 ARG A O 1
ATOM 2415 N N . ASN A 1 304 ? 26.061 6.642 -10.107 1.00 95.38 304 ASN A N 1
ATOM 2416 C CA . ASN A 1 304 ? 25.624 7.419 -8.955 1.00 95.38 304 ASN A CA 1
ATOM 2417 C C . ASN A 1 304 ? 26.773 7.633 -7.963 1.00 95.38 304 A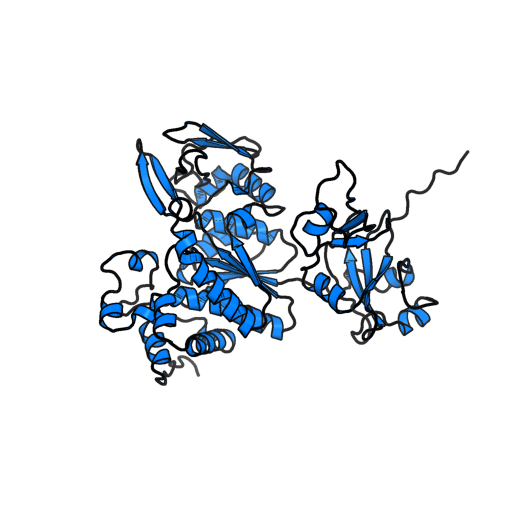SN A C 1
ATOM 2419 O O . ASN A 1 304 ? 27.511 6.698 -7.647 1.00 95.38 304 ASN A O 1
ATOM 2423 N N . VAL A 1 305 ? 26.856 8.838 -7.404 1.00 96.94 305 VAL A N 1
ATOM 2424 C CA . VAL A 1 305 ? 27.734 9.157 -6.270 1.00 96.94 305 VAL A CA 1
ATOM 2425 C C . VAL A 1 305 ? 26.865 9.387 -5.040 1.00 96.94 305 VAL A C 1
ATOM 2427 O O . VAL A 1 305 ? 25.837 10.052 -5.121 1.00 96.94 305 VAL A O 1
ATOM 2430 N N . TYR A 1 306 ? 27.258 8.820 -3.905 1.00 97.56 306 TYR A N 1
ATOM 2431 C CA . TYR A 1 306 ? 26.459 8.815 -2.680 1.00 97.56 306 TYR A CA 1
ATOM 2432 C C . TYR A 1 306 ? 27.221 9.534 -1.570 1.00 97.56 306 TYR A C 1
ATOM 2434 O O . TYR A 1 306 ? 28.416 9.291 -1.411 1.00 97.56 306 TYR A O 1
ATOM 2442 N N . ALA A 1 307 ? 26.536 10.365 -0.784 1.00 97.00 307 ALA A N 1
ATOM 2443 C CA . ALA A 1 307 ? 27.092 10.845 0.478 1.00 97.00 307 ALA A CA 1
ATOM 2444 C C . ALA A 1 307 ? 27.226 9.690 1.487 1.00 97.00 307 ALA A C 1
ATOM 2446 O O . ALA A 1 307 ? 26.395 8.776 1.503 1.00 97.00 307 ALA A O 1
ATOM 2447 N N . ASP A 1 308 ? 28.246 9.744 2.348 1.00 94.00 308 ASP A N 1
ATOM 2448 C CA . ASP A 1 308 ? 28.546 8.679 3.320 1.00 94.00 308 ASP A CA 1
ATOM 2449 C C . ASP A 1 308 ? 27.398 8.440 4.311 1.00 94.00 308 ASP A C 1
ATOM 2451 O O . ASP A 1 308 ? 27.099 7.302 4.672 1.00 94.00 308 ASP A O 1
ATOM 2455 N N . ASP A 1 309 ? 26.708 9.510 4.706 1.00 94.88 309 ASP A N 1
ATOM 2456 C CA . ASP A 1 309 ? 25.546 9.472 5.598 1.00 94.88 309 ASP A CA 1
ATOM 2457 C C . ASP A 1 309 ? 24.230 9.119 4.879 1.00 94.88 309 ASP A C 1
ATOM 2459 O O . ASP A 1 309 ? 23.175 9.029 5.509 1.00 94.88 309 ASP A O 1
ATOM 2463 N N . GLY A 1 310 ? 24.279 8.933 3.556 1.00 95.62 310 GLY A N 1
ATOM 2464 C CA . GLY A 1 310 ? 23.124 8.669 2.708 1.00 95.62 310 GLY A CA 1
ATOM 2465 C C . GLY A 1 310 ? 22.132 9.826 2.606 1.00 95.62 310 GLY A C 1
ATOM 2466 O O . GLY A 1 310 ? 20.980 9.583 2.265 1.00 95.62 310 GLY A O 1
ATOM 2467 N N . SER A 1 311 ? 22.532 11.062 2.919 1.00 96.62 311 SER A N 1
ATOM 2468 C CA . SER A 1 311 ? 21.667 12.250 2.841 1.00 96.62 311 SER A CA 1
ATOM 2469 C C . SER A 1 311 ? 21.370 12.710 1.413 1.00 96.62 311 SER A C 1
ATOM 2471 O O . SER A 1 311 ? 20.328 13.317 1.161 1.00 96.62 311 SER A O 1
ATOM 2473 N N . THR A 1 312 ? 22.280 12.445 0.475 1.00 98.00 312 THR A N 1
ATOM 2474 C CA . THR A 1 312 ? 22.190 12.903 -0.915 1.00 98.00 312 THR A CA 1
ATOM 2475 C C . THR A 1 312 ? 22.730 11.860 -1.888 1.00 98.00 312 THR A C 1
ATOM 2477 O O . THR A 1 312 ? 23.598 11.046 -1.548 1.00 98.00 312 THR A O 1
ATOM 2480 N N . VAL A 1 313 ? 22.204 11.897 -3.114 1.00 98.31 313 VAL A N 1
ATOM 2481 C CA . VAL A 1 313 ? 22.692 11.110 -4.251 1.00 98.31 313 VAL A CA 1
ATOM 2482 C C . VAL A 1 313 ? 22.869 12.030 -5.452 1.00 98.31 313 VAL A C 1
ATOM 2484 O O . VAL A 1 313 ? 21.945 12.752 -5.825 1.00 98.31 313 VAL A O 1
ATOM 2487 N N . THR A 1 314 ? 24.050 11.990 -6.059 1.00 98.31 314 THR A N 1
ATOM 2488 C CA . THR A 1 314 ? 24.356 12.668 -7.319 1.00 98.31 314 THR A CA 1
ATOM 2489 C C . THR A 1 314 ? 24.147 11.694 -8.472 1.00 98.31 314 THR A C 1
ATOM 2491 O O . THR A 1 314 ? 24.808 10.656 -8.547 1.00 98.31 314 THR A O 1
ATOM 2494 N N . PHE A 1 315 ? 23.247 12.048 -9.380 1.00 97.69 315 PHE A N 1
ATOM 2495 C CA . PHE A 1 315 ? 22.937 11.333 -10.615 1.00 97.69 315 PHE A CA 1
ATOM 2496 C C . PHE A 1 315 ? 23.614 12.010 -11.808 1.00 97.69 315 PHE A C 1
ATOM 2498 O O . PHE A 1 315 ? 24.006 13.172 -11.725 1.00 97.69 315 PHE A O 1
ATOM 2505 N N . HIS A 1 316 ? 23.736 11.304 -12.937 1.00 95.88 316 HIS A N 1
ATOM 2506 C CA . HIS A 1 316 ? 24.416 11.817 -14.129 1.00 95.88 316 HIS A CA 1
ATOM 2507 C C . HIS A 1 316 ? 23.557 11.705 -15.395 1.00 95.88 316 HIS A C 1
ATOM 2509 O O . HIS A 1 316 ? 23.282 10.604 -15.885 1.00 95.88 316 HIS A O 1
ATOM 2515 N N . CYS A 1 317 ? 23.216 12.850 -15.987 1.00 95.44 317 CYS A N 1
ATOM 2516 C CA . CYS A 1 317 ? 22.613 12.938 -17.312 1.00 95.44 317 CYS A CA 1
ATOM 2517 C C . CYS A 1 317 ? 23.702 13.071 -18.392 1.00 95.44 317 CYS A C 1
ATOM 2519 O O . CYS A 1 317 ? 24.575 13.926 -18.260 1.00 95.44 317 CYS A O 1
ATOM 2521 N N . PRO A 1 318 ? 23.662 12.290 -19.487 1.00 94.81 318 PRO A N 1
ATOM 2522 C CA . PRO A 1 318 ? 24.665 12.387 -20.549 1.00 94.81 318 PRO A CA 1
ATOM 2523 C C . PRO A 1 318 ? 24.600 13.720 -21.312 1.00 94.81 318 PRO A C 1
ATOM 2525 O O . PRO A 1 318 ? 25.592 14.126 -21.902 1.00 94.81 318 PRO A O 1
ATOM 2528 N N . SER A 1 319 ? 23.454 14.410 -21.288 1.00 95.12 319 SER A N 1
ATOM 2529 C CA . SER A 1 319 ? 23.252 15.683 -21.996 1.00 95.12 319 SER A CA 1
ATOM 2530 C C . SER A 1 319 ? 23.381 16.919 -21.100 1.00 95.12 319 SER A C 1
ATOM 2532 O O . SER A 1 319 ? 23.818 17.957 -21.578 1.00 95.12 319 SER A O 1
ATOM 2534 N N . HIS A 1 320 ? 23.011 16.810 -19.819 1.00 96.75 320 HIS A N 1
ATOM 2535 C CA . HIS A 1 320 ? 22.896 17.954 -18.895 1.00 96.75 320 HIS A CA 1
ATOM 2536 C C . HIS A 1 320 ? 23.858 17.867 -17.697 1.00 96.75 320 HIS A C 1
ATOM 2538 O O . HIS A 1 320 ? 23.877 18.746 -16.843 1.00 96.75 320 HIS A O 1
ATOM 2544 N N . GLY A 1 321 ? 24.681 16.815 -17.626 1.00 95.94 321 GLY A N 1
ATOM 2545 C CA . GLY A 1 321 ? 25.669 16.640 -16.565 1.00 95.94 321 GLY A CA 1
ATOM 2546 C C . GLY A 1 321 ? 25.080 16.150 -15.234 1.00 95.94 321 GLY A C 1
ATOM 2547 O O . GLY A 1 321 ? 24.003 15.536 -15.209 1.00 95.94 321 GLY A O 1
ATOM 2548 N N . PRO A 1 322 ? 25.820 16.326 -14.124 1.00 97.19 322 PRO A N 1
ATOM 2549 C CA . PRO A 1 322 ? 25.418 15.831 -12.815 1.00 97.19 322 PRO A CA 1
ATOM 2550 C C . PRO A 1 322 ? 24.326 16.689 -12.161 1.00 97.19 322 PRO A C 1
ATOM 2552 O O . PRO A 1 322 ? 24.341 17.912 -12.259 1.00 97.19 322 PRO A O 1
ATOM 2555 N N . PHE A 1 323 ? 23.422 16.046 -11.423 1.00 98.06 323 PHE A N 1
ATOM 2556 C CA . PHE A 1 323 ? 22.403 16.698 -10.593 1.00 98.06 323 PHE A CA 1
ATOM 2557 C C . PHE A 1 323 ? 22.211 15.923 -9.285 1.00 98.06 323 PHE A C 1
ATOM 2559 O O . PHE A 1 323 ? 22.478 14.724 -9.229 1.00 98.06 323 PHE A O 1
ATOM 2566 N N . ILE A 1 324 ? 21.786 16.601 -8.221 1.00 98.00 324 ILE A N 1
ATOM 2567 C CA . ILE A 1 324 ? 21.744 16.048 -6.859 1.00 98.00 324 ILE A CA 1
ATOM 2568 C C . ILE A 1 324 ? 20.291 15.959 -6.397 1.00 98.00 324 ILE A C 1
ATOM 2570 O O . ILE A 1 324 ? 19.525 16.884 -6.644 1.00 98.00 324 ILE A O 1
ATOM 2574 N N . CYS A 1 325 ? 19.934 14.877 -5.704 1.00 97.75 325 CYS A N 1
ATOM 2575 C CA . CYS A 1 325 ? 18.681 14.787 -4.954 1.00 97.75 325 CYS A CA 1
ATOM 2576 C C . CYS A 1 325 ? 18.953 14.507 -3.474 1.00 97.75 325 CYS A C 1
ATOM 2578 O O . CYS A 1 325 ? 19.786 13.661 -3.125 1.00 97.75 325 CYS A O 1
ATOM 2580 N N . ASN A 1 326 ? 18.219 15.190 -2.601 1.00 97.44 326 ASN A N 1
ATOM 2581 C CA . ASN A 1 326 ? 18.270 15.025 -1.155 1.00 97.44 326 ASN A CA 1
ATOM 2582 C C . ASN A 1 326 ? 17.221 14.015 -0.661 1.00 97.44 326 ASN A C 1
ATOM 2584 O O . ASN A 1 326 ? 16.042 14.106 -0.993 1.00 97.44 326 ASN A O 1
ATOM 2588 N N . THR A 1 327 ? 17.618 13.061 0.183 1.00 95.44 327 THR A N 1
ATOM 2589 C CA . THR A 1 327 ? 16.701 12.011 0.657 1.00 95.44 327 THR A CA 1
ATOM 2590 C C . THR A 1 327 ? 15.632 12.514 1.622 1.00 95.44 327 THR A C 1
ATOM 2592 O O . THR A 1 327 ? 14.633 11.828 1.811 1.00 95.44 327 THR A O 1
ATOM 2595 N N . GLN A 1 328 ? 15.843 13.666 2.263 1.00 92.12 328 GLN A N 1
ATOM 2596 C CA . GLN A 1 328 ? 14.924 14.260 3.232 1.00 92.12 328 GLN A CA 1
ATOM 2597 C C . GLN A 1 328 ? 13.882 15.154 2.570 1.00 92.12 328 GLN A C 1
ATOM 2599 O O . GLN A 1 328 ? 12.709 15.081 2.923 1.00 92.12 328 GLN A O 1
ATOM 2604 N N . THR A 1 329 ? 14.314 16.016 1.651 1.00 92.12 329 THR A N 1
ATOM 2605 C CA . THR A 1 329 ? 13.449 17.040 1.048 1.00 92.12 329 THR A CA 1
ATOM 2606 C C . THR A 1 329 ? 12.940 16.658 -0.336 1.00 92.12 329 THR A C 1
ATOM 2608 O O . THR A 1 329 ? 11.966 17.237 -0.799 1.00 92.12 329 THR A O 1
ATOM 2611 N N . GLU A 1 330 ? 13.580 15.692 -0.998 1.00 95.50 330 GLU A N 1
ATOM 2612 C CA . GLU A 1 330 ? 13.313 15.318 -2.393 1.00 95.50 330 GLU A CA 1
ATOM 2613 C C . GLU A 1 330 ? 13.162 13.796 -2.549 1.00 95.50 330 GLU A C 1
ATOM 2615 O O . GLU A 1 330 ? 13.462 13.227 -3.600 1.00 95.50 330 GLU A O 1
ATOM 2620 N N . SER A 1 331 ? 12.687 13.101 -1.506 1.00 94.69 331 SER A N 1
ATOM 2621 C CA . SER A 1 331 ? 12.459 11.647 -1.531 1.00 94.69 331 SER A CA 1
ATOM 2622 C C . SER A 1 331 ? 11.542 11.212 -2.681 1.00 94.69 331 SER A C 1
ATOM 2624 O O . SER A 1 331 ? 11.718 10.133 -3.248 1.00 94.69 331 SER A O 1
ATOM 2626 N N . ASN A 1 332 ? 10.611 12.080 -3.079 1.00 92.50 332 ASN A N 1
ATOM 2627 C CA . ASN A 1 332 ? 9.709 11.887 -4.208 1.00 92.50 332 ASN A CA 1
ATOM 2628 C C . ASN A 1 332 ? 10.408 11.839 -5.573 1.00 92.50 332 ASN A C 1
ATOM 2630 O O . ASN A 1 332 ? 9.849 11.260 -6.501 1.00 92.50 332 ASN A O 1
ATOM 2634 N N . GLN A 1 333 ? 11.625 12.371 -5.712 1.00 94.00 333 GLN A N 1
ATOM 2635 C CA . GLN A 1 333 ? 12.390 12.322 -6.965 1.00 94.00 333 GLN A CA 1
ATOM 2636 C C . GLN A 1 333 ? 13.022 10.950 -7.222 1.00 94.00 333 GLN A C 1
ATOM 2638 O O . GLN A 1 333 ? 13.299 10.595 -8.371 1.00 94.00 333 GLN A O 1
ATOM 2643 N N . PHE A 1 334 ? 13.211 10.151 -6.170 1.00 95.25 334 PHE A N 1
ATOM 2644 C CA . PHE A 1 334 ? 13.840 8.842 -6.276 1.00 95.25 334 PHE A CA 1
ATOM 2645 C C . PHE A 1 334 ? 12.908 7.817 -6.924 1.00 95.25 334 PHE A C 1
ATOM 2647 O O . PHE A 1 334 ? 11.722 7.739 -6.604 1.00 95.25 334 PHE A O 1
ATOM 2654 N N . GLN A 1 335 ? 13.471 7.005 -7.815 1.00 92.81 335 GLN A N 1
ATOM 2655 C CA . GLN A 1 335 ? 12.812 5.941 -8.567 1.00 92.81 335 GLN A CA 1
ATOM 2656 C C . GLN A 1 335 ? 13.589 4.635 -8.408 1.00 92.81 335 GLN A C 1
ATOM 2658 O O . GLN A 1 335 ? 14.806 4.634 -8.203 1.00 92.81 335 GLN A O 1
ATOM 2663 N N . PHE A 1 336 ? 12.896 3.509 -8.565 1.00 91.38 336 PHE A N 1
ATOM 2664 C CA . PHE A 1 336 ? 13.474 2.185 -8.343 1.00 91.38 336 PHE A CA 1
ATOM 2665 C C . PHE A 1 336 ? 12.995 1.186 -9.395 1.00 91.38 336 PHE A C 1
ATOM 2667 O O . PHE A 1 336 ? 11.963 1.369 -10.040 1.00 91.38 336 PHE A O 1
ATOM 2674 N N . ASN A 1 337 ? 13.739 0.097 -9.585 1.00 87.12 337 ASN A N 1
ATOM 2675 C CA . ASN A 1 337 ? 13.177 -1.068 -10.265 1.00 87.12 337 ASN A CA 1
ATOM 2676 C C . ASN A 1 337 ? 12.167 -1.796 -9.356 1.00 87.12 337 ASN A C 1
ATOM 2678 O O . ASN A 1 337 ? 12.119 -1.569 -8.149 1.00 87.12 337 ASN A O 1
ATOM 2682 N N . CYS A 1 338 ? 11.385 -2.710 -9.943 1.00 83.50 338 CYS A N 1
ATOM 2683 C CA . CYS A 1 338 ? 10.350 -3.481 -9.240 1.00 83.50 338 CYS A CA 1
ATOM 2684 C C . CYS A 1 338 ? 10.843 -4.120 -7.938 1.00 83.50 338 CYS A C 1
ATOM 2686 O O . CYS A 1 338 ? 10.170 -4.068 -6.917 1.00 83.50 338 CYS A O 1
ATOM 2688 N N . GLN A 1 339 ? 12.035 -4.705 -7.986 1.00 84.94 339 GLN A N 1
ATOM 2689 C CA . GLN A 1 339 ? 12.636 -5.431 -6.879 1.00 84.94 339 GLN A CA 1
ATOM 2690 C C . GLN A 1 339 ? 12.973 -4.514 -5.703 1.00 84.94 339 GLN A C 1
ATOM 2692 O O . GLN A 1 339 ? 12.586 -4.789 -4.570 1.00 84.94 339 GLN A O 1
ATOM 2697 N N . LEU A 1 340 ? 13.697 -3.426 -5.972 1.00 90.31 340 LEU A N 1
ATOM 2698 C CA . LEU A 1 340 ? 14.134 -2.506 -4.931 1.00 90.31 340 LEU A CA 1
ATOM 2699 C C . LEU A 1 340 ? 12.959 -1.704 -4.366 1.00 90.31 340 LEU A C 1
ATOM 2701 O O . LEU A 1 340 ? 12.920 -1.460 -3.164 1.00 90.31 340 LEU A O 1
ATOM 2705 N N . PHE A 1 341 ? 11.968 -1.367 -5.196 1.00 90.19 341 PHE A N 1
ATOM 2706 C CA . PHE A 1 341 ? 10.748 -0.714 -4.724 1.00 90.19 341 PHE A CA 1
ATOM 2707 C C . PHE A 1 341 ? 9.964 -1.590 -3.740 1.00 90.19 341 PHE A C 1
ATOM 2709 O O . PHE A 1 341 ? 9.577 -1.109 -2.680 1.00 90.19 341 PHE A O 1
ATOM 2716 N N . ASN A 1 342 ? 9.808 -2.888 -4.032 1.00 88.88 342 ASN A N 1
ATOM 2717 C CA . ASN A 1 342 ? 9.159 -3.824 -3.108 1.00 88.88 342 ASN A CA 1
ATOM 2718 C C . ASN A 1 342 ? 9.894 -3.903 -1.761 1.00 88.88 342 ASN A C 1
ATOM 2720 O O . ASN A 1 342 ? 9.248 -3.985 -0.718 1.00 88.88 342 ASN A O 1
ATOM 2724 N N . LEU A 1 343 ? 11.232 -3.841 -1.762 1.00 91.62 343 LEU A N 1
ATOM 2725 C CA . LEU A 1 343 ? 12.004 -3.772 -0.520 1.00 91.62 343 LEU A CA 1
ATOM 2726 C C . LEU A 1 343 ? 11.746 -2.465 0.241 1.00 91.62 343 LEU A C 1
ATOM 2728 O O . LEU A 1 343 ? 11.534 -2.510 1.448 1.00 91.62 343 LEU A O 1
ATOM 2732 N N . ILE A 1 344 ? 11.722 -1.318 -0.441 1.00 93.62 344 ILE A N 1
ATOM 2733 C CA . ILE A 1 344 ? 11.413 -0.020 0.182 1.00 93.62 344 ILE A CA 1
ATOM 2734 C C . ILE A 1 344 ? 10.022 -0.043 0.823 1.00 93.62 344 ILE A C 1
ATOM 2736 O O . ILE A 1 344 ? 9.881 0.367 1.974 1.00 93.62 344 ILE A O 1
ATOM 2740 N N . LEU A 1 345 ? 9.022 -0.585 0.125 1.00 91.75 345 LEU A N 1
ATOM 2741 C CA . LEU A 1 345 ? 7.674 -0.787 0.658 1.00 91.75 345 LEU A CA 1
ATOM 2742 C C . LEU A 1 345 ? 7.683 -1.673 1.905 1.00 91.75 345 LEU A C 1
ATOM 2744 O O . LEU A 1 345 ? 7.159 -1.272 2.940 1.00 91.75 345 LEU A O 1
ATOM 2748 N N . GLY A 1 346 ? 8.328 -2.840 1.849 1.00 92.25 346 GLY A N 1
ATOM 2749 C CA . GLY A 1 346 ? 8.413 -3.737 3.002 1.00 92.25 346 GLY A CA 1
ATOM 2750 C C . GLY A 1 346 ? 9.126 -3.103 4.202 1.00 92.25 346 GLY A C 1
ATOM 2751 O O . GLY A 1 346 ? 8.660 -3.226 5.336 1.00 92.25 346 GLY A O 1
ATOM 2752 N N . LEU A 1 347 ? 10.228 -2.379 3.967 1.00 94.31 347 LEU A N 1
ATOM 2753 C CA . LEU A 1 347 ? 10.970 -1.663 5.009 1.00 94.31 347 LEU A CA 1
ATOM 2754 C C . LEU A 1 347 ? 10.162 -0.507 5.612 1.00 94.31 347 LEU A C 1
ATOM 2756 O O . LEU A 1 347 ? 10.308 -0.234 6.804 1.00 94.31 347 LEU A O 1
ATOM 2760 N N . PHE A 1 348 ? 9.317 0.152 4.817 1.00 93.44 348 PHE A N 1
ATOM 2761 C CA . PHE A 1 348 ? 8.373 1.157 5.292 1.00 93.44 348 PHE A CA 1
ATOM 2762 C C . PHE A 1 348 ? 7.274 0.514 6.150 1.00 93.44 348 PHE A C 1
ATOM 2764 O O . PHE A 1 348 ? 7.147 0.848 7.328 1.00 93.44 348 PHE A O 1
ATOM 2771 N N . TYR A 1 349 ? 6.538 -0.462 5.615 1.00 90.94 349 TYR A N 1
ATOM 2772 C CA . TYR A 1 349 ? 5.388 -1.065 6.297 1.00 90.94 349 TYR A CA 1
ATOM 2773 C C . TYR A 1 349 ? 5.768 -1.890 7.540 1.00 90.94 349 TYR A C 1
ATOM 2775 O O . TYR A 1 349 ? 5.002 -1.948 8.497 1.00 90.94 349 TYR A O 1
ATOM 2783 N N . GLN A 1 350 ? 6.978 -2.455 7.649 1.00 90.25 350 GLN A N 1
ATOM 2784 C CA . GLN A 1 350 ? 7.389 -3.080 8.923 1.00 90.25 350 GLN A CA 1
ATOM 2785 C C . GLN A 1 350 ? 7.496 -2.063 10.083 1.00 90.25 350 GLN A C 1
ATOM 2787 O O . GLN A 1 350 ? 7.431 -2.447 11.259 1.00 90.25 350 GLN A O 1
ATOM 2792 N N . ARG A 1 351 ? 7.677 -0.771 9.765 1.00 88.00 351 ARG A N 1
ATOM 2793 C CA . ARG A 1 351 ? 7.776 0.334 10.731 1.00 88.00 351 ARG A CA 1
ATOM 2794 C C . ARG A 1 351 ? 6.420 0.978 11.020 1.00 88.00 351 ARG A C 1
ATOM 2796 O O . ARG A 1 351 ? 6.322 1.758 11.966 1.00 88.00 351 ARG A O 1
ATOM 2803 N N . THR A 1 352 ? 5.380 0.667 10.246 1.00 83.94 352 THR A N 1
ATOM 2804 C CA . THR A 1 352 ? 4.058 1.259 10.448 1.00 83.94 352 THR A CA 1
ATOM 2805 C C . THR A 1 352 ? 3.335 0.626 11.640 1.00 83.94 352 THR A C 1
ATOM 2807 O O . THR A 1 352 ? 3.548 -0.549 11.951 1.00 83.94 352 THR A O 1
ATOM 2810 N N . PRO A 1 353 ? 2.468 1.385 12.338 1.00 77.94 353 PRO A N 1
ATOM 2811 C CA . PRO A 1 353 ? 1.731 0.888 13.499 1.00 77.94 353 PRO A CA 1
ATOM 2812 C C . PRO A 1 353 ? 0.467 0.089 13.136 1.00 77.94 353 PRO A C 1
ATOM 2814 O O . PRO A 1 353 ? -0.256 -0.301 14.050 1.00 77.94 353 PRO A O 1
ATOM 2817 N N . TYR A 1 354 ? 0.191 -0.110 11.845 1.00 83.38 354 TYR A N 1
ATOM 2818 C CA . TYR A 1 354 ? -0.983 -0.792 11.298 1.00 83.38 354 TYR A CA 1
ATOM 2819 C C . TYR A 1 354 ? -0.587 -2.082 10.562 1.00 83.38 354 TYR A C 1
ATOM 2821 O O . TYR A 1 354 ? 0.575 -2.259 10.187 1.00 83.38 354 TYR A O 1
ATOM 2829 N N . ASN A 1 355 ? -1.552 -2.984 10.372 1.00 88.56 355 ASN A N 1
ATOM 2830 C CA . ASN A 1 355 ? -1.359 -4.221 9.618 1.00 88.56 355 ASN A CA 1
ATOM 2831 C C . ASN A 1 355 ? -1.317 -3.918 8.121 1.00 88.56 355 ASN A C 1
ATOM 2833 O O . ASN A 1 355 ? -2.043 -3.050 7.642 1.00 88.56 355 ASN A O 1
ATOM 2837 N N . TRP A 1 356 ? -0.511 -4.664 7.376 1.00 92.06 356 TRP A N 1
ATOM 2838 C CA . TRP A 1 356 ? -0.388 -4.504 5.932 1.00 92.06 356 TRP A CA 1
ATOM 2839 C C . TRP A 1 356 ? -0.484 -5.862 5.239 1.00 92.06 356 TRP A C 1
ATOM 2841 O O . TRP A 1 356 ? 0.167 -6.828 5.648 1.00 92.06 356 TRP A O 1
ATOM 2851 N N . ILE A 1 357 ? -1.320 -5.916 4.205 1.00 95.31 357 ILE A N 1
ATOM 2852 C CA . ILE A 1 357 ? -1.514 -7.064 3.323 1.00 95.31 357 ILE A CA 1
ATOM 2853 C C . ILE A 1 357 ? -1.257 -6.588 1.896 1.00 95.31 357 ILE A C 1
ATOM 2855 O O . ILE A 1 357 ? -1.927 -5.677 1.424 1.00 95.31 357 ILE A O 1
ATOM 2859 N N . GLU A 1 358 ? -0.328 -7.224 1.193 1.00 94.69 358 GLU A N 1
ATOM 2860 C CA . GLU A 1 358 ? -0.020 -6.916 -0.203 1.00 94.69 358 GLU A CA 1
ATOM 2861 C C . GLU A 1 358 ? -0.729 -7.892 -1.145 1.00 94.69 358 GLU A C 1
ATOM 2863 O O . GLU A 1 358 ? -0.577 -9.111 -1.025 1.00 94.69 358 GLU A O 1
ATOM 2868 N N . ILE A 1 359 ? -1.455 -7.375 -2.133 1.00 95.75 359 ILE A N 1
ATOM 2869 C CA . ILE A 1 359 ? -2.015 -8.166 -3.226 1.00 95.75 359 ILE A CA 1
ATOM 2870 C C . ILE A 1 359 ? -1.044 -8.148 -4.400 1.00 95.75 359 ILE A C 1
ATOM 2872 O O . ILE A 1 359 ? -0.836 -7.130 -5.056 1.00 95.75 359 ILE A O 1
ATOM 2876 N N . CYS A 1 360 ? -0.490 -9.312 -4.720 1.00 91.81 360 CYS A N 1
ATOM 2877 C CA . CYS A 1 360 ? 0.450 -9.479 -5.823 1.00 91.81 360 CYS A CA 1
ATOM 2878 C C . CYS A 1 360 ? -0.080 -10.488 -6.838 1.00 91.81 360 CYS A C 1
ATOM 2880 O O . CYS A 1 360 ? -0.696 -11.484 -6.486 1.00 91.81 360 CYS A O 1
ATOM 2882 N N . GLY A 1 361 ? 0.228 -10.323 -8.124 1.00 89.75 361 GLY A N 1
ATOM 2883 C CA . GLY A 1 361 ? 0.032 -11.426 -9.068 1.00 89.75 361 GLY A CA 1
ATOM 2884 C C . GLY A 1 361 ? 0.947 -12.602 -8.704 1.00 89.75 361 GLY A C 1
ATOM 2885 O O . GLY A 1 361 ? 2.125 -12.389 -8.421 1.00 89.75 361 GLY A O 1
ATOM 2886 N N . SER A 1 362 ? 0.464 -13.843 -8.782 1.00 88.62 362 SER A N 1
ATOM 2887 C CA . SER A 1 362 ? 1.262 -15.062 -8.511 1.00 88.62 362 SER A CA 1
ATOM 2888 C C . SER A 1 362 ? 2.558 -15.185 -9.327 1.00 88.62 362 SER A C 1
ATOM 2890 O O . SER A 1 362 ? 3.479 -15.888 -8.928 1.00 88.62 362 SER A O 1
ATOM 2892 N N . 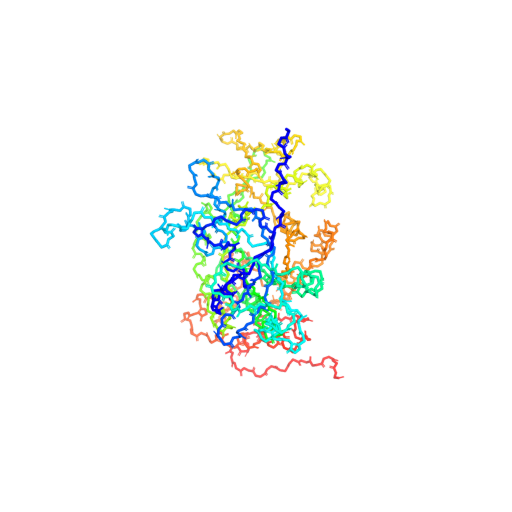ALA A 1 363 ? 2.688 -14.445 -10.432 1.00 80.56 363 ALA A N 1
ATOM 2893 C CA . ALA A 1 363 ? 3.936 -14.324 -11.189 1.00 80.56 363 ALA A CA 1
ATOM 2894 C C . ALA A 1 363 ? 5.101 -13.694 -10.396 1.00 80.56 363 ALA A C 1
ATOM 2896 O O . ALA A 1 363 ? 6.250 -13.826 -10.808 1.00 80.56 363 ALA A O 1
ATOM 2897 N N . TYR A 1 364 ? 4.809 -12.996 -9.296 1.00 81.81 364 TYR A N 1
ATOM 2898 C CA . TYR A 1 364 ? 5.802 -12.434 -8.379 1.00 81.81 364 TYR A CA 1
ATOM 2899 C C . TYR A 1 364 ? 6.151 -13.372 -7.214 1.00 81.81 364 TYR A C 1
ATOM 2901 O O . TYR A 1 364 ? 7.074 -13.066 -6.459 1.00 81.81 364 TYR A O 1
ATOM 2909 N N . ALA A 1 365 ? 5.449 -14.501 -7.064 1.00 82.50 365 ALA A N 1
ATOM 2910 C CA . ALA A 1 365 ? 5.724 -15.476 -6.011 1.00 82.50 365 ALA A CA 1
ATOM 2911 C C . ALA A 1 365 ? 7.110 -16.125 -6.173 1.00 82.50 365 ALA A C 1
ATOM 2913 O O . ALA A 1 365 ? 7.758 -16.006 -7.221 1.00 82.50 365 ALA A O 1
ATOM 2914 N N . ARG A 1 366 ? 7.547 -16.880 -5.157 1.00 80.75 366 ARG A N 1
ATOM 2915 C CA . ARG A 1 366 ? 8.851 -17.558 -5.103 1.00 80.75 366 ARG A CA 1
ATOM 2916 C C . ARG A 1 366 ? 10.012 -16.576 -4.940 1.00 80.75 366 ARG A C 1
ATOM 2918 O O . ARG A 1 366 ? 10.055 -15.811 -3.988 1.00 80.75 366 ARG A O 1
ATOM 2925 N N . PHE A 1 367 ? 10.987 -16.617 -5.847 1.00 77.31 367 PHE A N 1
ATOM 2926 C CA . PHE A 1 367 ? 12.329 -16.084 -5.629 1.00 77.31 367 PHE A CA 1
ATOM 2927 C C . PHE A 1 367 ? 12.350 -14.609 -5.207 1.00 77.31 367 PHE A C 1
ATOM 2929 O O . PHE A 1 367 ? 13.009 -14.265 -4.233 1.00 77.31 367 PHE A O 1
ATOM 2936 N N . TRP A 1 368 ? 11.604 -13.734 -5.882 1.00 74.56 368 TRP A N 1
ATOM 2937 C CA . TRP A 1 368 ? 11.647 -12.306 -5.557 1.00 74.56 368 TRP A CA 1
ATOM 2938 C C . TRP A 1 368 ? 11.029 -11.999 -4.189 1.00 74.56 368 TRP A C 1
ATOM 2940 O O . TRP A 1 368 ? 11.700 -11.417 -3.342 1.00 74.56 368 TRP A O 1
ATOM 2950 N N . GLN A 1 369 ? 9.789 -12.413 -3.939 1.00 79.56 369 GLN A N 1
ATOM 2951 C CA . GLN A 1 369 ? 9.122 -12.084 -2.676 1.00 79.56 369 GLN A CA 1
ATOM 2952 C C . GLN A 1 369 ? 9.651 -12.923 -1.499 1.00 79.56 369 GLN A C 1
ATOM 2954 O O . GLN A 1 369 ? 10.005 -12.391 -0.450 1.00 79.56 369 GLN A O 1
ATOM 2959 N N . GLU A 1 370 ? 9.796 -14.234 -1.669 1.00 76.44 370 GLU A N 1
ATOM 2960 C CA . GLU A 1 370 ? 10.117 -15.137 -0.556 1.00 76.44 370 GLU A CA 1
ATOM 2961 C C . GLU A 1 370 ? 11.619 -15.185 -0.248 1.00 76.44 370 GLU A C 1
ATOM 2963 O O . GLU A 1 370 ? 11.999 -15.381 0.905 1.00 76.44 370 GLU A O 1
ATOM 2968 N N . GLN A 1 371 ? 12.495 -14.994 -1.246 1.00 76.50 371 GLN A N 1
ATOM 2969 C CA . GLN A 1 371 ? 13.950 -15.031 -1.025 1.00 76.50 371 GLN A CA 1
ATOM 2970 C C . GLN A 1 371 ? 14.591 -13.649 -0.952 1.00 76.50 371 GLN A C 1
ATOM 2972 O O . GLN A 1 371 ? 15.639 -13.529 -0.326 1.00 76.50 371 GLN A O 1
ATOM 2977 N N . LEU A 1 372 ? 14.019 -12.615 -1.572 1.00 81.31 372 LEU A N 1
ATOM 2978 C CA . LEU A 1 372 ? 14.674 -11.305 -1.645 1.00 81.31 372 LEU A CA 1
ATOM 2979 C C . LEU A 1 372 ? 13.941 -10.196 -0.900 1.00 81.31 372 LEU A C 1
ATOM 2981 O O . LEU A 1 372 ? 14.609 -9.261 -0.484 1.00 81.31 372 LEU A O 1
ATOM 2985 N N . LEU A 1 373 ? 12.632 -10.293 -0.662 1.00 87.06 373 LEU A N 1
ATOM 2986 C CA . LEU A 1 373 ? 11.951 -9.361 0.239 1.00 87.06 373 LEU A CA 1
ATOM 2987 C C . LEU A 1 373 ? 12.045 -9.840 1.693 1.00 87.06 373 LEU A C 1
ATOM 2989 O O . LEU A 1 373 ? 12.649 -9.167 2.525 1.00 87.06 373 LEU A O 1
ATOM 2993 N N . TRP A 1 374 ? 11.490 -11.017 2.002 1.00 85.94 374 TRP A N 1
ATOM 2994 C CA . TRP A 1 374 ? 11.340 -11.490 3.387 1.00 85.94 374 TRP A CA 1
ATOM 2995 C C . TRP A 1 374 ? 12.647 -11.588 4.177 1.00 85.94 374 TRP A C 1
ATOM 2997 O O . TRP A 1 374 ? 12.648 -11.332 5.376 1.00 85.94 374 TRP A O 1
ATOM 3007 N N . ARG A 1 375 ? 13.774 -11.892 3.522 1.00 87.69 375 ARG A N 1
ATOM 3008 C CA . ARG A 1 375 ? 15.082 -11.996 4.193 1.00 87.69 375 ARG A CA 1
ATOM 3009 C C . ARG A 1 375 ? 15.569 -10.690 4.829 1.00 87.69 375 ARG A C 1
ATOM 3011 O O . ARG A 1 375 ? 16.454 -10.738 5.677 1.00 87.69 375 ARG A O 1
ATOM 3018 N N . PHE A 1 376 ? 15.036 -9.543 4.410 1.00 89.94 376 PHE A N 1
ATOM 3019 C CA . PHE A 1 376 ? 15.446 -8.229 4.914 1.00 89.94 376 PHE A CA 1
ATOM 3020 C C . PHE A 1 376 ? 14.421 -7.590 5.848 1.00 89.94 376 PHE A C 1
ATOM 3022 O O . PHE A 1 376 ? 14.669 -6.505 6.373 1.00 89.94 376 PHE A O 1
ATOM 3029 N N . LEU A 1 377 ? 13.276 -8.241 6.059 1.00 90.69 377 LEU A N 1
ATOM 3030 C CA . LEU A 1 377 ? 12.232 -7.738 6.938 1.00 90.69 377 LEU A CA 1
ATOM 3031 C C . LEU A 1 377 ? 12.331 -8.404 8.309 1.00 90.69 377 LEU A C 1
ATOM 3033 O O . LEU A 1 377 ? 12.512 -9.611 8.429 1.00 90.69 377 LEU A O 1
ATOM 3037 N N . SER A 1 378 ? 12.181 -7.598 9.357 1.00 89.19 378 SER A N 1
ATOM 3038 C CA . SER A 1 378 ? 12.111 -8.074 10.745 1.00 89.19 378 SER A CA 1
ATOM 3039 C C . SER A 1 378 ? 10.722 -8.594 11.123 1.00 89.19 378 SER A C 1
ATOM 3041 O O . SER A 1 378 ? 10.577 -9.355 12.078 1.00 89.19 378 SER A O 1
ATOM 3043 N N . LYS A 1 379 ? 9.698 -8.192 10.363 1.00 84.81 379 LYS A N 1
ATOM 3044 C CA . LYS A 1 379 ? 8.311 -8.634 10.503 1.00 84.81 379 LYS A CA 1
ATOM 3045 C C . LYS A 1 379 ? 7.857 -9.300 9.205 1.00 84.81 379 LYS A C 1
ATOM 3047 O O . LYS A 1 379 ? 8.225 -8.818 8.131 1.00 84.81 379 LYS A O 1
ATOM 3052 N N . PRO A 1 380 ? 7.058 -10.376 9.275 1.00 78.81 380 PRO A N 1
ATOM 3053 C CA . PRO A 1 380 ? 6.550 -11.024 8.076 1.00 78.81 380 PRO A CA 1
ATOM 3054 C C . PRO A 1 380 ? 5.631 -10.073 7.300 1.00 78.81 380 PRO A C 1
ATOM 3056 O O . PRO A 1 380 ? 4.746 -9.444 7.878 1.00 78.81 380 PRO A O 1
ATOM 3059 N N . ALA A 1 381 ? 5.832 -9.995 5.984 1.00 84.88 381 ALA A N 1
ATOM 3060 C CA . ALA A 1 381 ? 4.889 -9.353 5.076 1.00 84.88 381 ALA A CA 1
ATOM 3061 C C . ALA A 1 381 ? 3.813 -10.367 4.675 1.00 84.88 381 ALA A C 1
ATOM 3063 O O . ALA A 1 381 ? 4.147 -11.433 4.148 1.00 84.88 381 ALA A O 1
ATOM 3064 N N . ILE A 1 382 ? 2.538 -10.043 4.903 1.00 91.19 382 ILE A N 1
ATOM 3065 C CA . ILE A 1 382 ? 1.424 -10.868 4.429 1.00 91.19 382 ILE A CA 1
ATOM 3066 C C . ILE A 1 382 ? 1.205 -10.533 2.956 1.00 91.19 382 ILE A C 1
ATOM 3068 O O . ILE A 1 382 ? 0.842 -9.409 2.622 1.00 91.19 382 ILE A O 1
ATOM 3072 N N . ILE A 1 383 ? 1.436 -11.505 2.075 1.00 92.00 383 ILE A N 1
ATOM 3073 C CA . ILE A 1 383 ? 1.259 -11.346 0.630 1.00 92.00 383 ILE A CA 1
ATOM 3074 C C . ILE A 1 383 ? 0.215 -12.354 0.165 1.00 92.00 383 ILE A C 1
ATOM 3076 O O . ILE A 1 383 ? 0.376 -13.558 0.366 1.00 92.00 383 ILE A O 1
ATOM 3080 N N . VAL A 1 384 ? -0.842 -11.866 -0.477 1.00 94.44 384 VAL A N 1
ATOM 3081 C CA . VAL A 1 384 ? -1.882 -12.696 -1.086 1.00 94.44 384 VAL A CA 1
ATOM 3082 C C . VAL A 1 384 ? -1.691 -12.679 -2.595 1.00 94.44 384 VAL A C 1
ATOM 3084 O O . VAL A 1 384 ? -1.710 -11.628 -3.240 1.00 94.44 384 VAL A O 1
ATOM 3087 N N . TYR A 1 385 ? -1.505 -13.865 -3.170 1.00 93.88 385 TYR A N 1
ATOM 3088 C CA . TYR A 1 385 ? -1.263 -13.995 -4.598 1.00 93.88 385 TYR A CA 1
ATOM 3089 C C . TYR A 1 385 ? -2.563 -14.158 -5.381 1.00 93.88 385 TYR A C 1
ATOM 3091 O O . TYR A 1 385 ? -3.285 -15.135 -5.202 1.00 93.88 385 TYR A O 1
ATOM 3099 N N . THR A 1 386 ? -2.829 -13.242 -6.313 1.00 95.25 386 THR A N 1
ATOM 3100 C CA . THR A 1 386 ? -3.892 -13.422 -7.304 1.00 95.25 386 THR A CA 1
ATOM 3101 C C . THR A 1 386 ? -3.593 -14.653 -8.168 1.00 95.25 386 THR A C 1
ATOM 3103 O O . THR A 1 386 ? -2.452 -14.791 -8.649 1.00 95.25 386 THR A O 1
ATOM 3106 N N . PRO A 1 387 ? -4.597 -15.514 -8.425 1.00 94.12 387 PRO A N 1
ATOM 3107 C CA . PRO A 1 387 ? -4.470 -16.656 -9.318 1.00 94.12 387 PRO A CA 1
ATOM 3108 C C . PRO A 1 387 ? -3.815 -16.308 -10.658 1.00 94.12 387 PRO A C 1
ATOM 3110 O O . PRO A 1 387 ? -4.068 -15.252 -11.245 1.00 94.12 387 PRO A O 1
ATOM 3113 N N . LEU A 1 388 ? -2.951 -17.197 -11.153 1.00 92.88 388 LEU A N 1
ATOM 3114 C CA . LEU A 1 388 ? -2.326 -17.013 -12.461 1.00 92.88 388 LEU A CA 1
ATOM 3115 C C . LEU A 1 388 ? -3.381 -17.210 -13.548 1.00 92.88 388 LEU A C 1
ATOM 3117 O O . LEU A 1 388 ? -4.003 -18.270 -13.601 1.00 92.88 388 LEU A O 1
ATOM 3121 N N . ILE A 1 389 ? -3.526 -16.224 -14.434 1.00 93.44 389 ILE A N 1
ATOM 3122 C CA . ILE A 1 389 ? -4.319 -16.371 -15.655 1.00 93.44 389 ILE A CA 1
ATOM 3123 C C . ILE A 1 389 ? -3.382 -16.725 -16.812 1.00 93.44 389 ILE A C 1
ATOM 3125 O O . ILE A 1 389 ? -2.490 -15.937 -17.151 1.00 93.44 389 ILE A O 1
ATOM 3129 N N . SER A 1 390 ? -3.581 -17.900 -17.405 1.00 93.50 390 SER A N 1
ATOM 3130 C CA . SER A 1 390 ? -2.833 -18.387 -18.563 1.00 93.50 390 SER A CA 1
ATOM 3131 C C . SER A 1 390 ? -3.648 -18.339 -19.855 1.00 93.50 390 SER A C 1
ATOM 3133 O O . SER A 1 390 ? -4.879 -18.334 -19.849 1.00 93.50 390 SER A O 1
ATOM 3135 N N . ASP A 1 391 ? -2.959 -18.294 -20.988 1.00 90.25 391 ASP A N 1
ATOM 3136 C CA . ASP A 1 391 ? -3.565 -18.542 -22.288 1.00 90.25 391 ASP A CA 1
ATOM 3137 C C . ASP A 1 391 ? -3.562 -20.035 -22.664 1.00 90.25 391 ASP A C 1
ATOM 3139 O O . ASP A 1 391 ? -3.180 -20.894 -21.866 1.00 90.25 391 ASP A O 1
ATOM 3143 N N . TRP A 1 392 ? -4.006 -20.354 -23.885 1.00 87.12 392 TRP A N 1
ATOM 3144 C CA . TRP A 1 392 ? -4.070 -21.729 -24.393 1.00 87.12 392 TRP A CA 1
ATOM 3145 C C . TRP A 1 392 ? -2.709 -22.440 -24.418 1.00 87.12 392 TRP A C 1
ATOM 3147 O O . TRP A 1 392 ? -2.673 -23.666 -24.373 1.00 87.12 392 TRP A O 1
ATOM 3157 N N . SER A 1 393 ? -1.598 -21.697 -24.468 1.00 88.69 393 SER A N 1
ATOM 3158 C CA . SER A 1 393 ? -0.245 -22.263 -24.439 1.00 88.69 393 SER A CA 1
ATOM 3159 C C . SER A 1 393 ? 0.243 -22.565 -23.017 1.00 88.69 393 SER A C 1
ATOM 3161 O O . SER A 1 393 ? 1.337 -23.093 -22.836 1.00 88.69 393 SER A O 1
ATOM 3163 N N . GLY A 1 394 ? -0.536 -22.198 -21.993 1.00 88.38 394 GLY A N 1
ATOM 3164 C CA . GLY A 1 394 ? -0.115 -22.228 -20.593 1.00 88.38 394 GLY A CA 1
ATOM 3165 C C . GLY A 1 394 ? 0.729 -21.017 -20.184 1.00 88.38 394 GLY A C 1
ATOM 3166 O O . GLY A 1 394 ? 1.094 -20.890 -19.015 1.00 88.38 394 GLY A O 1
ATOM 3167 N N . SER A 1 395 ? 1.003 -20.093 -21.109 1.00 87.06 395 SER A N 1
ATOM 3168 C CA . SER A 1 395 ? 1.758 -18.874 -20.828 1.00 87.06 395 SER A CA 1
ATOM 3169 C C . SER A 1 395 ? 0.908 -17.872 -20.063 1.00 87.06 395 SER A C 1
ATOM 3171 O O . SER A 1 395 ? -0.278 -17.701 -20.338 1.00 87.06 395 SER A O 1
ATOM 3173 N N . LYS A 1 396 ? 1.521 -17.147 -19.123 1.00 88.38 396 LYS A N 1
ATOM 3174 C CA . LYS A 1 396 ? 0.871 -16.018 -18.449 1.00 88.38 396 LYS A CA 1
ATOM 3175 C C . LYS A 1 396 ? 0.382 -15.002 -19.483 1.00 88.38 396 LYS A C 1
ATOM 3177 O O . LYS A 1 396 ? 1.143 -14.573 -20.351 1.00 88.38 396 LYS A O 1
ATOM 3182 N N . VAL A 1 397 ? -0.836 -14.508 -19.288 1.00 85.62 397 VAL A N 1
ATOM 3183 C CA . VAL A 1 397 ? -1.338 -13.336 -20.012 1.00 85.62 397 VAL A CA 1
ATOM 3184 C C . VAL A 1 397 ? -0.498 -12.116 -19.635 1.00 85.62 397 VAL A C 1
ATOM 3186 O O . VAL A 1 397 ? -0.550 -11.618 -18.506 1.00 85.62 397 VAL A O 1
ATOM 3189 N N . SER A 1 398 ? 0.338 -11.674 -20.568 1.00 77.94 398 SER A N 1
ATOM 3190 C CA . SER A 1 398 ? 1.346 -10.652 -20.344 1.00 77.94 398 SER A CA 1
ATOM 3191 C C . SER A 1 398 ? 0.916 -9.312 -20.908 1.00 77.94 398 SER A C 1
ATOM 3193 O O . SER A 1 398 ? 0.645 -9.150 -22.100 1.00 77.94 398 SER A O 1
ATOM 3195 N N . LYS A 1 399 ? 0.986 -8.314 -20.036 1.00 74.12 399 LYS A N 1
ATOM 3196 C CA . LYS A 1 399 ? 0.744 -6.918 -20.361 1.00 74.12 399 LYS A CA 1
ATOM 3197 C C . LYS A 1 399 ? 1.715 -6.359 -21.407 1.00 74.12 399 LYS A C 1
ATOM 3199 O O . LYS A 1 399 ? 1.304 -5.607 -22.284 1.00 74.12 399 LYS A O 1
ATOM 3204 N N . SER A 1 400 ? 2.993 -6.743 -21.346 1.00 67.12 400 SER A N 1
ATOM 3205 C CA . SER A 1 400 ? 4.018 -6.264 -22.286 1.00 67.12 400 SER A CA 1
ATOM 3206 C C . SER A 1 400 ? 3.881 -6.876 -23.677 1.00 67.12 400 SER A C 1
ATOM 3208 O O . SER A 1 400 ? 4.224 -6.222 -24.658 1.00 67.12 400 SER A O 1
ATOM 3210 N N . LEU A 1 401 ? 3.361 -8.105 -23.769 1.00 68.81 401 LEU A N 1
ATOM 3211 C CA . LEU A 1 401 ? 3.140 -8.764 -25.053 1.00 68.81 401 LEU A CA 1
ATOM 3212 C C . LEU A 1 401 ? 1.971 -8.125 -25.792 1.00 68.81 401 LEU A C 1
ATOM 3214 O O . LEU A 1 401 ? 2.117 -7.847 -26.970 1.00 68.81 401 LEU A O 1
ATOM 3218 N N . TYR A 1 402 ? 0.866 -7.797 -25.112 1.00 65.12 402 TYR A N 1
ATOM 3219 C CA . TYR A 1 402 ? -0.293 -7.136 -25.736 1.00 65.12 402 TYR A CA 1
ATOM 3220 C C . TYR A 1 402 ? 0.056 -5.831 -26.482 1.00 65.12 402 TYR A C 1
ATOM 3222 O O . TYR A 1 402 ? -0.602 -5.492 -27.464 1.00 65.12 402 TYR A O 1
ATOM 3230 N N . LEU A 1 403 ? 1.102 -5.117 -26.050 1.00 64.69 403 LEU A N 1
ATOM 3231 C CA . LEU A 1 403 ? 1.594 -3.906 -26.718 1.00 64.69 403 LEU A CA 1
ATOM 3232 C C . LEU A 1 403 ? 2.309 -4.182 -28.058 1.00 64.69 403 LEU A C 1
ATOM 3234 O O . LEU A 1 403 ? 2.658 -3.236 -28.757 1.00 64.69 403 LEU A O 1
ATOM 3238 N N . GLN A 1 404 ? 2.543 -5.447 -28.417 1.00 71.50 404 GLN A N 1
ATOM 3239 C CA . GLN A 1 404 ? 3.130 -5.861 -29.691 1.00 71.50 404 GLN A CA 1
ATOM 3240 C C . GLN A 1 404 ? 2.023 -6.228 -30.692 1.00 71.50 404 GLN A C 1
ATOM 3242 O O . GLN A 1 404 ? 1.139 -7.024 -30.382 1.00 71.50 404 GLN A O 1
ATOM 3247 N N . ASP A 1 405 ? 2.113 -5.729 -31.929 1.00 65.44 405 ASP A N 1
ATOM 3248 C CA . ASP A 1 405 ? 1.060 -5.819 -32.966 1.00 65.44 405 ASP A CA 1
ATOM 3249 C C . ASP A 1 405 ? 0.534 -7.228 -33.298 1.00 65.44 405 ASP A C 1
ATOM 3251 O O . ASP A 1 405 ? -0.556 -7.378 -33.860 1.00 65.44 405 ASP A O 1
ATOM 3255 N N . LYS A 1 406 ? 1.301 -8.280 -32.996 1.00 76.12 406 LYS A N 1
ATOM 3256 C CA . LYS A 1 406 ? 0.937 -9.673 -33.305 1.00 76.12 406 LYS A CA 1
ATOM 3257 C C . LYS A 1 406 ? 0.535 -10.494 -32.081 1.00 76.12 406 LYS A C 1
ATOM 3259 O O . LYS A 1 406 ? 0.011 -11.595 -32.250 1.00 76.12 406 LYS A O 1
ATOM 3264 N N . ALA A 1 407 ? 0.773 -10.002 -30.868 1.00 78.81 407 ALA A N 1
ATOM 3265 C CA . ALA A 1 407 ? 0.451 -10.762 -29.671 1.00 78.81 407 ALA A CA 1
ATOM 3266 C C . ALA A 1 407 ? -1.065 -10.880 -29.495 1.00 78.81 407 ALA A C 1
ATOM 3268 O O . ALA A 1 407 ? -1.810 -9.935 -29.749 1.00 78.81 407 ALA A O 1
ATOM 3269 N N . TYR A 1 408 ? -1.516 -12.053 -29.050 1.00 86.56 408 TYR A N 1
ATOM 3270 C CA . TYR A 1 408 ? -2.928 -12.342 -28.786 1.00 86.56 408 TYR A CA 1
ATOM 3271 C C . TYR A 1 408 ? -3.886 -12.104 -29.965 1.00 86.56 408 TYR A C 1
ATOM 3273 O O . TYR A 1 408 ? -5.093 -11.998 -29.753 1.00 86.56 408 TYR A O 1
ATOM 3281 N N . ARG A 1 409 ? -3.389 -12.067 -31.213 1.00 87.75 409 ARG A N 1
ATOM 3282 C CA . ARG A 1 409 ? -4.236 -11.896 -32.406 1.00 87.75 409 ARG A CA 1
ATOM 3283 C C . ARG A 1 409 ? -5.366 -12.926 -32.456 1.00 87.75 409 ARG A C 1
ATOM 3285 O O . ARG A 1 409 ? -6.496 -12.549 -32.713 1.00 87.75 409 ARG A O 1
ATOM 3292 N N . TYR A 1 410 ? -5.088 -14.173 -32.075 1.00 89.50 410 TYR A N 1
ATOM 3293 C CA . TYR A 1 410 ? -6.099 -15.231 -32.008 1.00 89.50 410 TYR A CA 1
ATOM 3294 C C . TYR A 1 410 ? -7.292 -14.892 -31.087 1.00 89.50 410 TYR A C 1
ATOM 3296 O O . TYR A 1 410 ? -8.404 -15.310 -31.380 1.00 89.50 410 TYR A O 1
ATOM 3304 N N . LEU A 1 411 ? -7.096 -14.123 -30.002 1.00 91.12 411 LEU A N 1
ATOM 3305 C CA . LEU A 1 411 ? -8.203 -13.666 -29.148 1.00 91.12 411 LEU A CA 1
ATOM 3306 C C . LEU A 1 411 ? -9.021 -12.586 -29.847 1.00 91.12 411 LEU A C 1
ATOM 3308 O O . LEU A 1 411 ? -10.242 -12.600 -29.757 1.00 91.12 411 LEU A O 1
ATOM 3312 N N . ARG A 1 412 ? -8.367 -11.663 -30.560 1.00 89.94 412 ARG A N 1
ATOM 3313 C CA . ARG A 1 412 ? -9.065 -10.625 -31.333 1.00 89.94 412 ARG A CA 1
ATOM 3314 C C . ARG A 1 412 ? -9.873 -11.247 -32.471 1.00 89.94 412 ARG A C 1
ATOM 3316 O O . ARG A 1 412 ? -11.052 -10.942 -32.603 1.00 89.94 412 ARG A O 1
ATOM 3323 N N . ASP A 1 413 ? -9.266 -12.169 -33.213 1.00 91.69 413 ASP A N 1
ATOM 3324 C CA . ASP A 1 413 ? -9.904 -12.890 -34.320 1.00 91.69 413 ASP A CA 1
ATOM 3325 C C . ASP A 1 413 ? -11.107 -13.723 -33.837 1.00 91.69 413 ASP A C 1
ATOM 3327 O O . ASP A 1 413 ? -12.087 -13.875 -34.561 1.00 91.69 413 ASP A O 1
ATOM 3331 N N . ALA A 1 414 ? -11.064 -14.216 -32.594 1.00 92.50 414 ALA A N 1
ATOM 3332 C CA . ALA A 1 414 ? -12.163 -14.936 -31.951 1.00 92.50 414 ALA A CA 1
ATOM 3333 C C . ALA A 1 414 ? -13.216 -14.027 -31.278 1.00 92.50 414 ALA A C 1
ATOM 3335 O O . ALA A 1 414 ? -14.118 -14.542 -30.620 1.00 92.50 414 ALA A O 1
ATOM 3336 N N . GLY A 1 415 ? -13.108 -12.695 -31.378 1.00 92.81 415 GLY A N 1
ATOM 3337 C CA . GLY A 1 415 ? -14.033 -11.762 -30.715 1.00 92.81 415 GLY A CA 1
ATOM 3338 C C . GLY A 1 415 ? -13.896 -11.715 -29.185 1.00 92.81 415 GLY A C 1
ATOM 3339 O O . GLY A 1 415 ? -14.834 -11.364 -28.478 1.00 92.81 415 GLY A O 1
ATOM 3340 N N . GLN A 1 416 ? -12.730 -12.086 -28.652 1.00 94.81 416 GLN A N 1
ATOM 3341 C CA . GLN A 1 416 ? -12.426 -12.176 -27.218 1.00 94.81 416 GLN A CA 1
ATOM 3342 C C . GLN A 1 416 ? -11.497 -11.046 -26.733 1.00 94.81 416 GLN A C 1
ATOM 3344 O O . GLN A 1 416 ? -10.831 -11.166 -25.701 1.00 94.81 416 GLN A O 1
ATOM 3349 N N . GLU A 1 417 ? -11.428 -9.926 -27.461 1.00 92.62 417 GLU A N 1
ATOM 3350 C CA . GLU A 1 417 ? -10.565 -8.788 -27.108 1.00 92.62 417 GLU A CA 1
ATOM 3351 C C . GLU A 1 417 ? -10.940 -8.154 -25.756 1.00 92.62 417 GLU A C 1
ATOM 3353 O O . GLU A 1 417 ? -10.067 -7.643 -25.048 1.00 92.62 417 GLU A O 1
ATOM 3358 N N . TYR A 1 418 ? -12.202 -8.257 -25.336 1.00 94.56 418 TYR A N 1
ATOM 3359 C CA . TYR A 1 418 ? -12.671 -7.771 -24.037 1.00 94.56 418 TYR A CA 1
ATOM 3360 C C . TYR A 1 418 ? -11.926 -8.378 -22.830 1.00 94.56 418 TYR A C 1
ATOM 3362 O O . TYR A 1 418 ? -11.847 -7.753 -21.774 1.00 94.56 418 TYR A O 1
ATOM 3370 N N . LEU A 1 419 ? -11.309 -9.558 -22.979 1.00 94.06 419 LEU A N 1
ATOM 3371 C CA . LEU A 1 419 ? -10.476 -10.188 -21.941 1.00 94.06 419 LEU A CA 1
ATOM 3372 C C . LEU A 1 419 ? -9.085 -9.538 -21.826 1.00 94.06 419 LEU A C 1
ATOM 3374 O O . LEU A 1 419 ? -8.370 -9.724 -20.840 1.00 94.06 419 LEU A O 1
ATOM 3378 N N . LEU A 1 420 ? -8.678 -8.765 -22.828 1.00 91.69 420 LEU A N 1
ATOM 3379 C CA . LEU A 1 420 ? -7.389 -8.077 -22.877 1.00 91.69 420 LEU A CA 1
ATOM 3380 C C . LEU A 1 420 ? -7.508 -6.585 -22.569 1.00 91.69 420 LEU A C 1
ATOM 3382 O O . LEU A 1 420 ? -6.509 -5.960 -22.218 1.00 91.69 420 LEU A O 1
ATOM 3386 N N . ASN A 1 421 ? -8.704 -6.014 -22.713 1.00 92.06 421 ASN A N 1
ATOM 3387 C CA . ASN A 1 421 ? -8.900 -4.575 -22.677 1.00 92.06 421 ASN A CA 1
ATOM 3388 C C . ASN A 1 421 ? -10.247 -4.206 -22.038 1.00 92.06 421 ASN A C 1
ATOM 3390 O O . ASN A 1 421 ? -11.304 -4.383 -22.645 1.00 92.06 421 ASN A O 1
ATOM 3394 N N . TYR A 1 422 ? -10.191 -3.634 -20.833 1.00 93.81 422 TYR A N 1
ATOM 3395 C CA . TYR A 1 422 ? -11.357 -3.138 -20.095 1.00 93.81 422 TYR A CA 1
ATOM 3396 C C . TYR A 1 422 ? -12.246 -2.192 -20.916 1.00 93.81 422 TYR A C 1
ATOM 3398 O O . TYR A 1 422 ? -13.466 -2.299 -20.852 1.00 93.81 422 TYR A O 1
ATOM 3406 N N . GLU A 1 423 ? -11.672 -1.326 -21.754 1.00 92.81 423 GLU A N 1
ATOM 3407 C CA . GLU A 1 423 ? -12.469 -0.407 -22.580 1.00 92.81 423 GLU A CA 1
ATOM 3408 C C . GLU A 1 423 ? -13.310 -1.157 -23.618 1.00 92.81 423 GLU A C 1
ATOM 3410 O O . GLU A 1 423 ? -14.449 -0.790 -23.903 1.00 92.81 423 GLU A O 1
ATOM 3415 N N . VAL A 1 424 ? -12.772 -2.252 -24.163 1.00 94.44 424 VAL A N 1
ATOM 3416 C CA . VAL A 1 424 ? -13.513 -3.133 -25.075 1.00 94.44 424 VAL A CA 1
ATOM 3417 C C . VAL A 1 424 ? -14.600 -3.881 -24.312 1.00 94.44 424 VAL A C 1
ATOM 3419 O O . VAL A 1 424 ? -15.737 -3.920 -24.769 1.00 94.44 424 VAL A O 1
ATOM 3422 N N . CYS A 1 425 ? -14.291 -4.369 -23.109 1.00 94.38 425 CYS A N 1
ATOM 3423 C CA . CYS A 1 425 ? -15.265 -4.983 -22.205 1.00 94.38 425 CYS A CA 1
ATOM 3424 C C . CYS A 1 425 ? -16.465 -4.068 -21.929 1.00 94.38 425 CYS A C 1
ATOM 3426 O O . CYS A 1 425 ? -17.610 -4.519 -21.983 1.00 94.38 425 CYS A O 1
ATOM 3428 N N . ARG A 1 426 ? -16.216 -2.774 -21.694 1.00 94.12 426 ARG A N 1
ATOM 3429 C CA . ARG A 1 426 ? -17.263 -1.762 -21.509 1.00 94.12 426 ARG A CA 1
ATOM 3430 C C . ARG A 1 426 ? -18.035 -1.489 -22.793 1.00 94.12 426 ARG A C 1
ATOM 3432 O O . ARG A 1 426 ? -19.260 -1.495 -22.767 1.00 94.12 426 ARG A O 1
ATOM 3439 N N . ARG A 1 427 ? -17.340 -1.276 -23.913 1.00 95.75 427 ARG A N 1
ATOM 3440 C CA . ARG A 1 427 ? -17.966 -0.998 -25.216 1.00 95.75 427 ARG A CA 1
ATOM 3441 C C . ARG A 1 427 ? -18.873 -2.137 -25.684 1.00 95.75 427 ARG A C 1
ATOM 3443 O O . ARG A 1 427 ? -19.901 -1.881 -26.299 1.00 95.75 427 ARG A O 1
ATOM 3450 N N . GLU A 1 428 ? -18.498 -3.376 -25.387 1.00 95.56 428 GLU A N 1
ATOM 3451 C CA . GLU A 1 428 ? -19.272 -4.579 -25.704 1.00 95.56 428 GLU A CA 1
ATOM 3452 C C . GLU A 1 428 ? -20.338 -4.920 -24.647 1.00 95.56 428 GLU A C 1
ATOM 3454 O O . GLU A 1 428 ? -21.011 -5.938 -24.777 1.00 95.56 428 GLU A O 1
ATOM 3459 N N . ASN A 1 429 ? -20.513 -4.087 -23.611 1.00 94.50 429 ASN A N 1
ATOM 3460 C CA . ASN A 1 429 ? -21.474 -4.289 -22.519 1.00 94.50 429 ASN A CA 1
ATOM 3461 C C . ASN A 1 429 ? -21.365 -5.667 -21.843 1.00 94.50 429 ASN A C 1
ATOM 3463 O O . ASN A 1 429 ? -22.371 -6.268 -21.462 1.00 94.50 429 ASN A O 1
ATOM 3467 N N . LYS A 1 430 ? -20.144 -6.188 -21.687 1.00 95.38 430 LYS A N 1
ATOM 3468 C CA . LYS A 1 430 ? -19.918 -7.444 -20.965 1.00 95.38 430 LYS A CA 1
ATOM 3469 C C . LYS A 1 430 ? -20.227 -7.245 -19.477 1.00 95.38 430 LYS A C 1
ATOM 3471 O O . LYS A 1 430 ? -19.744 -6.294 -18.859 1.00 95.38 430 LYS A O 1
ATOM 3476 N N . ASP A 1 431 ? -21.003 -8.157 -18.892 1.00 94.62 431 ASP A N 1
ATOM 3477 C CA . ASP A 1 431 ? -21.374 -8.094 -17.475 1.00 94.62 431 ASP A CA 1
ATOM 3478 C C . ASP A 1 431 ? -20.203 -8.503 -16.568 1.00 94.62 431 ASP A C 1
ATOM 3480 O O . ASP A 1 431 ? -19.956 -9.682 -16.307 1.00 94.62 431 ASP A O 1
ATOM 3484 N N . LEU A 1 432 ? -19.481 -7.508 -16.050 1.00 94.81 432 LEU A N 1
ATOM 3485 C CA . LEU A 1 432 ? -18.371 -7.714 -15.117 1.00 94.81 432 LEU A CA 1
ATOM 3486 C C . LEU A 1 432 ? -18.804 -8.311 -13.770 1.00 94.81 432 LEU A C 1
ATOM 3488 O O . LEU A 1 432 ? -17.956 -8.836 -13.052 1.00 94.81 432 LEU A O 1
ATOM 3492 N N . THR A 1 433 ? -20.099 -8.314 -13.436 1.00 94.94 433 THR A N 1
ATOM 3493 C CA . THR A 1 433 ? -20.608 -8.989 -12.231 1.00 94.94 433 THR A CA 1
ATOM 3494 C C . THR A 1 433 ? -20.268 -10.477 -12.236 1.00 94.94 433 THR A C 1
ATOM 3496 O O . THR A 1 433 ? -20.034 -11.049 -11.174 1.00 94.94 433 THR A O 1
ATOM 3499 N N . ILE A 1 434 ? -20.191 -11.099 -13.417 1.00 95.00 434 ILE A N 1
ATOM 3500 C CA . ILE A 1 434 ? -19.771 -12.495 -13.582 1.00 95.00 434 ILE A CA 1
ATOM 3501 C C . ILE A 1 434 ? -18.341 -12.687 -13.064 1.00 95.00 434 ILE A C 1
ATOM 3503 O O . ILE A 1 434 ? -18.079 -13.600 -12.283 1.00 95.00 434 ILE A O 1
ATOM 3507 N N . LEU A 1 435 ? -17.428 -11.791 -13.449 1.00 95.88 435 LEU A N 1
ATOM 3508 C CA . LEU A 1 435 ? -16.041 -11.823 -12.994 1.00 95.88 435 LEU A CA 1
ATOM 3509 C C . LEU A 1 435 ? -15.945 -11.594 -11.484 1.00 95.88 435 LEU A C 1
ATOM 3511 O O . LEU A 1 435 ? -15.196 -12.283 -10.799 1.00 95.88 435 LEU A O 1
ATOM 3515 N N . TRP A 1 436 ? -16.711 -10.640 -10.960 1.00 96.75 436 TRP A N 1
ATOM 3516 C CA . TRP A 1 436 ? -16.698 -10.303 -9.539 1.00 96.75 436 TRP A CA 1
ATOM 3517 C C . TRP A 1 436 ? -17.206 -11.439 -8.662 1.00 96.75 436 TRP A C 1
ATOM 3519 O O . TRP A 1 436 ? -16.552 -11.747 -7.674 1.00 96.75 436 TRP A O 1
ATOM 3529 N N . LYS A 1 437 ? -18.277 -12.127 -9.069 1.00 95.69 437 LYS A N 1
ATOM 3530 C CA . LYS A 1 437 ? -18.763 -13.338 -8.392 1.00 95.69 437 LYS A CA 1
ATOM 3531 C C . LYS A 1 437 ? -17.716 -14.444 -8.361 1.00 95.69 437 LYS A C 1
ATOM 3533 O O . LYS A 1 437 ? -17.555 -15.112 -7.348 1.00 95.69 437 LY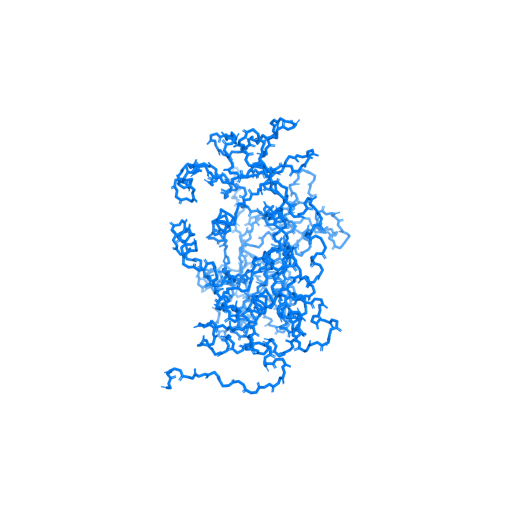S A O 1
ATOM 3538 N N . GLU A 1 438 ? -16.979 -14.632 -9.452 1.00 95.69 438 GLU A N 1
ATOM 3539 C CA . GLU A 1 438 ? -15.902 -15.622 -9.474 1.00 95.69 438 GLU A CA 1
ATOM 3540 C C . GLU A 1 438 ? -14.783 -15.261 -8.483 1.00 95.69 438 GLU A C 1
ATOM 3542 O O . GLU A 1 438 ? -14.291 -16.128 -7.767 1.00 95.69 438 GLU A O 1
ATOM 3547 N N . VAL A 1 439 ? -14.419 -13.980 -8.382 1.00 96.62 439 VAL A N 1
ATOM 3548 C CA . VAL A 1 439 ? -13.422 -13.509 -7.407 1.00 96.62 439 VAL A CA 1
ATOM 3549 C C . VAL A 1 439 ? -13.943 -13.578 -5.962 1.00 96.62 439 VAL A C 1
ATOM 3551 O O . VAL A 1 439 ? -13.172 -13.920 -5.068 1.00 96.62 439 VAL A O 1
ATOM 3554 N N . GLU A 1 440 ? -15.232 -13.305 -5.727 1.00 96.62 440 GLU A N 1
ATOM 3555 C CA . GLU A 1 440 ? -15.916 -13.534 -4.440 1.00 96.62 440 GLU A CA 1
ATOM 3556 C C . GLU A 1 440 ? -15.731 -14.997 -4.001 1.00 96.62 440 GLU A C 1
ATOM 3558 O O . GLU A 1 440 ? -15.225 -15.255 -2.908 1.00 96.62 440 GLU A O 1
ATOM 3563 N N . LEU A 1 441 ? -15.987 -15.955 -4.903 1.00 95.06 441 LEU A N 1
ATOM 3564 C CA . LEU A 1 441 ? -15.774 -17.381 -4.639 1.00 95.06 441 LEU A CA 1
ATOM 3565 C C . LEU A 1 441 ? -14.311 -17.729 -4.343 1.00 95.06 441 LEU A C 1
ATOM 3567 O O . LEU A 1 441 ? -14.061 -18.666 -3.594 1.00 95.06 441 LEU A O 1
ATOM 3571 N N . TRP A 1 442 ? -13.325 -17.016 -4.893 1.00 95.19 442 TRP A N 1
ATOM 3572 C CA . TRP A 1 442 ? -11.922 -17.268 -4.536 1.00 95.19 442 TRP A CA 1
ATOM 3573 C C . TRP A 1 442 ? -11.653 -17.004 -3.054 1.00 95.19 442 TRP A C 1
ATOM 3575 O O . TRP A 1 442 ? -10.885 -17.740 -2.439 1.00 95.19 442 TRP A O 1
ATOM 3585 N N . VAL A 1 443 ? -12.285 -15.980 -2.480 1.00 94.25 443 VAL A N 1
ATOM 3586 C CA . VAL A 1 443 ? -12.118 -15.617 -1.067 1.00 94.25 443 VAL A CA 1
ATOM 3587 C C . VAL A 1 443 ? -13.013 -16.466 -0.165 1.00 94.25 443 VAL A C 1
ATOM 3589 O O . VAL A 1 443 ? -12.545 -16.951 0.865 1.00 94.25 443 VAL A O 1
ATOM 3592 N N . ASP A 1 444 ? -14.269 -16.682 -0.559 1.00 91.62 444 ASP A N 1
ATOM 3593 C CA . ASP A 1 444 ? -15.246 -17.431 0.238 1.00 91.62 444 ASP A CA 1
ATOM 3594 C C . ASP A 1 444 ? -14.977 -18.950 0.222 1.00 91.62 444 ASP A C 1
ATOM 3596 O O . ASP A 1 444 ? -15.269 -19.653 1.190 1.00 91.62 444 ASP A O 1
ATOM 3600 N N . GLU A 1 445 ? -14.352 -19.461 -0.843 1.00 91.75 445 GLU A N 1
ATOM 3601 C CA . GLU A 1 445 ? -13.947 -20.858 -0.997 1.00 91.75 445 GLU A CA 1
ATOM 3602 C C . GLU A 1 445 ? -12.427 -20.950 -1.257 1.00 91.75 445 GLU A C 1
ATOM 3604 O O . GLU A 1 445 ? -12.003 -21.115 -2.404 1.00 91.75 445 GLU A O 1
ATOM 3609 N N . PRO A 1 446 ? -11.564 -20.893 -0.218 1.00 84.12 446 PRO A N 1
ATOM 3610 C CA . PRO A 1 446 ? -10.121 -20.665 -0.377 1.00 84.12 446 PRO A CA 1
ATOM 3611 C C . PRO A 1 446 ? -9.383 -21.634 -1.311 1.00 84.12 446 PRO A C 1
ATOM 3613 O O . PRO A 1 446 ? -8.383 -21.267 -1.926 1.00 84.12 446 PRO A O 1
ATOM 3616 N N . TYR A 1 447 ? -9.876 -22.865 -1.489 1.00 87.81 447 TYR A N 1
ATOM 3617 C CA . TYR A 1 447 ? -9.310 -23.817 -2.454 1.00 87.81 447 TYR A CA 1
ATOM 3618 C C . TYR A 1 447 ? -9.359 -23.303 -3.910 1.00 87.81 447 TYR A C 1
ATOM 3620 O O . TYR A 1 447 ? -8.587 -23.754 -4.759 1.00 87.81 447 TYR A O 1
ATOM 3628 N N . ARG A 1 448 ? -10.240 -22.340 -4.211 1.00 91.88 448 ARG A N 1
ATOM 3629 C CA . ARG A 1 448 ? -10.320 -21.640 -5.496 1.00 91.88 448 ARG A CA 1
ATOM 3630 C C . ARG A 1 448 ? -9.296 -20.519 -5.645 1.00 91.88 448 ARG A C 1
ATOM 3632 O O . ARG A 1 448 ? -8.972 -20.158 -6.775 1.00 91.88 448 ARG A O 1
ATOM 3639 N N . LEU A 1 449 ? -8.764 -19.977 -4.554 1.00 92.12 449 LEU A N 1
ATOM 3640 C CA . LEU A 1 449 ? -7.692 -18.983 -4.616 1.00 92.12 449 LEU A CA 1
ATOM 3641 C C . LEU A 1 449 ? -6.351 -19.630 -4.983 1.00 92.12 449 LEU A C 1
ATOM 3643 O O . LEU A 1 449 ? -5.565 -19.076 -5.747 1.00 92.12 449 LEU A O 1
ATOM 3647 N N . PHE A 1 450 ? -6.094 -20.837 -4.483 1.00 86.62 450 PHE A N 1
ATOM 3648 C CA . PHE A 1 450 ? -4.809 -21.522 -4.648 1.00 86.62 450 PHE A CA 1
ATOM 3649 C C . PHE A 1 450 ? -4.752 -22.395 -5.914 1.00 86.62 450 PHE A C 1
ATOM 3651 O O . PHE A 1 450 ? -4.434 -23.582 -5.857 1.00 86.62 450 PHE A O 1
ATOM 3658 N N . ARG A 1 451 ? -5.061 -21.809 -7.080 1.00 87.56 451 ARG A N 1
ATOM 3659 C CA . ARG A 1 451 ? -5.042 -22.495 -8.389 1.00 87.56 451 ARG A CA 1
ATOM 3660 C C . ARG A 1 451 ? -4.744 -21.555 -9.559 1.00 87.56 451 ARG A C 1
ATOM 3662 O O . ARG A 1 451 ? -4.741 -20.337 -9.420 1.00 87.56 451 ARG A O 1
ATOM 3669 N N . GLY A 1 452 ? -4.484 -22.141 -10.727 1.00 89.06 452 GLY A N 1
ATOM 3670 C CA . GLY A 1 452 ? -4.429 -21.423 -12.001 1.00 89.06 452 GLY A CA 1
ATOM 3671 C C . GLY A 1 452 ? -5.787 -21.401 -12.704 1.00 89.06 452 GLY A C 1
ATOM 3672 O O . GLY A 1 452 ? -6.596 -22.323 -12.552 1.00 89.06 452 GLY A O 1
ATOM 3673 N N . TYR A 1 453 ? -6.011 -20.365 -13.506 1.00 93.62 453 TYR A N 1
ATOM 3674 C CA . TYR A 1 453 ? -7.159 -20.231 -14.400 1.00 93.62 453 TYR A CA 1
ATOM 3675 C C . TYR A 1 453 ? -6.677 -19.921 -15.813 1.00 93.62 453 TYR A C 1
ATOM 3677 O O . TYR A 1 453 ? -5.591 -19.382 -16.003 1.00 93.62 453 TYR A O 1
ATOM 3685 N N . SER A 1 454 ? -7.492 -20.237 -16.815 1.00 93.50 454 SER A N 1
ATOM 3686 C CA . SER A 1 454 ? -7.208 -19.870 -18.201 1.00 93.50 454 SER A CA 1
ATOM 3687 C C . SER A 1 454 ? -8.100 -18.717 -18.658 1.00 93.50 454 SER A C 1
ATOM 3689 O O . SER A 1 454 ? -9.207 -18.532 -18.151 1.00 93.50 454 SER A O 1
ATOM 3691 N N . ILE A 1 455 ? -7.657 -17.962 -19.667 1.00 93.50 455 ILE A N 1
ATOM 3692 C CA . ILE A 1 455 ? -8.523 -17.012 -20.385 1.00 93.50 455 ILE A CA 1
ATOM 3693 C C . ILE A 1 455 ? -9.778 -17.724 -20.889 1.00 93.50 455 ILE A C 1
ATOM 3695 O O . ILE A 1 455 ? -10.866 -17.165 -20.813 1.00 93.50 455 ILE A O 1
ATOM 3699 N N . HIS A 1 456 ? -9.636 -18.962 -21.371 1.00 92.38 456 HIS A N 1
ATOM 3700 C CA . HIS A 1 456 ? -10.761 -19.736 -21.878 1.00 92.38 456 HIS A CA 1
ATOM 3701 C C . HIS A 1 456 ? -11.804 -20.015 -20.790 1.00 92.38 456 HIS A C 1
ATOM 3703 O O . HIS A 1 456 ? -12.987 -19.826 -21.037 1.00 92.38 456 HIS A O 1
ATOM 3709 N N . TYR A 1 457 ? -11.380 -20.370 -19.572 1.00 94.56 457 TYR A N 1
ATOM 3710 C CA . TYR A 1 457 ? -12.289 -20.511 -18.432 1.00 94.56 457 TYR A CA 1
ATOM 3711 C C . TYR A 1 457 ? -13.102 -19.232 -18.203 1.00 94.56 457 TYR A C 1
ATOM 3713 O O . TYR A 1 457 ? -14.326 -19.276 -18.144 1.00 94.56 457 TYR A O 1
ATOM 3721 N N . LEU A 1 458 ? -12.426 -18.081 -18.144 1.00 94.94 458 LEU A N 1
ATOM 3722 C CA . LEU A 1 458 ? -13.094 -16.800 -17.921 1.00 94.94 458 LEU A CA 1
ATOM 3723 C C . LEU A 1 458 ? -14.016 -16.430 -19.089 1.00 94.94 458 LEU A C 1
ATOM 3725 O O . LEU A 1 458 ? -15.116 -15.944 -18.854 1.00 94.94 45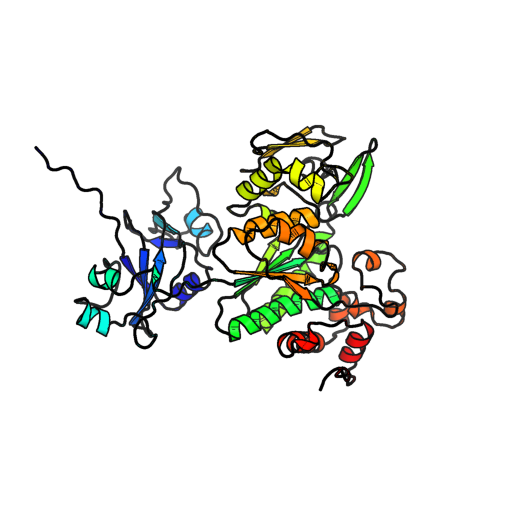8 LEU A O 1
ATOM 3729 N N . HIS A 1 459 ? -13.617 -16.707 -20.333 1.00 94.94 459 HIS A N 1
ATOM 3730 C CA . HIS A 1 459 ? -14.483 -16.545 -21.500 1.00 94.94 459 HIS A CA 1
ATOM 3731 C C . HIS A 1 459 ? -15.774 -17.358 -21.355 1.00 94.94 459 HIS A C 1
ATOM 3733 O O . HIS A 1 459 ? -16.853 -16.791 -21.466 1.00 94.94 459 HIS A O 1
ATOM 3739 N N . LEU A 1 460 ? -15.671 -18.651 -21.036 1.00 94.75 460 LEU A N 1
ATOM 3740 C CA . LEU A 1 460 ? -16.833 -19.523 -20.858 1.00 94.75 460 LEU A CA 1
ATOM 3741 C C . LEU A 1 460 ? -17.758 -19.055 -19.720 1.00 94.75 460 LEU A C 1
ATOM 3743 O O . LEU A 1 460 ? -18.974 -19.193 -19.845 1.00 94.75 460 LEU A O 1
ATOM 3747 N N . LEU A 1 461 ? -17.211 -18.451 -18.654 1.00 93.94 461 LEU A N 1
ATOM 3748 C CA . LEU A 1 461 ? -18.025 -17.806 -17.617 1.00 93.94 461 LEU A CA 1
ATOM 3749 C C . LEU A 1 461 ? -18.843 -16.639 -18.185 1.00 93.94 461 LEU A C 1
ATOM 3751 O O . LEU A 1 461 ? -20.037 -16.545 -17.910 1.00 93.94 461 LEU A O 1
ATOM 3755 N N . PHE A 1 462 ? -18.229 -15.769 -18.995 1.00 94.00 462 PHE A N 1
ATOM 3756 C CA . PHE A 1 462 ? -18.942 -14.668 -19.659 1.00 94.00 462 PHE A CA 1
ATOM 3757 C C . PHE A 1 462 ? -20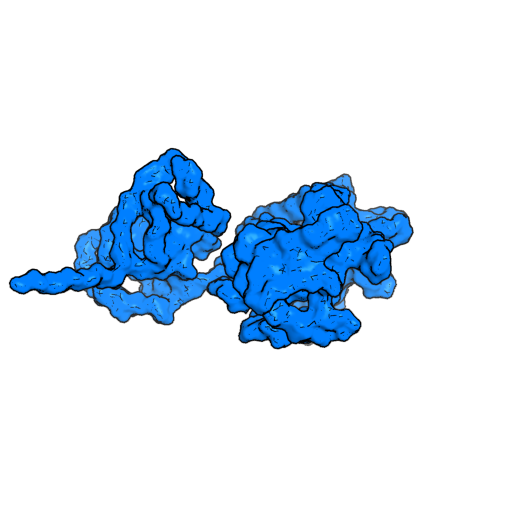.015 -15.159 -20.641 1.00 94.00 462 PHE A C 1
ATOM 3759 O O . PHE A 1 462 ? -21.025 -14.483 -20.810 1.00 94.00 462 PHE A O 1
ATOM 3766 N N . GLU A 1 463 ? -19.828 -16.334 -21.246 1.00 93.62 463 GLU A N 1
ATOM 3767 C CA . GLU A 1 463 ? -20.819 -16.985 -22.115 1.00 93.62 463 GLU A CA 1
ATOM 3768 C C . GLU A 1 463 ? -21.906 -17.752 -21.330 1.00 93.62 463 GLU A C 1
ATOM 3770 O O . GLU A 1 463 ? -22.743 -18.434 -21.921 1.00 93.62 463 GLU A O 1
ATOM 3775 N N . GLY A 1 464 ? -21.909 -17.666 -19.993 1.00 88.88 464 GLY A N 1
ATOM 3776 C CA . GLY A 1 464 ? -22.921 -18.289 -19.136 1.00 88.88 464 GLY A CA 1
ATOM 3777 C C . GLY A 1 464 ? -22.847 -19.817 -19.083 1.00 88.88 464 GLY A C 1
ATOM 3778 O O . GLY A 1 464 ? -23.823 -20.466 -18.704 1.00 88.88 464 GLY A O 1
ATOM 3779 N N . GLN A 1 465 ? -21.716 -20.414 -19.466 1.00 87.62 465 GLN A N 1
ATOM 3780 C CA . GLN A 1 465 ? -21.555 -21.863 -19.424 1.00 87.62 465 GLN A CA 1
ATOM 3781 C C . GLN A 1 465 ? -21.274 -22.343 -17.998 1.00 87.62 465 GLN A C 1
ATOM 3783 O O . GLN A 1 465 ? -20.470 -21.762 -17.269 1.00 87.62 465 GLN A O 1
ATOM 3788 N N . ALA A 1 466 ? -21.920 -23.441 -17.598 1.00 74.31 466 ALA A N 1
ATOM 3789 C CA . ALA A 1 466 ? -21.653 -24.082 -16.317 1.00 74.31 466 ALA A CA 1
ATOM 3790 C C . ALA A 1 466 ? -20.299 -24.800 -16.371 1.00 74.31 466 ALA A C 1
ATOM 3792 O O . ALA A 1 466 ? -20.146 -25.804 -17.068 1.00 74.31 466 ALA A O 1
ATOM 3793 N N . ILE A 1 467 ? -19.319 -24.301 -15.617 1.00 75.12 467 ILE A N 1
ATOM 3794 C CA . ILE A 1 467 ? -17.984 -24.896 -15.562 1.00 75.12 467 ILE A CA 1
ATOM 3795 C C . ILE A 1 467 ? -17.803 -25.598 -14.220 1.00 75.12 467 ILE A C 1
ATOM 3797 O O . ILE A 1 467 ? -17.669 -24.965 -13.174 1.00 75.12 467 ILE A O 1
ATOM 3801 N N . GLY A 1 468 ? -17.778 -26.929 -14.249 1.00 68.25 468 GLY A N 1
ATOM 3802 C CA . GLY A 1 468 ? -17.406 -27.722 -13.086 1.00 68.25 468 GLY A CA 1
ATOM 3803 C C . GLY A 1 468 ? -15.916 -27.569 -12.803 1.00 68.25 468 GLY A C 1
ATOM 3804 O O . GLY A 1 468 ? -15.080 -28.048 -13.570 1.00 68.25 468 GLY A O 1
ATOM 3805 N N . LEU A 1 469 ? -15.562 -26.929 -11.689 1.00 70.25 469 LEU A N 1
ATOM 3806 C CA . LEU A 1 469 ? -14.205 -27.017 -11.169 1.00 70.25 469 LEU A CA 1
ATOM 3807 C C . LEU A 1 469 ? -14.011 -28.437 -10.633 1.00 70.25 469 LEU A C 1
ATOM 3809 O O . LEU A 1 469 ? -14.634 -28.812 -9.643 1.00 70.25 469 LEU A O 1
ATOM 3813 N N . GLY A 1 470 ? -13.186 -29.241 -11.308 1.00 62.81 470 GLY A N 1
ATOM 3814 C CA . GLY A 1 470 ? -12.861 -30.586 -10.836 1.00 62.81 470 GLY A CA 1
ATOM 3815 C C . GLY A 1 470 ? -12.393 -30.537 -9.379 1.00 62.81 470 GLY A C 1
ATOM 3816 O O . GLY A 1 470 ? -11.449 -29.817 -9.054 1.00 62.81 470 GLY A O 1
ATOM 3817 N N . THR A 1 471 ? -13.074 -31.265 -8.495 1.00 56.81 471 THR A N 1
ATOM 3818 C CA . THR A 1 471 ? -12.693 -31.406 -7.086 1.00 56.81 471 THR A CA 1
ATOM 3819 C C . THR A 1 471 ? -11.626 -32.491 -6.996 1.00 56.81 471 THR A C 1
ATOM 3821 O O . THR A 1 471 ? -11.903 -33.658 -7.255 1.00 56.81 471 THR A O 1
ATOM 3824 N N . ILE A 1 472 ? -10.386 -32.101 -6.685 1.00 55.94 472 ILE A N 1
ATOM 3825 C CA . ILE A 1 472 ? -9.254 -33.041 -6.578 1.00 55.94 472 ILE A CA 1
ATOM 3826 C C . ILE A 1 472 ? -9.344 -33.851 -5.274 1.00 55.94 472 ILE A C 1
ATOM 3828 O O . ILE A 1 472 ? -8.976 -35.023 -5.247 1.00 55.94 472 ILE A O 1
ATOM 3832 N N . HIS A 1 473 ? -9.903 -33.260 -4.216 1.00 45.75 473 HIS A N 1
ATOM 3833 C CA . HIS A 1 473 ? -10.169 -33.924 -2.943 1.00 45.75 473 HIS A CA 1
ATOM 3834 C C . HIS A 1 473 ? -11.612 -33.625 -2.520 1.00 45.75 473 HIS A C 1
ATOM 3836 O O . HIS A 1 473 ? -12.005 -32.458 -2.479 1.00 45.75 473 HIS A O 1
ATOM 3842 N N . LYS A 1 474 ? -12.401 -34.682 -2.295 1.00 40.84 474 LYS A N 1
ATOM 3843 C CA . LYS A 1 474 ? -13.702 -34.623 -1.620 1.00 40.84 474 LYS A CA 1
ATOM 3844 C C . LYS A 1 474 ? -13.513 -34.846 -0.132 1.00 40.84 474 LYS A C 1
ATOM 3846 O O . LYS A 1 474 ? -12.651 -35.692 0.200 1.00 40.84 474 LYS A O 1
#

Organism: NCBI:txid42672

Sequence (474 aa):
MSSPSKAPQRSDMILAMNDPYMQQIIDGTKTYEFRKYNMAGIKRIWFYRTAPHSAITHICPVNEAVTRNSGDAPLPEDGLGNKEYNEKDADYEGYDFAYRINAVYEIQAEGGQGITWAMMRDEHGMKIAPRGRVRVPESMIAQYSLEDQKKVLRTEVNIIIQPNSPAHIGTMCSLGLALVLARRLLDEGLDVLVTCDLWGRAKGEEMSIDGVDYLKSLRDMGKFQKHLPGYVQITNELASRYRVHHRIRIEEEFMSYHGIPDVLREVIVKREFYGKVLAPERGSLAIRASCPECGLVEKYGTRNVYADDGSTVTFHCPSHGPFICNTQTESNQFQFNCQLFNLILGLFYQRTPYNWIEICGSAYARFWQEQLLWRFLSKPAIIVYTPLISDWSGSKVSKSLYLQDKAYRYLRDAGQEYLLNYEVCRRENKDLTILWKEVELWVDEPYRLFRGYSIHYLHLLFEGQAIGLGTIHK

Radius of gyration: 26.37 Å; chains: 1; bounding box: 55×67×84 Å

pLDDT: mean 89.3, std 10.08, range [31.92, 98.31]

Secondary structure (DSSP, 8-state):
-PPP-PPP--EEEEEEE-HHHHHHHHTTS--EEEESS--TTEEEEEEEE-TTT-EEEEEEEBPPPEE-STTSPPPPS-STTHHHHHHT-GGGTT--EEEEB--EEE---GGGS-EEHHHHHHTT--SS--SS-EEPPHHHHHHS-GGGSEEE--EEEEEEE--SSSPPHHHHHHHHHHHHHHHHHHHTT--EEEEEEE--SSEEEEEEETTEEEEEETTTTTHHHHHHHHHHHHHHHHHHHHT--EEEEEHHHHHTSTTHHHHHHHHHHTHHHHHHHH-TTTSS--EEE--TTT--EESS-TT-EE-TTSSEEEEEETTTEEEEEETTT-GGGEEE-HHHHHHHHHHHHTTSSSEEEEEEEGGGTTIIIIIIIGGG-SS--EEEEEPPEE-TTS-B--HHHHTSTTTTHHHHHTT-GGGT-HHHHHHTT--THHHHHHHHHHHHSGGGTSS-EEHHHHHHHHTT-------S--

Foldseek 3Di:
DDDPPDDPDQFEKEFEDEDVVVVQVLLVQAFKDFDLDFPPNYQWYFYQYDPPLQARFKIFGWDGWQFQDPPTDQDDPRHDCSVCRNVVPPVCVSRGTIIGGPFIFTFDDPPSSHGHPCNCCVVVVDPDRDPGIDTDGPSCCVVGPRVPTHTQFEEEEEEEDEQQDFDFQLNLLLLLLSLLVQLVCVVVVHSYEYEYEYEFQDFDDWDADPNFIKGATNVLVVSNVVHVVNVVVSNVVSCVVSVHHYDYHYLLRVLVDDCLLVLQLVCLLCQQVLLCPVPVPLSGFQKWFADPPRGMIGGGCNPWDADNSRQKIWDADPVPGIDMDGSPPRSSRIDHPPLVVLQSVLSRVLPDRHHYEYEEACVCPDDRCPPRRQVPHPDDHHYQHAAFEAEPVRHGPDPVQVVDPPRPVVCVVVVNCCNGHVVSCVVVVQPCVLVSVLSSCCNVVVVSRPHHHYSVNVVCSSVVHDDDDDDPDD